Protein AF-0000000075841240 (afdb_homodimer)

Secondary structure (DSSP, 8-state):
------SSPEEEEE---TT-HHHHHHHHHHHHHTPEEEEGGG-SSHHHHHHHHHHTT--EEEEESTTTTHHHHTT-SS-EEEE--SHHHHTGGGSHHHHHHHHHHHHH-SEEEESSHHHHHHHHHH-GGGGGGEEE-PPP---PPPPS-HHHHHHHTT--TT-EEEEEE--BSGGG-TTTTHHHHHHHHHH-TTEEEEEE--BS-HHHHHHHHHHHHTSPSSPSEEE-----HHHHHHHHHH-SEEEE--S--SS-HHHHHHHHTT--EEEE--HHHHTT--BTTTBEEESSHHHHHHHHHHHHH-HHHHHHHHHHHHHHHHHH--HHHHHHHHHHHHHHHHHS---/------SSPEEEEE---TT-HHHHHHHHHHHHHTPEEEEGGG-SSHHHHHHHHHHTT--EEEEESTTTTHHHHTT-SS-EEEE--SHHHHTGGGSHHHHHHHHHHHHH-SEEEESSHHHHHHHHHH-GGGGGGEEE-PPP---PPPPS-HHHHHHHTT--TT-EEEEEE--BSGGG-TTTTHHHHHHHHHH-TTEEEEEE--BS-HHHHHHHHHHHHTSPSSPSEEE-----HHHHHHHHHH-SEEEE--S--SS-HHHHHHHHTT--EEEE--HHHHTT--BTTTBEEESSHHHHHHHHHHHHH-HHHHHHHHHHHHHHHHHH--HHHHHHHHHHHHHHHHHS---

InterPro domains:
  IPR052622 Glycosyltransferase group 1 domain-containing protein [PTHR46660] (11-337)

Organism: Prymnesium parvum (NCBI:txid97485)

Sequence (694 aa):
MAAAVPSGGTVVLSSLTASTGNAVTAQRIAAHLGASTLDLASFPDAAALSRALAARRCALAFGIHAYRAGRLLVGCGVPFVLILGGTDVNEHLSHPAKRAVMAAALAEARAVVAFHPPLRLALEAALPEVGRKVVEIPQAVLAAPPLSRRAELRAALRLEAEEALLLLPAGLRPVKDVLWAAHALEEWHQRDPTVCVRLVGPRLDETYAAAVEDALAAQQRPRAVVYCGPLGQAELHEAMRLARAVLNTSVSEGMCNSILEAFLLETPVVARCNSGNATLINHGVNGFLAGSPEELVELTASLLADGELAARLARSAKEHVDTHHSVAREAEMYAQVAEFALSRPKEMAAAVPSGGTVVLSSLTASTGNAVTAQRIAAHLGASTLDLASFPDAAALSRALAARRCALAFGIHAYRAGRLLVGCGVPFVLILGGTDVNEHLSHPAKRAVMAAALAEARAVVAFHPPLRLALEAALPEVGRKVVEIPQAVLAAPPLSRRAELRAALRLEAEEALLLLPAGLRPVKDVLWAAHALEEWHQRDPTVCVRLVGPRLDETYAAAVEDALAAQQRPRAVVYCGPLGQAELHEAMRLARAVLNTSVSEGMCNSILEAFLLETPVVARCNSGNATLINHGVNGFLAGSPEELVELTASLLADGELAARLARSAKEHVDTHHSVAREAEMYAQVAEFALSRPKE

Nearest PDB structures (foldseek):
  6zj7-assembly1_AAA  TM=8.149E-01  e=2.603E-17  Thermoproteus uzoniensis 768-20
  6zjh-assembly1_AAA  TM=8.059E-01  e=3.504E-17  Thermoproteus uzoniensis 768-20
  6zj4-assembly1_AAA  TM=8.195E-01  e=4.444E-17  Thermoproteus uzoniensis
  6zmz-assembly1_AAA  TM=8.102E-01  e=3.302E-17  Thermoproteus uzoniensis
  3c48-assembly1_B  TM=5.087E-01  e=1.962E-16  Corynebacterium glutamicum

Solvent-accessible surface area (backbone atoms only — not comparable to full-atom values): 35331 Å² total; per-residue (Å²): 128,82,76,79,70,63,94,36,43,39,37,26,34,24,58,57,58,75,65,37,60,56,26,55,51,43,52,52,54,16,60,61,66,74,29,45,77,41,48,48,87,81,38,93,43,32,67,55,42,28,51,53,39,56,74,56,42,40,54,36,36,36,23,44,19,39,45,77,29,18,61,33,48,48,88,40,83,48,51,32,31,33,30,57,54,23,59,40,67,78,49,36,54,78,34,69,73,49,29,53,46,26,51,55,19,54,65,67,29,59,31,33,37,22,53,45,67,68,60,43,39,34,42,25,50,75,39,59,89,47,44,88,40,54,40,78,52,44,66,48,61,80,78,64,70,85,66,86,59,55,67,60,50,34,56,63,59,69,55,58,92,79,45,46,39,31,35,32,74,45,48,30,36,75,57,32,32,78,63,69,39,46,66,48,44,39,56,48,18,74,77,40,73,41,45,34,34,37,34,30,21,33,78,74,28,65,71,51,33,53,52,49,54,51,56,47,65,68,45,65,82,81,59,25,56,42,81,54,42,60,49,54,68,50,55,43,49,40,49,43,66,66,22,69,28,40,42,42,51,33,62,63,44,40,73,58,54,69,58,48,43,29,19,68,62,47,22,27,41,42,28,33,40,14,43,22,49,36,69,76,36,47,47,79,49,33,19,41,44,20,56,42,41,62,48,41,51,23,51,51,47,33,40,72,73,30,60,66,60,31,49,49,21,9,51,44,20,28,52,50,39,67,71,64,18,37,56,68,59,37,36,53,51,52,52,51,50,51,52,51,45,70,68,55,71,86,125,128,83,76,80,69,64,95,35,44,39,36,27,33,24,58,56,57,74,66,36,60,55,27,54,51,42,52,52,52,16,62,61,65,73,29,46,77,41,48,49,87,80,35,94,43,30,66,55,41,28,52,53,38,57,75,57,44,41,55,36,36,36,22,44,19,38,44,78,28,18,61,33,47,50,88,40,85,51,51,32,32,33,30,58,53,24,59,40,66,76,49,38,53,79,35,67,71,51,28,55,46,25,50,56,18,54,66,67,29,59,32,33,37,21,53,44,66,70,59,43,39,35,43,27,50,74,39,59,89,48,44,88,41,56,42,78,53,43,67,48,61,81,79,64,71,84,65,86,58,56,68,61,50,33,56,62,60,69,55,59,92,78,47,45,39,30,35,32,75,47,49,31,35,77,57,33,32,79,63,70,37,45,66,49,46,38,57,46,18,74,79,39,73,40,46,36,35,39,34,30,22,32,77,74,28,66,71,52,32,51,52,50,52,52,56,47,66,68,44,64,81,82,58,25,56,42,81,55,43,60,49,54,68,50,56,44,49,40,49,43,64,66,22,71,27,39,43,42,51,34,62,63,45,39,73,57,55,69,58,48,43,30,20,68,61,48,23,28,40,44,28,33,41,14,42,22,49,36,69,74,36,48,46,81,49,33,19,40,44,19,58,42,45,62,47,40,50,24,51,48,47,32,40,74,75,29,60,65,58,31,49,49,21,8,51,43,20,26,52,48,40,67,71,63,18,37,56,69,59,38,38,52,51,52,52,50,50,52,52,52,44,71,68,54,75,86,127

Foldseek 3Di:
DLPCLPPFAEEEEEACPAQDPGVVQRVLLCVLNVHYYDHLVVAPALVRVLVVCVVRVHQEYEYEDLQSRLRNPQPSPHAYEYEHWWCNLPPQCVPPVSVVSSLRSLVQHQAYEAQDVVSLVSCCVSPVVSNVRYDHFHAAADADDADPPPVVLCVLQVHDDQAAEEEEEDAQDVQQVVCQLQVVLLVVCVVPVRYAYEYEHAHPDPVRVVVVVVVQVPRDPPTRYDYRYYDHRNSLLNSLLRHQEYETEGNIGRADRSLLSSLQSLHEYEYEDDDNVVVLDDDQQQYHYAPGSNRSVVRSVVSVVDVVSSNRNSPRSNVSSVVRRHSVVSSVVSSVSSVSSSPDDRD/DLPCLPPFAEEEEEACPAQDPGVVQRVLLCVLNVHYYDHLVVAPALVRVLVVCVVRVHQEYEYEDLQSRLRNPQPSPHAYEYEHWWCNLPPQCVPPVSVVSSLRSLLQHQAYEAQDVVSLVSCCVSPVVSNVRYDHFHAFADADDADPPVVVLCVLQVHDPQAAEEEEEDAQDVQQVVCQLQVVLLVVCVVPVSYAYEYEHAHPDPVRVVVVVVVQVPRDPPGRYDYRYYDHRNSLLNSLLRHQEYETEGNIGRADRSLLSNLQSLHEYEYEDDDNVVVLDDDQQQYHYAPGSNRSVVRSVVSVVDVVSSNRNSPRSNVSSVPRRHSVVSSVVSSVSSVSSSPDDRD

pLDDT: mean 92.78, std 9.77, range [25.89, 98.88]

Radius of gyration: 27.01 Å; Cα contacts (8 Å, |Δi|>4): 1441; chains: 2; bounding box: 67×87×64 Å

Structure (mmCIF, N/CA/C/O backbone):
data_AF-0000000075841240-model_v1
#
loop_
_entity.id
_entity.type
_entity.pdbx_description
1 polymer 'Glycosyl transferase family 1 domain-containing protein'
#
loop_
_atom_site.group_PDB
_atom_site.id
_atom_site.type_symbol
_atom_site.label_atom_id
_atom_site.label_alt_id
_atom_site.label_comp_id
_atom_site.label_asym_id
_atom_site.label_entity_id
_atom_site.label_seq_id
_atom_site.pdbx_PDB_ins_code
_atom_site.Cartn_x
_atom_site.Cartn_y
_atom_site.Cartn_z
_atom_site.occupancy
_atom_site.B_iso_or_equiv
_atom_site.auth_seq_id
_atom_site.auth_comp_id
_atom_site.auth_asym_id
_atom_site.auth_atom_id
_atom_site.pdbx_PDB_model_num
ATOM 1 N N . MET A 1 1 ? 4.52 19.531 36.75 1 25.89 1 MET A N 1
ATOM 2 C CA . MET A 1 1 ? 4.934 20.922 36.562 1 25.89 1 MET A CA 1
ATOM 3 C C . MET A 1 1 ? 5.031 21.25 35.062 1 25.89 1 MET A C 1
ATOM 5 O O . MET A 1 1 ? 5.816 20.641 34.344 1 25.89 1 MET A O 1
ATOM 9 N N . ALA A 1 2 ? 3.852 21.625 34.5 1 35.25 2 ALA A N 1
ATOM 10 C CA . ALA A 1 2 ? 3.799 22.125 33.125 1 35.25 2 ALA A CA 1
ATOM 11 C C . ALA A 1 2 ? 4.934 23.109 32.844 1 35.25 2 ALA A C 1
ATOM 13 O O . ALA A 1 2 ? 5.152 24.047 33.625 1 35.25 2 ALA A O 1
ATOM 14 N N . ALA A 1 3 ? 6.008 22.672 32.25 1 39.09 3 ALA A N 1
ATOM 15 C CA . ALA A 1 3 ? 7.145 23.547 31.938 1 39.09 3 ALA A CA 1
ATOM 16 C C . ALA A 1 3 ? 6.68 24.938 31.516 1 39.09 3 ALA A C 1
ATOM 18 O O . ALA A 1 3 ? 5.711 25.062 30.766 1 39.09 3 ALA A O 1
ATOM 19 N N . ALA A 1 4 ? 7.039 25.969 32.156 1 39.41 4 ALA A N 1
ATOM 20 C CA . ALA A 1 4 ? 6.77 27.406 32.031 1 39.41 4 ALA A CA 1
ATOM 21 C C . ALA A 1 4 ? 7.156 27.906 30.641 1 39.41 4 ALA A C 1
ATOM 23 O O . ALA A 1 4 ? 8.328 27.875 30.266 1 39.41 4 ALA A O 1
ATOM 24 N N . VAL A 1 5 ? 6.418 27.547 29.516 1 44.38 5 VAL A N 1
ATOM 25 C CA . VAL A 1 5 ? 6.613 28.234 28.25 1 44.38 5 VAL A CA 1
ATOM 26 C C . VAL A 1 5 ? 6.926 29.703 28.484 1 44.38 5 VAL A C 1
ATOM 28 O O . VAL A 1 5 ? 6.289 30.359 29.312 1 44.38 5 VAL A O 1
ATOM 31 N N . PRO A 1 6 ? 8.141 30.156 28.156 1 48.19 6 PRO A N 1
ATOM 32 C CA . PRO A 1 6 ? 8.438 31.562 28.375 1 48.19 6 PRO A CA 1
ATOM 33 C C . PRO A 1 6 ? 7.234 32.469 28.141 1 48.19 6 PRO A C 1
ATOM 35 O O . PRO A 1 6 ? 6.27 32.062 27.484 1 48.19 6 PRO A O 1
ATOM 38 N N . SER A 1 7 ? 7.289 33.719 28.719 1 49.81 7 SER A N 1
ATOM 39 C CA . SER A 1 7 ? 6.305 34.781 28.75 1 49.81 7 SER A CA 1
ATOM 40 C C . SER A 1 7 ? 5.777 35.094 27.344 1 49.81 7 SER A C 1
ATOM 42 O O . SER A 1 7 ? 4.66 35.594 27.203 1 49.81 7 SER A O 1
ATOM 44 N N . GLY A 1 8 ? 6.625 34.844 26.25 1 62.94 8 GLY A N 1
ATOM 45 C CA . GLY A 1 8 ? 6.035 35.125 24.953 1 62.94 8 GLY A CA 1
ATOM 46 C C . GLY A 1 8 ? 5.176 33.969 24.438 1 62.94 8 GLY A C 1
ATOM 47 O O . GLY A 1 8 ? 5.258 32.844 24.938 1 62.94 8 GLY A O 1
ATOM 48 N N . GLY A 1 9 ? 4.074 34.25 23.703 1 88.5 9 GLY A N 1
ATOM 49 C CA . GLY A 1 9 ? 3.053 33.312 23.266 1 88.5 9 GLY A CA 1
ATOM 50 C C . GLY A 1 9 ? 3.539 32.344 22.203 1 88.5 9 GLY A C 1
ATOM 51 O O . GLY A 1 9 ? 4.598 32.562 21.609 1 88.5 9 GLY A O 1
ATOM 52 N N . THR A 1 10 ? 3.275 31.109 22.234 1 95.31 10 THR A N 1
ATOM 53 C CA . THR A 1 10 ? 3.48 30.109 21.188 1 95.31 10 THR A CA 1
ATOM 54 C C . THR A 1 10 ? 2.326 30.109 20.188 1 95.31 10 THR A C 1
ATOM 56 O O . THR A 1 10 ? 1.17 30.312 20.578 1 95.31 10 THR A O 1
ATOM 59 N N . VAL A 1 11 ? 2.732 29.984 18.906 1 97.38 11 VAL A N 1
ATOM 60 C CA . VAL A 1 11 ? 1.682 29.953 17.891 1 97.38 11 VAL A CA 1
ATOM 61 C C . VAL A 1 11 ? 1.86 28.719 17.016 1 97.38 11 VAL A C 1
ATOM 63 O O . VAL A 1 11 ? 2.971 28.188 16.891 1 97.38 11 VAL A O 1
ATOM 66 N N . VAL A 1 12 ? 0.796 28.234 16.531 1 98.12 12 VAL A N 1
ATOM 67 C CA . VAL A 1 12 ? 0.795 27.172 15.531 1 98.12 12 VAL A CA 1
ATOM 68 C C . VAL A 1 12 ? 0.24 27.703 14.211 1 98.12 12 VAL A C 1
ATOM 70 O O . VAL A 1 12 ? -0.93 28.078 14.133 1 98.12 12 VAL A O 1
ATOM 73 N N . LEU A 1 13 ? 1.076 27.734 13.219 1 97.81 13 LEU A N 1
ATOM 74 C CA . LEU A 1 13 ? 0.747 28.234 11.891 1 97.81 13 LEU A CA 1
ATOM 75 C C . LEU A 1 13 ? 0.371 27.094 10.953 1 97.81 13 LEU A C 1
ATOM 77 O O . LEU A 1 13 ? 1.149 26.156 10.773 1 97.81 13 LEU A O 1
ATOM 81 N N . SER A 1 14 ? -0.843 27.125 10.336 1 96.5 14 SER A N 1
ATOM 82 C CA . SER A 1 14 ? -1.324 26.078 9.438 1 96.5 14 SER A CA 1
ATOM 83 C C . SER A 1 14 ? -2.512 26.578 8.609 1 96.5 14 SER A C 1
ATOM 85 O O . SER A 1 14 ? -3.049 27.656 8.867 1 96.5 14 SER A O 1
ATOM 87 N N . SER A 1 15 ? -2.781 25.859 7.52 1 93.19 15 SER A N 1
ATOM 88 C CA . SER A 1 15 ? -4.09 26.062 6.902 1 93.19 15 SER A CA 1
ATOM 89 C C . SER A 1 15 ? -5.215 25.672 7.855 1 93.19 15 SER A C 1
ATOM 91 O O . SER A 1 15 ? -5.281 24.531 8.32 1 93.19 15 SER A O 1
ATOM 93 N N . LEU A 1 16 ? -6.105 26.578 8.133 1 91.19 16 LEU A N 1
ATOM 94 C CA . LEU A 1 16 ? -7.102 26.344 9.18 1 91.19 16 LEU A CA 1
ATOM 95 C C . LEU A 1 16 ? -8.5 26.266 8.586 1 91.19 16 LEU A C 1
ATOM 97 O O . LEU A 1 16 ? -9.492 26.531 9.273 1 91.19 16 LEU A O 1
ATOM 101 N N . THR A 1 17 ? -8.531 25.984 7.273 1 85.88 17 THR A N 1
ATOM 102 C CA . THR A 1 17 ? -9.859 25.75 6.707 1 85.88 17 THR A CA 1
ATOM 103 C C . THR A 1 17 ? -10.625 24.703 7.52 1 85.88 17 THR A C 1
ATOM 105 O O . THR A 1 17 ? -10.094 23.641 7.824 1 85.88 17 THR A O 1
ATOM 108 N N . ALA A 1 18 ? -11.883 24.969 7.773 1 82.12 18 ALA A N 1
ATOM 109 C CA . ALA A 1 18 ? -12.695 24.109 8.641 1 82.12 18 ALA A CA 1
ATOM 110 C C . ALA A 1 18 ? -12.867 22.719 8.031 1 82.12 18 ALA A C 1
ATOM 112 O O . ALA A 1 18 ? -13.047 22.578 6.824 1 82.12 18 ALA A O 1
ATOM 113 N N . SER A 1 19 ? -12.789 21.75 8.906 1 82.81 19 SER A N 1
ATOM 114 C CA . SER A 1 19 ? -13.094 20.359 8.562 1 82.81 19 SER A CA 1
ATOM 115 C C . SER A 1 19 ? -11.992 19.75 7.715 1 82.81 19 SER A C 1
ATOM 117 O O . SER A 1 19 ? -12.258 18.969 6.797 1 82.81 19 SER A O 1
ATOM 119 N N . THR A 1 20 ? -10.734 20.297 7.91 1 85.69 20 THR A N 1
ATOM 120 C CA . THR A 1 20 ? -9.594 19.688 7.242 1 85.69 20 THR A CA 1
ATOM 121 C C . THR A 1 20 ? -8.656 19.047 8.258 1 85.69 20 THR A C 1
ATOM 123 O O . THR A 1 20 ? -8.719 19.344 9.445 1 85.69 20 THR A O 1
ATOM 126 N N . GLY A 1 21 ? -7.863 18.172 7.762 1 90.12 21 GLY A N 1
ATOM 127 C CA . GLY A 1 21 ? -6.906 17.484 8.617 1 90.12 21 GLY A CA 1
ATOM 128 C C . GLY A 1 21 ? -5.898 18.422 9.258 1 90.12 21 GLY A C 1
ATOM 129 O O . GLY A 1 21 ? -5.59 18.281 10.445 1 90.12 21 GLY A O 1
ATOM 130 N N . ASN A 1 22 ? -5.391 19.328 8.508 1 91.94 22 ASN A N 1
ATOM 131 C CA . ASN A 1 22 ? -4.41 20.266 9.031 1 91.94 22 ASN A CA 1
ATOM 132 C C . ASN A 1 22 ? -4.996 21.109 10.164 1 91.94 22 ASN A C 1
ATOM 134 O O . ASN A 1 22 ? -4.312 21.406 11.141 1 91.94 22 ASN A O 1
ATOM 138 N N . ALA A 1 23 ? -6.219 21.531 9.984 1 93.38 23 ALA A N 1
ATOM 139 C CA . ALA A 1 23 ? -6.871 22.328 11.023 1 93.38 23 ALA A CA 1
ATOM 140 C C . ALA A 1 23 ? -7.012 21.516 12.312 1 93.38 23 ALA A C 1
ATOM 142 O O . ALA A 1 23 ? -6.758 22.031 13.406 1 93.38 23 ALA A O 1
ATOM 143 N N . VAL A 1 24 ? -7.406 20.281 12.172 1 93.31 24 VAL A N 1
ATOM 144 C CA . VAL A 1 24 ? -7.574 19.391 13.32 1 93.31 24 VAL A CA 1
ATOM 145 C C . VAL A 1 24 ? -6.234 19.188 14.023 1 93.31 24 VAL A C 1
ATOM 147 O O . VAL A 1 24 ? -6.148 19.297 15.25 1 93.31 24 VAL A O 1
ATOM 150 N N . THR A 1 25 ? -5.211 18.953 13.273 1 96.25 25 THR A N 1
ATOM 151 C CA . THR A 1 25 ? -3.871 18.75 13.805 1 96.25 25 THR A CA 1
ATOM 152 C C . THR A 1 25 ? -3.361 20 14.508 1 96.25 25 THR A C 1
ATOM 154 O O . THR A 1 25 ? -2.848 19.922 15.625 1 96.25 25 THR A O 1
ATOM 157 N N . ALA A 1 26 ? -3.529 21.141 13.844 1 96.94 26 ALA A N 1
ATOM 158 C CA . ALA A 1 26 ? -3.061 22.422 14.391 1 96.94 26 ALA A CA 1
ATOM 159 C C . ALA A 1 26 ? -3.756 22.734 15.711 1 96.94 26 ALA A C 1
ATOM 161 O O . ALA A 1 26 ? -3.111 23.156 16.672 1 96.94 26 ALA A O 1
ATOM 162 N N . GLN A 1 27 ? -5.043 22.531 15.734 1 95.56 27 GLN A N 1
ATOM 163 C CA . GLN A 1 27 ? -5.816 22.812 16.938 1 95.56 27 GLN A CA 1
ATOM 164 C C . GLN A 1 27 ? -5.406 21.906 18.094 1 95.56 27 GLN A C 1
ATOM 166 O O . GLN A 1 27 ? -5.301 22.359 19.234 1 95.56 27 GLN A O 1
ATOM 171 N N . ARG A 1 28 ? -5.199 20.688 17.781 1 96.19 28 ARG A N 1
ATOM 172 C CA . ARG A 1 28 ? -4.793 19.719 18.812 1 96.19 28 ARG A CA 1
ATOM 173 C C . ARG A 1 28 ? -3.43 20.078 19.391 1 96.19 28 ARG A C 1
ATOM 175 O O . ARG A 1 28 ? -3.256 20.109 20.609 1 96.19 28 ARG A O 1
ATOM 182 N N . ILE A 1 29 ? -2.477 20.391 18.562 1 97.38 29 ILE A N 1
ATOM 183 C CA . ILE A 1 29 ? -1.128 20.734 19 1 97.38 29 ILE A CA 1
ATOM 184 C C . ILE A 1 29 ? -1.16 22.047 19.781 1 97.38 29 ILE A C 1
ATOM 186 O O . ILE A 1 29 ? -0.491 22.172 20.812 1 97.38 29 ILE A O 1
ATOM 190 N N . ALA A 1 30 ? -1.948 23 19.297 1 97.19 30 ALA A N 1
ATOM 191 C CA . ALA A 1 30 ? -2.098 24.266 20.016 1 97.19 30 ALA A CA 1
ATOM 192 C C . ALA A 1 30 ? -2.648 24.047 21.422 1 97.19 30 ALA A C 1
ATOM 194 O O . ALA A 1 30 ? -2.197 24.672 22.375 1 97.19 30 ALA A O 1
ATOM 195 N N . ALA A 1 31 ? -3.6 23.156 21.5 1 95.88 31 ALA A N 1
ATOM 196 C CA . ALA A 1 31 ? -4.191 22.844 22.797 1 95.88 31 ALA A CA 1
ATOM 197 C C . ALA A 1 31 ? -3.154 22.234 23.75 1 95.88 31 ALA A C 1
ATOM 199 O O . ALA A 1 31 ? -3.137 22.547 24.938 1 95.88 31 ALA A O 1
ATOM 200 N N . HIS A 1 32 ? -2.316 21.312 23.219 1 95.81 32 HIS A N 1
ATOM 201 C CA . HIS A 1 32 ? -1.253 20.719 24.016 1 95.81 32 HIS A CA 1
ATOM 202 C C . HIS A 1 32 ? -0.341 21.781 24.609 1 95.81 32 HIS A C 1
ATOM 204 O O . HIS A 1 32 ? 0.095 21.672 25.766 1 95.81 32 HIS A O 1
ATOM 210 N N . LEU A 1 33 ? -0.086 22.875 23.844 1 96.25 33 LEU A N 1
ATOM 211 C CA . LEU A 1 33 ? 0.99 23.812 24.156 1 96.25 33 LEU A CA 1
ATOM 212 C C . LEU A 1 33 ? 0.438 25.094 24.766 1 96.25 33 LEU A C 1
ATOM 214 O O . LEU A 1 33 ? 1.199 26 25.109 1 96.25 33 LEU A O 1
ATOM 218 N N . GLY A 1 34 ? -0.883 25.125 24.906 1 95.19 34 GLY A N 1
ATOM 219 C CA . GLY A 1 34 ? -1.476 26.391 25.312 1 95.19 34 GLY A CA 1
ATOM 220 C C . GLY A 1 34 ? -1.212 27.516 24.328 1 95.19 34 GLY A C 1
ATOM 221 O O . GLY A 1 34 ? -0.979 28.656 24.719 1 95.19 34 GLY A O 1
ATOM 222 N N . ALA A 1 35 ? -1.14 27.203 23.062 1 95.81 35 ALA A N 1
ATOM 223 C CA . ALA A 1 35 ? -0.792 28.125 22 1 95.81 35 ALA A CA 1
ATOM 224 C C . ALA A 1 35 ? -2.037 28.609 21.25 1 95.81 35 ALA A C 1
ATOM 226 O O . ALA A 1 35 ? -3.127 28.062 21.453 1 95.81 35 ALA A O 1
ATOM 227 N N . SER A 1 36 ? -1.865 29.656 20.484 1 95.5 36 SER A N 1
ATOM 228 C CA . SER A 1 36 ? -2.898 30.094 19.547 1 95.5 36 SER A CA 1
ATOM 229 C C . SER A 1 36 ? -2.592 29.625 18.141 1 95.5 36 SER A C 1
ATOM 231 O O . SER A 1 36 ? -1.428 29.422 17.781 1 95.5 36 SER A O 1
ATOM 233 N N . THR A 1 37 ? -3.646 29.453 17.391 1 96.31 37 THR A N 1
ATOM 234 C CA . THR A 1 37 ? -3.461 29.078 15.984 1 96.31 37 THR A CA 1
ATOM 235 C C . THR A 1 37 ? -3.512 30.312 15.086 1 96.31 37 THR A C 1
ATOM 237 O O . THR A 1 37 ? -4.227 31.266 15.375 1 96.31 37 THR A O 1
ATOM 240 N N . LEU A 1 38 ? -2.713 30.312 14.047 1 96.62 38 LEU A N 1
ATOM 241 C CA . LEU A 1 38 ? -2.727 31.312 12.992 1 96.62 38 LEU A CA 1
ATOM 242 C C . LEU A 1 38 ? -2.943 30.672 11.633 1 96.62 38 LEU A C 1
ATOM 244 O O . LEU A 1 38 ? -2.338 29.656 11.312 1 96.62 38 LEU A O 1
ATOM 248 N N . ASP A 1 39 ? -3.818 31.266 10.844 1 96.88 39 ASP A N 1
ATOM 249 C CA . ASP A 1 39 ? -4.113 30.75 9.508 1 96.88 39 ASP A CA 1
ATOM 250 C C . ASP A 1 39 ? -3.105 31.266 8.484 1 96.88 39 ASP A C 1
ATOM 252 O O . ASP A 1 39 ? -2.908 32.469 8.352 1 96.88 39 ASP A O 1
ATOM 256 N N . LEU A 1 40 ? -2.549 30.422 7.715 1 95.88 40 LEU A N 1
ATOM 257 C CA . LEU A 1 40 ? -1.607 30.781 6.66 1 95.88 40 LEU A CA 1
ATOM 258 C C . LEU A 1 40 ? -2.217 31.812 5.715 1 95.88 40 LEU A C 1
ATOM 260 O O . LEU A 1 40 ? -1.52 32.719 5.23 1 95.88 40 LEU A O 1
ATOM 264 N N . ALA A 1 41 ? -3.467 31.672 5.469 1 94.06 41 ALA A N 1
ATOM 265 C CA . ALA A 1 41 ? -4.168 32.5 4.492 1 94.06 41 ALA A CA 1
ATOM 266 C C . ALA A 1 41 ? -4.223 33.969 4.941 1 94.06 41 ALA A C 1
ATOM 268 O O . ALA A 1 41 ? -4.477 34.844 4.133 1 94.06 41 ALA A O 1
ATOM 269 N N . SER A 1 42 ? -3.967 34.219 6.207 1 95.19 42 SER A N 1
ATOM 270 C CA . SER A 1 42 ? -4.043 35.562 6.754 1 95.19 42 SER A CA 1
ATOM 271 C C . SER A 1 42 ? -2.768 36.344 6.469 1 95.19 42 SER A C 1
ATOM 273 O O . SER A 1 42 ? -2.711 37.562 6.707 1 95.19 42 SER A O 1
ATOM 275 N N . PHE A 1 43 ? -1.777 35.688 5.879 1 97.06 43 PHE A N 1
ATOM 276 C CA . PHE A 1 43 ? -0.488 36.344 5.668 1 97.06 43 PHE A CA 1
ATOM 277 C C . PHE A 1 43 ? -0.059 36.25 4.211 1 97.06 43 PHE A C 1
ATOM 279 O O . PHE A 1 43 ? 0.294 35.156 3.738 1 97.06 43 PHE A O 1
ATOM 286 N N . PRO A 1 44 ? -0.024 37.344 3.506 1 94.56 44 PRO A N 1
ATOM 287 C CA . PRO A 1 44 ? 0.326 37.344 2.084 1 94.56 44 PRO A CA 1
ATOM 288 C C . PRO A 1 44 ? 1.804 37.031 1.845 1 94.56 44 PRO A C 1
ATOM 290 O O . PRO A 1 44 ? 2.176 36.562 0.764 1 94.56 44 PRO A O 1
ATOM 293 N N . ASP A 1 45 ? 2.596 37.375 2.811 1 95.62 45 ASP A N 1
ATOM 294 C CA . ASP A 1 45 ? 4.023 37.094 2.652 1 95.62 45 ASP A CA 1
ATOM 295 C C . ASP A 1 45 ? 4.707 36.969 4.008 1 95.62 45 ASP A C 1
ATOM 297 O O . ASP A 1 45 ? 4.062 37.062 5.051 1 95.62 45 ASP A O 1
ATOM 301 N N . ALA A 1 46 ? 5.988 36.656 3.967 1 96.88 46 ALA A N 1
ATOM 302 C CA . ALA A 1 46 ? 6.781 36.375 5.164 1 96.88 46 ALA A CA 1
ATOM 303 C C . ALA A 1 46 ? 6.879 37.625 6.051 1 96.88 46 ALA A C 1
ATOM 305 O O . ALA A 1 46 ? 6.895 37.5 7.277 1 96.88 46 ALA A O 1
ATOM 306 N N . ALA A 1 47 ? 6.934 38.812 5.488 1 96.69 47 ALA A N 1
ATOM 307 C CA . ALA A 1 47 ? 7.047 40.062 6.246 1 96.69 47 ALA A CA 1
ATOM 308 C C . ALA A 1 47 ? 5.801 40.281 7.102 1 96.69 47 ALA A C 1
ATOM 310 O O . ALA A 1 47 ? 5.902 40.719 8.25 1 96.69 47 ALA A O 1
ATOM 311 N N . ALA A 1 48 ? 4.707 40.031 6.465 1 97.12 48 ALA A N 1
ATOM 312 C CA . ALA A 1 48 ? 3.449 40.188 7.191 1 97.12 48 ALA A CA 1
ATOM 313 C C . ALA A 1 48 ? 3.393 39.281 8.406 1 97.12 48 ALA A C 1
ATOM 315 O O . ALA A 1 48 ? 2.934 39.656 9.477 1 97.12 48 ALA A O 1
ATOM 316 N N . LEU A 1 49 ? 3.814 38.031 8.25 1 97.69 49 LEU A N 1
ATOM 317 C CA . LEU A 1 49 ? 3.834 37.094 9.367 1 97.69 49 LEU A CA 1
ATOM 318 C C . LEU A 1 49 ? 4.82 37.562 10.438 1 97.69 49 LEU A C 1
ATOM 320 O O . LEU A 1 49 ? 4.512 37.5 11.633 1 97.69 49 LEU A O 1
ATOM 324 N N . SER A 1 50 ? 5.961 38 10.055 1 97 50 SER A N 1
ATOM 325 C CA . SER A 1 50 ? 6.977 38.469 10.992 1 97 50 SER A CA 1
ATOM 326 C C . SER A 1 50 ? 6.445 39.594 11.875 1 97 50 SER A C 1
ATOM 328 O O . SER A 1 50 ? 6.691 39.625 13.078 1 97 50 SER A O 1
ATOM 330 N N . ARG A 1 51 ? 5.773 40.5 11.25 1 96.31 51 ARG A N 1
ATOM 331 C CA . ARG A 1 51 ? 5.184 41.625 12 1 96.31 51 ARG A CA 1
ATOM 332 C C . ARG A 1 51 ? 4.164 41.125 13.016 1 96.31 51 ARG A C 1
ATOM 334 O O . ARG A 1 51 ? 4.117 41.594 14.148 1 96.31 51 ARG A O 1
ATOM 341 N N . ALA A 1 52 ? 3.379 40.188 12.547 1 95.75 52 ALA A N 1
ATOM 342 C CA . ALA A 1 52 ? 2.354 39.625 13.43 1 95.75 52 ALA A CA 1
ATOM 343 C C . ALA A 1 52 ? 2.982 38.906 14.617 1 95.75 52 ALA A C 1
ATOM 345 O O . ALA A 1 52 ? 2.49 39 15.742 1 95.75 52 ALA A O 1
ATOM 346 N N . LEU A 1 53 ? 3.998 38.156 14.367 1 96.62 53 LEU A N 1
ATOM 347 C CA . LEU A 1 53 ? 4.691 37.406 15.43 1 96.62 53 LEU A CA 1
ATOM 348 C C . LEU A 1 53 ? 5.336 38.375 16.422 1 96.62 53 LEU A C 1
ATOM 350 O O . LEU A 1 53 ? 5.281 38.156 17.625 1 96.62 53 LEU A O 1
ATOM 354 N N . ALA A 1 54 ? 5.93 39.438 15.914 1 94.62 54 ALA A N 1
ATOM 355 C CA . ALA A 1 54 ? 6.543 40.469 16.75 1 94.62 54 ALA A CA 1
ATOM 356 C C . ALA A 1 54 ? 5.496 41.156 17.625 1 94.62 54 ALA A C 1
ATOM 358 O O . ALA A 1 54 ? 5.723 41.375 18.828 1 94.62 54 ALA A O 1
ATOM 359 N N . ALA A 1 55 ? 4.445 41.5 16.969 1 93.62 55 ALA A N 1
ATOM 360 C CA . ALA A 1 55 ? 3.369 42.188 17.688 1 93.62 55 ALA A CA 1
ATOM 361 C C . ALA A 1 55 ? 2.85 41.312 18.844 1 93.62 55 ALA A C 1
ATOM 363 O O . ALA A 1 55 ? 2.443 41.844 19.875 1 93.62 55 ALA A O 1
ATOM 364 N N . ARG A 1 56 ? 2.887 40.031 18.688 1 92.38 56 ARG A N 1
ATOM 365 C CA . ARG A 1 56 ? 2.391 39.094 19.688 1 92.38 56 ARG A CA 1
ATOM 366 C C . ARG A 1 56 ? 3.488 38.75 20.688 1 92.38 56 ARG A C 1
ATOM 368 O O . ARG A 1 56 ? 3.242 38 21.656 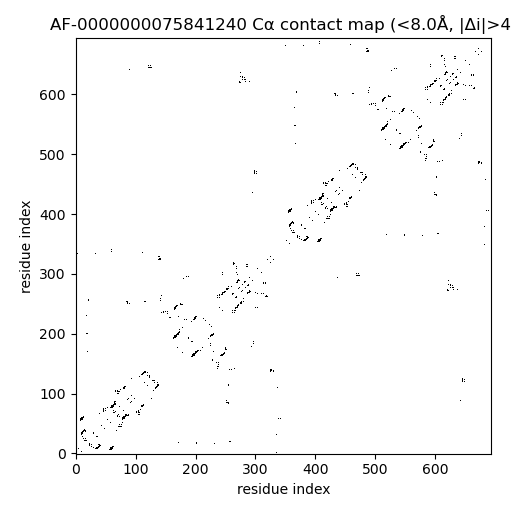1 92.38 56 ARG A O 1
ATOM 375 N N . ARG A 1 57 ? 4.699 39.25 20.422 1 93.94 57 ARG A N 1
ATOM 376 C CA . ARG A 1 57 ? 5.859 38.875 21.219 1 93.94 57 ARG A CA 1
ATOM 377 C C . ARG A 1 57 ? 5.996 37.344 21.266 1 93.94 57 ARG A C 1
ATOM 379 O O . ARG A 1 57 ? 6.172 36.781 22.344 1 93.94 57 ARG A O 1
ATOM 386 N N . CYS A 1 58 ? 5.75 36.719 20.125 1 95.44 58 CYS A N 1
ATOM 387 C CA . CYS A 1 58 ? 5.805 35.281 20.016 1 95.44 58 CYS A CA 1
ATOM 388 C C . CYS A 1 58 ? 7.215 34.75 20.297 1 95.44 58 CYS A C 1
ATOM 390 O O . CYS A 1 58 ? 8.188 35.281 19.734 1 95.44 58 CYS A O 1
ATOM 392 N N . ALA A 1 59 ? 7.266 33.781 21.109 1 95.19 59 ALA A N 1
ATOM 393 C CA . ALA A 1 59 ? 8.562 33.219 21.484 1 95.19 59 ALA A CA 1
ATOM 394 C C . ALA A 1 59 ? 8.891 32 20.625 1 95.19 59 ALA A C 1
ATOM 396 O O . ALA A 1 59 ? 10.062 31.656 20.438 1 95.19 59 ALA A O 1
ATOM 397 N N . LEU A 1 60 ? 7.863 31.312 20.172 1 97 60 LEU A N 1
ATOM 398 C CA . LEU A 1 60 ? 8.039 30.078 19.422 1 97 60 LEU A CA 1
ATOM 399 C C . LEU A 1 60 ? 6.883 29.859 18.453 1 97 60 LEU A C 1
ATOM 401 O O . LEU A 1 60 ? 5.723 30.078 18.812 1 97 60 LEU A O 1
ATOM 405 N N . ALA A 1 61 ? 7.238 29.422 17.281 1 98.12 61 ALA A N 1
ATOM 406 C CA . ALA A 1 61 ? 6.207 29.109 16.297 1 98.12 61 ALA A CA 1
ATOM 407 C C . ALA A 1 61 ? 6.324 27.672 15.82 1 98.12 61 ALA A C 1
ATOM 409 O O . ALA A 1 61 ? 7.434 27.156 15.641 1 98.12 61 ALA A O 1
ATOM 410 N N . PHE A 1 62 ? 5.234 27.016 15.711 1 98.5 62 PHE A N 1
ATOM 411 C CA . PHE A 1 62 ? 5.117 25.75 15 1 98.5 62 PHE A CA 1
ATOM 412 C C . PHE A 1 62 ? 4.434 25.953 13.648 1 98.5 62 PHE A C 1
ATOM 414 O O . PHE A 1 62 ? 3.408 26.625 13.562 1 98.5 62 PHE A O 1
ATOM 421 N N . GLY A 1 63 ? 5.008 25.438 12.625 1 98.44 63 GLY A N 1
ATOM 422 C CA . GLY A 1 63 ? 4.414 25.516 11.297 1 98.44 63 GLY A CA 1
ATOM 423 C C . GLY A 1 63 ? 4.16 24.141 10.68 1 98.44 63 GLY A C 1
ATOM 424 O O . GLY A 1 63 ? 5.051 23.297 10.648 1 98.44 63 GLY A O 1
ATOM 425 N N . ILE A 1 64 ? 2.949 23.922 10.18 1 97.81 64 ILE A N 1
ATOM 426 C CA . ILE A 1 64 ? 2.604 22.672 9.516 1 97.81 64 ILE A CA 1
ATOM 427 C C . ILE A 1 64 ? 2.82 22.812 8.016 1 97.81 64 ILE A C 1
ATOM 429 O O . ILE A 1 64 ? 2.268 23.719 7.379 1 97.81 64 ILE A O 1
ATOM 433 N N . HIS A 1 65 ? 3.588 21.781 7.477 1 96.62 65 HIS A N 1
ATOM 434 C CA . HIS A 1 65 ? 3.932 21.703 6.062 1 96.62 65 HIS A CA 1
ATOM 435 C C . HIS A 1 65 ? 5.18 22.516 5.754 1 96.62 65 HIS A C 1
ATOM 437 O O . HIS A 1 65 ? 5.152 23.75 5.812 1 96.62 65 HIS A O 1
ATOM 443 N N . ALA A 1 66 ? 6.172 21.938 5.336 1 96.94 66 ALA A N 1
ATOM 444 C CA . ALA A 1 66 ? 7.504 22.531 5.215 1 96.94 66 ALA A CA 1
ATOM 445 C C . ALA A 1 66 ? 7.535 23.594 4.137 1 96.94 66 ALA A C 1
ATOM 447 O O . ALA A 1 66 ? 8.328 24.531 4.207 1 96.94 66 ALA A O 1
ATOM 448 N N . TYR A 1 67 ? 6.695 23.469 3.152 1 96.88 67 TYR A N 1
ATOM 449 C CA . TYR A 1 67 ? 6.652 24.484 2.117 1 96.88 67 TYR A CA 1
ATOM 450 C C . TYR A 1 67 ? 5.676 25.594 2.488 1 96.88 67 TYR A C 1
ATOM 452 O O . TYR A 1 67 ? 6.039 26.781 2.508 1 96.88 67 TYR A O 1
ATOM 460 N N . ARG A 1 68 ? 4.418 25.266 2.791 1 95.69 68 ARG A N 1
ATOM 461 C CA . ARG A 1 68 ? 3.371 26.25 2.998 1 95.69 68 ARG A CA 1
ATOM 462 C C . ARG A 1 68 ? 3.668 27.109 4.219 1 95.69 68 ARG A C 1
ATOM 464 O O . ARG A 1 68 ? 3.625 28.344 4.145 1 95.69 68 ARG A O 1
ATOM 471 N N . ALA A 1 69 ? 3.977 26.516 5.324 1 97.75 69 ALA A N 1
ATOM 472 C CA . ALA A 1 69 ? 4.344 27.297 6.508 1 97.75 69 ALA A CA 1
ATOM 473 C C . ALA A 1 69 ? 5.785 27.781 6.422 1 97.75 69 ALA A C 1
ATOM 475 O O . ALA A 1 69 ? 6.098 28.906 6.836 1 97.75 69 ALA A O 1
ATOM 476 N N . GLY A 1 70 ? 6.629 26.938 5.824 1 97.75 70 GLY A N 1
ATOM 477 C CA . GLY A 1 70 ? 8.047 27.234 5.754 1 97.75 70 GLY A CA 1
ATOM 478 C C . GLY A 1 70 ? 8.344 28.516 4.988 1 97.75 70 GLY A C 1
ATOM 479 O O . GLY A 1 70 ? 9.203 29.297 5.395 1 97.75 70 GLY A O 1
ATOM 480 N N . ARG A 1 71 ? 7.641 28.688 3.893 1 97.25 71 ARG A N 1
ATOM 481 C CA . ARG A 1 71 ? 7.91 29.844 3.051 1 97.25 71 ARG A CA 1
ATOM 482 C C . ARG A 1 71 ? 7.602 31.141 3.789 1 97.25 71 ARG A C 1
ATOM 484 O O . ARG A 1 71 ? 8.125 32.219 3.439 1 97.25 71 ARG A O 1
ATOM 491 N N . LEU A 1 72 ? 6.785 31.094 4.812 1 97.88 72 LEU A N 1
ATOM 492 C CA . LEU A 1 72 ? 6.426 32.281 5.582 1 97.88 72 LEU A CA 1
ATOM 493 C C . LEU A 1 72 ? 7.309 32.406 6.816 1 97.88 72 LEU A C 1
ATOM 495 O O . LEU A 1 72 ? 7.547 33.531 7.297 1 97.88 72 LEU A O 1
ATOM 499 N N . LEU A 1 73 ? 7.824 31.297 7.301 1 98.06 73 LEU A N 1
ATOM 500 C CA . LEU A 1 73 ? 8.531 31.297 8.578 1 98.06 73 LEU A CA 1
ATOM 501 C C . LEU A 1 73 ? 10.016 31.562 8.375 1 98.06 73 LEU A C 1
ATOM 503 O O . LEU A 1 73 ? 10.703 32.031 9.289 1 98.06 73 LEU A O 1
ATOM 507 N N . VAL A 1 74 ? 10.508 31.203 7.238 1 96.88 74 VAL A N 1
ATOM 508 C CA . VAL A 1 74 ? 11.93 31.375 6.977 1 96.88 74 VAL A CA 1
ATOM 509 C C . VAL A 1 74 ? 12.305 32.844 7.137 1 96.88 74 VAL A C 1
ATOM 511 O O . VAL A 1 74 ? 11.672 33.719 6.551 1 96.88 74 VAL A O 1
ATOM 514 N N . GLY A 1 75 ? 13.289 33.188 7.996 1 95.69 75 GLY A N 1
ATOM 515 C CA . GLY A 1 75 ? 13.773 34.531 8.219 1 95.69 75 GLY A CA 1
ATOM 516 C C . GLY A 1 75 ? 12.875 35.344 9.125 1 95.69 75 GLY A C 1
ATOM 517 O O . GLY A 1 75 ? 13.023 36.562 9.227 1 95.69 75 GLY A O 1
ATOM 518 N N . CYS A 1 76 ? 11.961 34.75 9.82 1 95.5 76 CYS A N 1
ATOM 519 C CA . CYS A 1 76 ? 10.969 35.5 10.594 1 95.5 76 CYS A CA 1
ATOM 520 C C . CYS A 1 76 ? 11.562 36.031 11.891 1 95.5 76 CYS A C 1
ATOM 522 O O . CYS A 1 76 ? 10.961 36.875 12.562 1 95.5 76 CYS A O 1
ATOM 524 N N . GLY A 1 77 ? 12.695 35.531 12.297 1 93.06 77 GLY A N 1
ATOM 525 C CA . GLY A 1 77 ? 13.375 36.031 13.477 1 93.06 77 GLY A CA 1
ATOM 526 C C . GLY A 1 77 ? 12.938 35.344 14.758 1 93.06 77 GLY A C 1
ATOM 527 O O . GLY A 1 77 ? 13.516 35.562 15.82 1 93.06 77 GLY A O 1
ATOM 528 N N . VAL A 1 78 ? 11.922 34.562 14.688 1 95.31 78 VAL A N 1
ATOM 529 C CA . VAL A 1 78 ? 11.422 33.781 15.812 1 95.31 78 VAL A CA 1
ATOM 530 C C . VAL A 1 78 ? 11.82 32.312 15.641 1 95.31 78 VAL A C 1
ATOM 532 O O . VAL A 1 78 ? 11.75 31.766 14.531 1 95.31 78 VAL A O 1
ATOM 535 N N . PRO A 1 79 ? 12.359 31.688 16.719 1 96.62 79 PRO A N 1
ATOM 536 C CA . PRO A 1 79 ? 12.586 30.25 16.609 1 96.62 79 PRO A CA 1
ATOM 537 C C . PRO A 1 79 ? 11.32 29.484 16.203 1 96.62 79 PRO A C 1
ATOM 539 O O . PRO A 1 79 ? 10.227 29.828 16.672 1 96.62 79 PRO A O 1
ATOM 542 N N . PHE A 1 80 ? 11.492 28.453 15.32 1 97.88 80 PHE A N 1
ATOM 543 C CA . PHE A 1 80 ? 10.297 27.734 14.914 1 97.88 80 PHE A CA 1
ATOM 544 C C . PHE A 1 80 ? 10.602 26.266 14.656 1 97.88 80 PHE A C 1
ATOM 546 O O . PHE A 1 80 ? 11.766 25.891 14.508 1 97.88 80 PHE A O 1
ATOM 553 N N . VAL A 1 81 ? 9.555 25.5 14.75 1 98.25 81 VAL A N 1
ATOM 554 C CA . VAL A 1 81 ? 9.539 24.062 14.453 1 98.25 81 VAL A CA 1
ATOM 555 C C . VAL A 1 81 ? 8.641 23.797 13.25 1 98.25 81 VAL A C 1
ATOM 557 O O . VAL A 1 81 ? 7.57 24.391 13.125 1 98.25 81 VAL A O 1
ATOM 560 N N . LEU A 1 82 ? 9.055 22.953 12.352 1 98.31 82 LEU A N 1
ATOM 561 C CA . LEU A 1 82 ? 8.234 22.578 11.203 1 98.31 82 LEU A CA 1
ATOM 562 C C . LEU A 1 82 ? 7.703 21.156 11.344 1 98.31 82 LEU A C 1
ATOM 564 O O . LEU A 1 82 ? 8.445 20.25 11.75 1 98.31 82 LEU A O 1
ATOM 568 N N . ILE A 1 83 ? 6.465 21.031 11.094 1 98.06 83 ILE A N 1
ATOM 569 C CA . ILE A 1 83 ? 5.797 19.734 11.102 1 98.06 83 ILE A CA 1
ATOM 570 C C . ILE A 1 83 ? 5.484 19.312 9.664 1 98.06 83 ILE A C 1
ATOM 572 O O . ILE A 1 83 ? 4.781 20.031 8.945 1 98.06 83 ILE A O 1
ATOM 576 N N . LEU A 1 84 ? 5.926 18.125 9.328 1 95.69 84 LEU A N 1
ATOM 577 C CA . LEU A 1 84 ? 5.727 17.656 7.969 1 95.69 84 LEU A CA 1
ATOM 578 C C . LEU A 1 84 ? 4.285 17.203 7.754 1 95.69 84 LEU A C 1
ATOM 580 O O . LEU A 1 84 ? 3.707 16.531 8.609 1 95.69 84 LEU A O 1
ATOM 584 N N . GLY A 1 85 ? 3.65 17.547 6.641 1 86.44 85 GLY A N 1
ATOM 585 C CA . GLY A 1 85 ? 2.254 17.25 6.359 1 86.44 85 GLY A CA 1
ATOM 586 C C . GLY A 1 85 ? 2.07 16.047 5.453 1 86.44 85 GLY A C 1
ATOM 587 O O . GLY A 1 85 ? 0.962 15.523 5.324 1 86.44 85 GLY A O 1
ATOM 588 N N . GLY A 1 86 ? 3.01 15.68 4.672 1 87.75 86 GLY A N 1
ATOM 589 C CA . GLY A 1 86 ? 2.932 14.594 3.709 1 87.75 86 GLY A CA 1
ATOM 590 C C . GLY A 1 86 ? 3.275 15.023 2.295 1 87.75 86 GLY A C 1
ATOM 591 O O . GLY A 1 86 ? 4.363 14.727 1.796 1 87.75 86 GLY A O 1
ATOM 592 N N . THR A 1 87 ? 2.426 15.93 1.745 1 86.62 87 THR A N 1
ATOM 593 C CA . THR A 1 87 ? 2.615 16.359 0.363 1 86.62 87 THR A CA 1
ATOM 594 C C . THR A 1 87 ? 3.92 17.125 0.21 1 86.62 87 THR A C 1
ATOM 596 O O . THR A 1 87 ? 4.492 17.188 -0.881 1 86.62 87 THR A O 1
ATOM 599 N N . ASP A 1 88 ? 4.359 17.781 1.306 1 91.88 88 ASP A N 1
ATOM 600 C CA . ASP A 1 88 ? 5.637 18.5 1.262 1 91.88 88 ASP A CA 1
ATOM 601 C C . ASP A 1 88 ? 6.781 17.547 0.923 1 91.88 88 ASP A C 1
ATOM 603 O O . ASP A 1 88 ? 7.566 17.797 0.01 1 91.88 88 ASP A O 1
ATOM 607 N N . VAL A 1 89 ? 6.793 16.406 1.504 1 89.25 89 VAL A N 1
ATOM 608 C CA . VAL A 1 89 ? 7.883 15.453 1.305 1 89.25 89 VAL A CA 1
ATOM 609 C C . VAL A 1 89 ? 7.57 14.547 0.116 1 89.25 89 VAL A C 1
ATOM 611 O O . VAL A 1 89 ? 8.414 14.336 -0.753 1 89.25 89 VAL A O 1
ATOM 614 N N . ASN A 1 90 ? 6.34 14.148 -0.024 1 85.88 90 ASN A N 1
ATOM 615 C CA . ASN A 1 90 ? 5.969 13.133 -1.011 1 85.88 90 ASN A CA 1
ATOM 616 C C . ASN A 1 90 ? 5.879 13.734 -2.414 1 85.88 90 ASN A C 1
ATOM 618 O O . ASN A 1 90 ? 5.957 13.008 -3.406 1 85.88 90 ASN A O 1
ATOM 622 N N . GLU A 1 91 ? 5.652 15.023 -2.473 1 83.69 91 GLU A N 1
ATOM 623 C CA . GLU A 1 91 ? 5.402 15.641 -3.771 1 83.69 91 GLU A CA 1
ATOM 624 C C . GLU A 1 91 ? 6.309 16.844 -3.994 1 83.69 91 GLU A C 1
ATOM 626 O O . GLU A 1 91 ? 7.051 16.906 -4.977 1 83.69 91 GLU A O 1
ATOM 631 N N . HIS A 1 92 ? 6.387 17.719 -3.047 1 87.94 92 HIS A N 1
ATOM 632 C CA . HIS A 1 92 ? 6.98 19.031 -3.275 1 87.94 92 HIS A CA 1
ATOM 633 C C . HIS A 1 92 ? 8.5 18.938 -3.34 1 87.94 92 HIS A C 1
ATOM 635 O O . HIS A 1 92 ? 9.148 19.781 -3.963 1 87.94 92 HIS A O 1
ATOM 641 N N . LEU A 1 93 ? 9.086 17.969 -2.779 1 87.56 93 LEU A N 1
ATOM 642 C CA . LEU A 1 93 ? 10.539 17.812 -2.807 1 87.56 93 LEU A CA 1
ATOM 643 C C . LEU A 1 93 ? 11.023 17.547 -4.227 1 87.56 93 LEU A C 1
ATOM 645 O O . LEU A 1 93 ? 12.203 17.766 -4.535 1 87.56 93 LEU A O 1
ATOM 649 N N . SER A 1 94 ? 10.133 17.078 -5.023 1 82.62 94 SER A N 1
ATOM 650 C CA . SER A 1 94 ? 10.523 16.75 -6.395 1 82.62 94 SER A CA 1
ATOM 651 C C . SER A 1 94 ? 10.492 18 -7.277 1 82.62 94 SER A C 1
ATOM 653 O O . SER A 1 94 ? 10.953 17.953 -8.422 1 82.62 94 SER A O 1
ATOM 655 N N . HIS A 1 95 ? 9.953 19.078 -6.762 1 89.06 95 HIS A N 1
ATOM 656 C CA . HIS A 1 95 ? 9.93 20.359 -7.465 1 89.06 95 HIS A CA 1
ATOM 657 C C . HIS A 1 95 ? 11.094 21.25 -7.039 1 89.06 95 HIS A C 1
ATOM 659 O O . HIS A 1 95 ? 11.133 21.719 -5.902 1 89.06 95 HIS A O 1
ATOM 665 N N . PRO A 1 96 ? 11.953 21.594 -7.945 1 89.81 96 PRO A N 1
ATOM 666 C CA . PRO A 1 96 ? 13.195 22.266 -7.574 1 89.81 96 PRO A CA 1
ATOM 667 C C . PRO A 1 96 ? 12.945 23.594 -6.855 1 89.81 96 PRO A C 1
ATOM 669 O O . PRO A 1 96 ? 13.609 23.891 -5.859 1 89.81 96 PRO A O 1
ATOM 672 N N . ALA A 1 97 ? 12.023 24.359 -7.344 1 93.75 97 ALA A N 1
ATOM 673 C CA . ALA A 1 97 ? 11.75 25.656 -6.734 1 93.75 97 ALA A CA 1
ATOM 674 C C . ALA A 1 97 ? 11.211 25.5 -5.312 1 93.75 97 ALA A C 1
ATOM 676 O O . ALA A 1 97 ? 11.633 26.203 -4.398 1 93.75 97 ALA A O 1
ATOM 677 N N . LYS A 1 98 ? 10.32 24.562 -5.129 1 94.75 98 LYS A N 1
ATOM 678 C CA . LYS A 1 98 ? 9.758 24.328 -3.805 1 94.75 98 LYS A CA 1
ATOM 679 C C . LYS A 1 98 ? 10.789 23.688 -2.875 1 94.75 98 LYS A C 1
ATOM 681 O O . LYS A 1 98 ? 10.836 24 -1.684 1 94.75 98 LYS A O 1
ATOM 686 N N . ARG A 1 99 ? 11.555 22.875 -3.475 1 93.62 99 ARG A N 1
ATOM 687 C CA . ARG A 1 99 ? 12.609 22.203 -2.715 1 93.62 99 ARG A CA 1
ATOM 688 C C . ARG A 1 99 ? 13.57 23.219 -2.111 1 93.62 99 ARG A C 1
ATOM 690 O O . ARG A 1 99 ? 13.992 23.078 -0.96 1 93.62 99 ARG A O 1
ATOM 697 N N . ALA A 1 100 ? 13.938 24.219 -2.879 1 95.31 100 ALA A N 1
ATOM 698 C CA . ALA A 1 100 ? 14.875 25.234 -2.404 1 95.31 100 ALA A CA 1
ATOM 699 C C . ALA A 1 100 ? 14.297 26 -1.216 1 95.31 100 ALA A C 1
ATOM 701 O O . ALA A 1 100 ? 15 26.266 -0.237 1 95.31 100 ALA A O 1
ATOM 702 N N . VAL A 1 101 ? 13.031 26.312 -1.355 1 95.81 101 VAL A N 1
ATOM 703 C CA . VAL A 1 101 ? 12.344 27.031 -0.281 1 95.81 101 VAL A CA 1
ATOM 704 C C . VAL A 1 101 ? 12.281 26.141 0.964 1 95.81 101 VAL A C 1
ATOM 706 O O . VAL A 1 101 ? 12.57 26.594 2.072 1 95.81 101 VAL A O 1
ATOM 709 N N . MET A 1 102 ? 11.961 24.938 0.771 1 96.5 102 MET A N 1
ATOM 710 C CA . MET A 1 102 ? 11.852 23.984 1.88 1 96.5 102 MET A CA 1
ATOM 711 C C . MET A 1 102 ? 13.211 23.766 2.533 1 96.5 102 MET A C 1
ATOM 713 O O . MET A 1 102 ? 13.312 23.719 3.76 1 96.5 102 MET A O 1
ATOM 717 N N . ALA A 1 103 ? 14.219 23.672 1.73 1 96.19 103 ALA A N 1
ATOM 718 C CA . ALA A 1 103 ? 15.57 23.469 2.252 1 96.19 103 ALA A CA 1
ATOM 719 C C . ALA A 1 103 ? 15.992 24.609 3.166 1 96.19 103 ALA A C 1
ATOM 721 O O . ALA A 1 103 ? 16.547 24.391 4.242 1 96.19 103 ALA A O 1
ATOM 722 N N . ALA A 1 104 ? 15.742 25.812 2.758 1 96.75 104 ALA A N 1
ATOM 723 C CA . ALA A 1 104 ? 16.094 27 3.553 1 96.75 104 ALA A CA 1
ATOM 724 C C . ALA A 1 104 ? 15.312 27.016 4.863 1 96.75 104 ALA A C 1
ATOM 726 O O . ALA A 1 104 ? 15.875 27.281 5.93 1 96.75 104 ALA A O 1
ATOM 727 N N . ALA A 1 105 ? 14.008 26.75 4.762 1 97.56 105 ALA A N 1
ATOM 728 C CA . ALA A 1 105 ? 13.156 26.75 5.945 1 97.56 105 ALA A CA 1
ATOM 729 C C . ALA A 1 105 ? 13.555 25.656 6.926 1 97.56 105 ALA A C 1
ATOM 731 O O . ALA A 1 105 ? 13.633 25.891 8.133 1 97.56 105 ALA A O 1
ATOM 732 N N . LEU A 1 106 ? 13.82 24.5 6.414 1 97.44 106 LEU A N 1
ATOM 733 C CA . LEU A 1 106 ? 14.18 23.344 7.242 1 97.44 106 LEU A CA 1
ATOM 734 C C . LEU A 1 106 ? 15.547 23.547 7.883 1 97.44 106 LEU A C 1
ATOM 736 O O . LEU A 1 106 ? 15.773 23.109 9.016 1 97.44 106 LEU A O 1
ATOM 740 N N . ALA A 1 107 ? 16.438 24.188 7.18 1 95.81 107 ALA A N 1
ATOM 741 C CA . ALA A 1 107 ? 17.75 24.484 7.73 1 95.81 107 ALA A CA 1
ATOM 742 C C . ALA A 1 107 ? 17.641 25.438 8.922 1 95.81 107 ALA A C 1
ATOM 744 O O . ALA A 1 107 ? 18.391 25.297 9.898 1 95.81 107 ALA A O 1
ATOM 745 N N . GLU A 1 108 ? 16.812 26.328 8.82 1 96.25 108 GLU A N 1
ATOM 746 C CA . GLU A 1 108 ? 16.656 27.344 9.867 1 96.25 108 GLU A CA 1
ATOM 747 C C . GLU A 1 108 ? 15.836 26.812 11.039 1 96.25 108 GLU A C 1
ATOM 749 O O . GLU A 1 108 ? 16.016 27.25 12.172 1 96.25 108 GLU A O 1
ATOM 754 N N . ALA A 1 109 ? 14.883 25.891 10.789 1 97.5 109 ALA A N 1
ATOM 755 C CA . ALA A 1 109 ? 14.023 25.344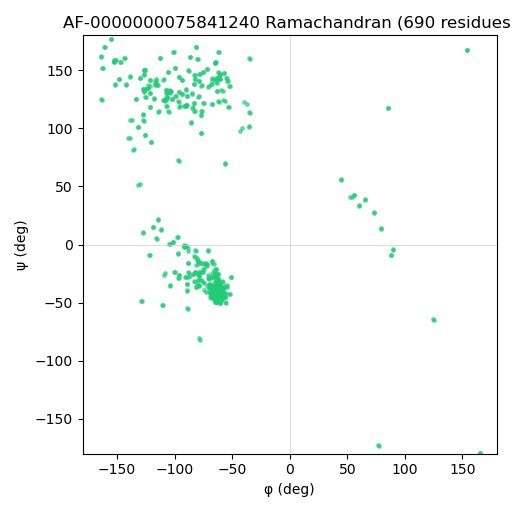 11.836 1 97.5 109 ALA A CA 1
ATOM 756 C C . ALA A 1 109 ? 14.852 24.75 12.969 1 97.5 109 ALA A C 1
ATOM 758 O O . ALA A 1 109 ? 15.883 24.125 12.727 1 97.5 109 ALA A O 1
ATOM 759 N N . ARG A 1 110 ? 14.398 24.891 14.156 1 96.69 110 ARG A N 1
ATOM 760 C CA . ARG A 1 110 ? 15.086 24.344 15.32 1 96.69 110 ARG A CA 1
ATOM 761 C C . ARG A 1 110 ? 14.867 22.844 15.438 1 96.69 110 ARG A C 1
ATOM 763 O O . ARG A 1 110 ? 15.719 22.125 15.977 1 96.69 110 ARG A O 1
ATOM 770 N N . ALA A 1 111 ? 13.758 22.422 14.992 1 97.25 111 ALA A N 1
ATOM 771 C CA . ALA A 1 111 ? 13.406 21.016 14.93 1 97.25 111 ALA A CA 1
ATOM 772 C C . ALA A 1 111 ? 12.398 20.75 13.805 1 97.25 111 ALA A C 1
ATOM 774 O O . ALA A 1 111 ? 11.75 21.672 13.32 1 97.25 111 ALA A O 1
ATOM 775 N N . VAL A 1 112 ? 12.367 19.531 13.367 1 98.06 112 VAL A N 1
ATOM 776 C CA . VAL A 1 112 ? 11.43 19.062 12.352 1 98.06 112 VAL A CA 1
ATOM 777 C C . VAL A 1 112 ? 10.68 17.844 12.867 1 98.06 112 VAL A C 1
ATOM 779 O O . VAL A 1 112 ? 11.281 16.906 13.406 1 98.06 112 VAL A O 1
ATOM 782 N N . VAL A 1 113 ? 9.367 17.844 12.719 1 98.19 113 VAL A N 1
ATOM 783 C CA . VAL A 1 113 ? 8.562 16.734 13.211 1 98.19 113 VAL A CA 1
ATOM 784 C C . VAL A 1 113 ? 8.039 15.914 12.031 1 98.19 113 VAL A C 1
ATOM 786 O O . VAL A 1 113 ? 7.449 16.453 11.094 1 98.19 113 VAL A O 1
ATOM 789 N N . ALA A 1 114 ? 8.297 14.656 12.023 1 96.94 114 ALA A N 1
ATOM 790 C CA . ALA A 1 114 ? 7.707 13.688 11.109 1 96.94 114 ALA A CA 1
ATOM 791 C C . ALA A 1 114 ? 6.738 12.766 11.844 1 96.94 114 ALA A C 1
ATOM 793 O O . ALA A 1 114 ? 7.023 12.312 12.953 1 96.94 114 ALA A O 1
ATOM 794 N N . PHE A 1 115 ? 5.645 12.414 11.211 1 96.25 115 PHE A N 1
ATOM 795 C CA . PHE A 1 115 ? 4.621 11.617 11.867 1 96.25 115 PHE A CA 1
ATOM 796 C C . PHE A 1 115 ? 5.02 10.148 11.906 1 96.25 115 PHE A C 1
ATOM 798 O O . PHE A 1 115 ? 4.516 9.383 12.734 1 96.25 115 PHE A O 1
ATOM 805 N N . HIS A 1 116 ? 5.82 9.711 10.977 1 93.12 116 HIS A N 1
ATOM 806 C CA . HIS A 1 116 ? 6.227 8.312 10.883 1 93.12 116 HIS A CA 1
ATOM 807 C C . HIS A 1 116 ? 7.59 8.172 10.219 1 93.12 116 HIS A C 1
ATOM 809 O O . HIS A 1 116 ? 8.031 9.078 9.508 1 93.12 116 HIS A O 1
ATOM 815 N N . PRO A 1 117 ? 8.289 7.086 10.438 1 89.5 117 PRO A N 1
ATOM 816 C CA . PRO A 1 117 ? 9.672 6.898 9.984 1 89.5 117 PRO A CA 1
ATOM 817 C C . PRO A 1 117 ? 9.82 7.043 8.477 1 89.5 117 PRO A C 1
ATOM 819 O O . PRO A 1 117 ? 10.742 7.723 8.008 1 89.5 117 PRO A O 1
ATOM 822 N N . PRO A 1 118 ? 8.922 6.5 7.707 1 85.94 118 PRO A N 1
ATOM 823 C CA . PRO A 1 118 ? 9.102 6.648 6.262 1 85.94 118 PRO A CA 1
ATOM 824 C C . PRO A 1 118 ? 9.156 8.109 5.82 1 85.94 118 PRO A C 1
ATOM 826 O O . PRO A 1 118 ? 9.898 8.453 4.898 1 85.94 118 PRO A O 1
ATOM 829 N N . LEU A 1 119 ? 8.367 8.891 6.422 1 90 119 LEU A N 1
ATOM 830 C CA . LEU A 1 119 ? 8.398 10.312 6.113 1 90 119 LEU A CA 1
ATOM 831 C C . LEU A 1 119 ? 9.742 10.922 6.492 1 90 119 LEU A C 1
ATOM 833 O O . LEU A 1 119 ? 10.297 11.719 5.734 1 90 119 LEU A O 1
ATOM 837 N N . ARG A 1 120 ? 10.25 10.602 7.629 1 93.06 120 ARG A N 1
ATOM 838 C CA . ARG A 1 120 ? 11.57 11.055 8.07 1 93.06 120 ARG A CA 1
ATOM 839 C C . ARG A 1 120 ? 12.656 10.578 7.113 1 93.06 120 ARG A C 1
ATOM 841 O O . ARG A 1 120 ? 13.5 11.375 6.684 1 93.06 120 ARG A O 1
ATOM 848 N N . LEU A 1 121 ? 12.617 9.336 6.77 1 89.88 121 LEU A N 1
ATOM 849 C CA . LEU A 1 121 ? 13.641 8.734 5.934 1 89.88 121 LEU A CA 1
ATOM 850 C C . LEU A 1 121 ? 13.648 9.367 4.543 1 89.88 121 LEU A C 1
ATOM 852 O O . LEU A 1 121 ? 14.719 9.617 3.979 1 89.88 121 LEU A O 1
ATOM 856 N N . ALA A 1 122 ? 12.461 9.625 4.055 1 87.69 122 ALA A N 1
ATOM 857 C CA . ALA A 1 122 ? 12.367 10.273 2.752 1 87.69 122 ALA A CA 1
ATOM 858 C C . ALA A 1 122 ? 12.984 11.672 2.793 1 87.69 122 ALA A C 1
ATOM 860 O O . ALA A 1 122 ? 13.703 12.07 1.873 1 87.69 122 ALA A O 1
ATOM 861 N N . LEU A 1 123 ? 12.703 12.359 3.842 1 91.62 123 LEU A N 1
ATOM 862 C CA . LEU A 1 123 ? 13.266 13.695 3.988 1 91.62 123 LEU A CA 1
ATOM 863 C C . LEU A 1 123 ? 14.789 13.633 4.105 1 91.62 123 LEU A C 1
ATOM 865 O O . LEU A 1 123 ? 15.5 14.398 3.441 1 91.62 123 LEU A O 1
ATOM 869 N N . GLU A 1 124 ? 15.273 12.773 4.883 1 91.38 124 GLU A N 1
ATOM 870 C CA . GLU A 1 124 ? 16.703 12.633 5.125 1 91.38 124 GLU A CA 1
ATOM 871 C C . GLU A 1 124 ? 17.453 12.25 3.848 1 91.38 124 GLU A C 1
ATOM 873 O O . GLU A 1 124 ? 18.578 12.695 3.625 1 91.38 124 GLU A O 1
ATOM 878 N N . ALA A 1 125 ? 16.812 11.492 3.117 1 86.31 125 ALA A N 1
ATOM 879 C CA . ALA A 1 125 ? 17.422 11.094 1.849 1 86.31 125 ALA A CA 1
ATOM 880 C C . ALA A 1 125 ? 17.531 12.273 0.893 1 86.31 125 ALA A C 1
ATOM 882 O O . ALA A 1 125 ? 18.516 12.398 0.159 1 86.31 125 ALA A O 1
ATOM 883 N N . ALA A 1 126 ? 16.547 13.086 0.933 1 86.88 126 ALA A N 1
ATOM 884 C CA . ALA A 1 126 ? 16.516 14.234 0.028 1 86.88 126 ALA A CA 1
ATOM 885 C C . ALA A 1 126 ? 17.375 15.375 0.559 1 86.88 126 ALA A C 1
ATOM 887 O O . ALA A 1 126 ? 18 16.109 -0.216 1 86.88 126 ALA A O 1
ATOM 888 N N . LEU A 1 127 ? 17.359 15.523 1.848 1 90.94 127 LEU A N 1
ATOM 889 C CA . LEU A 1 127 ? 18.078 16.594 2.533 1 90.94 127 LEU A CA 1
ATOM 890 C C . LEU A 1 127 ? 18.812 16.047 3.756 1 90.94 127 LEU A C 1
ATOM 892 O O . LEU A 1 127 ? 18.391 16.281 4.891 1 90.94 127 LEU A O 1
ATOM 896 N N . PRO A 1 128 ? 19.953 15.5 3.516 1 88 128 PRO A N 1
ATOM 897 C CA . PRO A 1 128 ? 20.688 14.828 4.598 1 88 128 PRO A CA 1
ATOM 898 C C . PRO A 1 128 ? 21.078 15.789 5.723 1 88 128 PRO A C 1
ATOM 900 O O . PRO A 1 128 ? 21.172 15.375 6.879 1 88 128 PRO A O 1
ATOM 903 N N . GLU A 1 129 ? 21.203 17.031 5.414 1 89.12 129 GLU A N 1
ATOM 904 C CA . GLU A 1 129 ? 21.688 18.016 6.383 1 89.12 129 GLU A CA 1
ATOM 905 C C . GLU A 1 129 ? 20.625 18.297 7.445 1 89.12 129 GLU A C 1
ATOM 907 O O . GLU A 1 129 ? 20.922 18.844 8.508 1 89.12 129 GLU A O 1
ATOM 912 N N . VAL A 1 130 ? 19.406 17.906 7.164 1 90.5 130 VAL A N 1
ATOM 913 C CA . VAL A 1 130 ? 18.297 18.219 8.07 1 90.5 130 VAL A CA 1
ATOM 914 C C . VAL A 1 130 ? 18.031 17.016 8.984 1 90.5 130 VAL A C 1
ATOM 916 O O . VAL A 1 130 ? 17.297 17.141 9.961 1 90.5 130 VAL A O 1
ATOM 919 N N . GLY A 1 131 ? 18.656 15.914 8.742 1 84.94 131 GLY A N 1
ATOM 920 C CA . GLY A 1 131 ? 18.344 14.641 9.367 1 84.94 131 GLY A CA 1
ATOM 921 C C . GLY A 1 131 ? 18.5 14.664 10.875 1 84.94 131 GLY A C 1
ATOM 922 O O . GLY A 1 131 ? 17.688 14.094 11.602 1 84.94 131 GLY A O 1
ATOM 923 N N . ARG A 1 132 ? 19.438 15.422 11.445 1 86.44 132 ARG A N 1
ATOM 924 C CA . ARG A 1 132 ? 19.75 15.414 12.867 1 86.44 132 ARG A CA 1
ATOM 925 C C . ARG A 1 132 ? 18.672 16.141 13.672 1 86.44 132 ARG A C 1
ATOM 927 O O . ARG A 1 132 ? 18.562 15.961 14.883 1 86.44 132 ARG A O 1
ATOM 934 N N . LYS A 1 133 ? 17.844 16.922 12.984 1 93.19 133 LYS A N 1
ATOM 935 C CA . LYS A 1 133 ? 16.859 17.734 13.695 1 93.19 133 LYS A CA 1
ATOM 936 C C . LYS A 1 133 ? 15.469 17.094 13.625 1 93.19 133 LYS A C 1
ATOM 938 O O . LYS A 1 133 ? 14.5 17.625 14.18 1 93.19 133 LYS A O 1
ATOM 943 N N . VAL A 1 134 ? 15.344 15.93 13.016 1 95.62 134 VAL A N 1
ATOM 944 C CA . VAL A 1 134 ? 14.023 15.359 12.797 1 95.62 134 VAL A CA 1
ATOM 945 C C . VAL A 1 134 ? 13.625 14.5 13.992 1 95.62 134 VAL A C 1
ATOM 947 O O . VAL A 1 134 ? 14.398 13.656 14.445 1 95.62 134 VAL A O 1
ATOM 950 N N . VAL A 1 135 ? 12.484 14.773 14.5 1 96.44 135 VAL A N 1
ATOM 951 C CA . VAL A 1 135 ? 11.891 14 15.578 1 96.44 135 VAL A CA 1
ATOM 952 C C . VAL A 1 135 ? 10.586 13.359 15.102 1 96.44 135 VAL A C 1
ATOM 954 O O . VAL A 1 135 ? 9.805 13.992 14.391 1 96.44 135 VAL A O 1
ATOM 957 N N . GLU A 1 136 ? 10.406 12.102 15.492 1 96.25 136 GLU A N 1
ATOM 958 C CA . GLU A 1 136 ? 9.18 11.398 15.125 1 96.25 136 GLU A CA 1
ATOM 959 C C . GLU A 1 136 ? 8.109 11.555 16.203 1 96.25 136 GLU A C 1
ATOM 961 O O . GLU A 1 136 ? 8.312 11.141 17.344 1 96.25 136 GLU A O 1
ATOM 966 N N . ILE A 1 137 ? 6.98 12.141 15.875 1 97.94 137 ILE A N 1
ATOM 967 C CA . ILE A 1 137 ? 5.824 12.25 16.75 1 97.94 137 ILE A CA 1
ATOM 968 C C . ILE A 1 137 ? 4.562 11.82 16 1 97.94 137 ILE A C 1
ATOM 970 O O . ILE A 1 137 ? 4.016 12.586 15.211 1 97.94 137 ILE A O 1
ATOM 974 N N . PRO A 1 138 ? 4.113 10.617 16.234 1 97.44 138 PRO A N 1
ATOM 975 C CA . PRO A 1 138 ? 2.857 10.219 15.602 1 97.44 138 PRO A CA 1
ATOM 976 C C . PRO A 1 138 ? 1.683 11.102 16.016 1 97.44 138 PRO A C 1
ATOM 978 O O . PRO A 1 138 ? 1.617 11.547 17.156 1 97.44 138 PRO A O 1
ATOM 981 N N . GLN A 1 139 ? 0.775 11.297 15.062 1 97.75 139 GLN A N 1
ATOM 982 C CA . GLN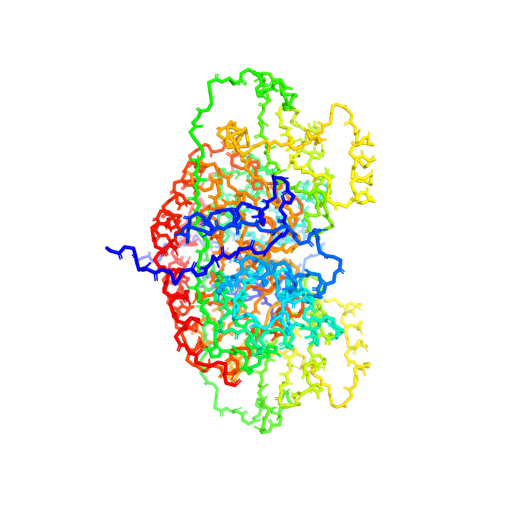 A 1 139 ? -0.402 12.086 15.406 1 97.75 139 GLN A CA 1
ATOM 983 C C . GLN A 1 139 ? -1.285 11.352 16.406 1 97.75 139 GLN A C 1
ATOM 985 O O . GLN A 1 139 ? -1.456 10.133 16.312 1 97.75 139 GLN A O 1
ATOM 990 N N . ALA A 1 140 ? -1.764 12.086 17.359 1 97.94 140 ALA A N 1
ATOM 991 C CA . ALA A 1 140 ? -2.811 11.578 18.25 1 97.94 140 ALA A CA 1
ATOM 992 C C . ALA A 1 140 ? -4.184 11.703 17.594 1 97.94 140 ALA A C 1
ATOM 994 O O . ALA A 1 140 ? -4.324 12.312 16.531 1 97.94 140 ALA A O 1
ATOM 995 N N . VAL A 1 141 ? -5.152 11.094 18.219 1 97.38 141 VAL A N 1
ATOM 996 C CA . VAL A 1 141 ? -6.52 11.18 17.719 1 97.38 141 VAL A CA 1
ATOM 997 C C . VAL A 1 141 ? -7.5 11.273 18.875 1 97.38 141 VAL A C 1
ATOM 999 O O . VAL A 1 141 ? -7.309 10.625 19.922 1 97.38 141 VAL A O 1
ATOM 1002 N N . LEU A 1 142 ? -8.461 12.172 18.656 1 94.44 142 LEU A N 1
ATOM 1003 C CA . LEU A 1 142 ? -9.555 12.352 19.609 1 94.44 142 LEU A CA 1
ATOM 1004 C C . LEU A 1 142 ? -10.906 12.227 18.906 1 94.44 142 LEU A C 1
ATOM 1006 O O . LEU A 1 142 ? -11.055 12.625 17.75 1 94.44 142 LEU A O 1
ATOM 1010 N N . ALA A 1 143 ? -11.82 11.688 19.672 1 93.5 143 ALA A N 1
ATOM 1011 C CA . ALA A 1 143 ? -13.172 11.57 19.141 1 93.5 143 ALA A CA 1
ATOM 1012 C C . ALA A 1 143 ? -14.156 12.406 19.953 1 93.5 143 ALA A C 1
ATOM 1014 O O . ALA A 1 143 ? -14.047 12.484 21.188 1 93.5 143 ALA A O 1
ATOM 1015 N N . ALA A 1 144 ? -15.023 13.023 19.203 1 91.94 144 ALA A N 1
ATOM 1016 C CA . ALA A 1 144 ? -16.141 13.711 19.859 1 91.94 144 ALA A CA 1
ATOM 1017 C C . ALA A 1 144 ? -17.141 12.711 20.422 1 91.94 144 ALA A C 1
ATOM 1019 O O . ALA A 1 144 ? -17.281 11.602 19.906 1 91.94 144 ALA A O 1
ATOM 1020 N N . PRO A 1 145 ? -17.828 13.047 21.469 1 89.25 145 PRO A N 1
ATOM 1021 C CA . PRO A 1 145 ? -18.891 12.172 21.984 1 89.25 145 PRO A CA 1
ATOM 1022 C C . PRO A 1 145 ? -20.047 11.992 21.016 1 89.25 145 PRO A C 1
ATOM 1024 O O . PRO A 1 145 ? -20.234 12.828 20.125 1 89.25 145 PRO A O 1
ATOM 1027 N N . PRO A 1 146 ? -20.766 10.875 21.203 1 88.75 146 PRO A N 1
ATOM 1028 C CA . PRO A 1 146 ? -21.891 10.617 20.297 1 88.75 146 PRO A CA 1
ATOM 1029 C C . PRO A 1 146 ? -22.953 11.711 20.359 1 88.75 146 PRO A C 1
ATOM 1031 O O . PRO A 1 146 ? -23.203 12.273 21.422 1 88.75 146 PRO A O 1
ATOM 1034 N N . LEU A 1 147 ? -23.438 11.938 19.188 1 84.56 147 LEU A N 1
ATOM 1035 C CA . LEU A 1 147 ? -24.531 12.906 19.078 1 84.56 147 LEU A CA 1
ATOM 1036 C C . LEU A 1 147 ? -25.891 12.219 19.141 1 84.56 147 LEU A C 1
ATOM 1038 O O . LEU A 1 147 ? -26.031 11.094 18.656 1 84.56 147 LEU A O 1
ATOM 1042 N N . SER A 1 148 ? -26.859 12.773 19.766 1 78.5 148 SER A N 1
ATOM 1043 C CA . SER A 1 148 ? -28.203 12.219 19.906 1 78.5 148 SER A CA 1
ATOM 1044 C C . SER A 1 148 ? -29.031 12.438 18.656 1 78.5 148 SER A C 1
ATOM 1046 O O . SER A 1 148 ? -30 11.719 18.406 1 78.5 148 SER A O 1
ATOM 1048 N N . ARG A 1 149 ? -28.641 13.219 17.844 1 79 149 ARG A N 1
ATOM 1049 C CA . ARG A 1 149 ? -29.516 13.586 16.734 1 79 149 ARG A CA 1
ATOM 1050 C C . ARG A 1 149 ? -29.172 12.766 15.492 1 79 149 ARG A C 1
ATOM 1052 O O . ARG A 1 149 ? -28.875 13.328 14.438 1 79 149 ARG A O 1
ATOM 1059 N N . ARG A 1 150 ? -29.516 11.531 15.531 1 81.12 150 ARG A N 1
ATOM 1060 C CA . ARG A 1 150 ? -29.203 10.617 14.445 1 81.12 150 ARG A CA 1
ATOM 1061 C C . ARG A 1 150 ? -30.094 10.867 13.234 1 81.12 150 ARG A C 1
ATOM 1063 O O . ARG A 1 150 ? -29.625 10.789 12.094 1 81.12 150 ARG A O 1
ATOM 1070 N N . ALA A 1 151 ? -31.234 11.242 13.547 1 83.12 151 ALA A N 1
ATOM 1071 C CA . ALA A 1 151 ? -32.188 11.492 12.461 1 83.12 151 ALA A CA 1
ATOM 1072 C C . ALA A 1 151 ? -31.75 12.688 11.617 1 83.12 151 ALA A C 1
ATOM 1074 O O . ALA A 1 151 ? -31.812 12.648 10.391 1 83.12 151 ALA A O 1
ATOM 1075 N N . GLU A 1 152 ? -31.328 13.711 12.25 1 86.88 152 GLU A N 1
ATOM 1076 C CA . GLU A 1 152 ? -30.859 14.906 11.555 1 86.88 152 GLU A CA 1
ATOM 1077 C C . GLU A 1 152 ? -29.625 14.609 10.719 1 86.88 152 GLU A C 1
ATOM 1079 O O . GLU A 1 152 ? -29.484 15.117 9.609 1 86.88 152 GLU A O 1
ATOM 1084 N N . LEU A 1 153 ? -28.797 13.82 11.273 1 90.25 153 LEU A N 1
ATOM 1085 C CA . LEU A 1 153 ? -27.578 13.453 10.555 1 90.25 153 LEU A CA 1
ATOM 1086 C C . LEU A 1 153 ? -27.906 12.617 9.32 1 90.25 153 LEU A C 1
ATOM 1088 O O . LEU A 1 153 ? -27.312 12.812 8.258 1 90.25 153 LEU A O 1
ATOM 1092 N N . ARG A 1 154 ? -28.797 11.727 9.422 1 89.56 154 ARG A N 1
ATOM 1093 C CA . ARG A 1 154 ? -29.203 10.914 8.273 1 89.56 154 ARG A CA 1
ATOM 1094 C C . ARG A 1 154 ? -29.781 11.789 7.164 1 89.56 154 ARG A C 1
ATOM 1096 O O . ARG A 1 154 ? -29.516 11.547 5.984 1 89.56 154 ARG A O 1
ATOM 1103 N N . ALA A 1 155 ? -30.516 12.75 7.617 1 88.12 155 ALA A N 1
ATOM 1104 C CA . ALA A 1 155 ? -31.078 13.688 6.645 1 88.12 155 ALA A CA 1
ATOM 1105 C C . ALA A 1 155 ? -29.969 14.492 5.961 1 88.12 155 ALA A C 1
ATOM 1107 O O . ALA A 1 155 ? -30 14.68 4.742 1 88.12 155 ALA A O 1
ATOM 1108 N N . ALA A 1 156 ? -29.031 14.914 6.75 1 89.31 156 ALA A N 1
ATOM 1109 C CA . ALA A 1 156 ? -27.906 15.68 6.211 1 89.31 156 ALA A CA 1
ATOM 1110 C C . ALA A 1 156 ? -27.109 14.844 5.219 1 89.31 156 ALA A C 1
ATOM 1112 O O . ALA A 1 156 ? -26.578 15.375 4.238 1 89.31 156 ALA A O 1
ATOM 1113 N N . LEU A 1 157 ? -27.094 13.586 5.453 1 93.44 157 LEU A N 1
ATOM 1114 C CA . LEU A 1 157 ? -26.359 12.672 4.59 1 93.44 157 LEU A CA 1
ATOM 1115 C C . LEU A 1 157 ? -27.266 12.133 3.479 1 93.44 157 LEU A C 1
ATOM 1117 O O . LEU A 1 157 ? -26.812 11.328 2.652 1 93.44 157 LEU A O 1
ATOM 1121 N N . ARG A 1 158 ? -28.531 12.562 3.494 1 89.88 158 ARG A N 1
ATOM 1122 C CA . ARG A 1 158 ? -29.5 12.133 2.492 1 89.88 158 ARG A CA 1
ATOM 1123 C C . ARG A 1 158 ? -29.594 10.609 2.441 1 89.88 158 ARG A C 1
ATOM 1125 O O . ARG A 1 158 ? -29.594 10.023 1.359 1 89.88 158 ARG A O 1
ATOM 1132 N N . LEU A 1 159 ? -29.609 10.008 3.562 1 89.81 159 LEU A N 1
ATOM 1133 C CA . LEU A 1 159 ? -29.641 8.555 3.676 1 89.81 159 LEU A CA 1
ATOM 1134 C C . LEU A 1 159 ? -31.062 8.047 3.877 1 89.81 159 LEU A C 1
ATOM 1136 O O . LEU A 1 159 ? -31.781 8.547 4.738 1 89.81 159 LEU A O 1
ATOM 1140 N N . GLU A 1 160 ? -31.391 7.109 3.121 1 84.69 160 GLU A N 1
ATOM 1141 C CA . GLU A 1 160 ? -32.656 6.414 3.342 1 84.69 160 GLU A CA 1
ATOM 1142 C C . GLU A 1 160 ? -32.5 5.27 4.34 1 84.69 160 GLU A C 1
ATOM 1144 O O . GLU A 1 160 ? -31.375 4.812 4.586 1 84.69 160 GLU A O 1
ATOM 1149 N N . ALA A 1 161 ? -33.562 4.766 4.941 1 77.94 161 ALA A N 1
ATOM 1150 C CA . ALA A 1 161 ? -33.562 3.848 6.078 1 77.94 161 ALA A CA 1
ATOM 1151 C C . ALA A 1 161 ? -32.844 2.543 5.73 1 77.94 161 ALA A C 1
ATOM 1153 O O . ALA A 1 161 ? -32.094 1.995 6.551 1 77.94 161 ALA A O 1
ATOM 1154 N N . GLU A 1 162 ? -32.906 2.074 4.602 1 81.81 162 GLU A N 1
ATOM 1155 C CA . GLU A 1 162 ? -32.406 0.742 4.301 1 81.81 162 GLU A CA 1
ATOM 1156 C C . GLU A 1 162 ? -30.984 0.812 3.715 1 81.81 162 GLU A C 1
ATOM 1158 O O . GLU A 1 162 ? -30.375 -0.219 3.438 1 81.81 162 GLU A O 1
ATOM 1163 N N . GLU A 1 163 ? -30.438 1.975 3.707 1 88 163 GLU A N 1
ATOM 1164 C CA . GLU A 1 163 ? -29.172 2.127 2.992 1 88 163 GLU A CA 1
ATOM 1165 C C . GLU A 1 163 ? -27.984 1.855 3.91 1 88 163 GLU A C 1
ATOM 1167 O O . GLU A 1 163 ? -28 2.242 5.082 1 88 163 GLU A O 1
ATOM 1172 N N . ALA A 1 164 ? -27.078 1.082 3.428 1 91.5 164 ALA A N 1
ATOM 1173 C CA . ALA A 1 164 ? -25.766 0.897 4.07 1 91.5 164 ALA A CA 1
ATOM 1174 C C . ALA A 1 164 ? -24.812 2.02 3.695 1 91.5 164 ALA A C 1
ATOM 1176 O O . ALA A 1 164 ? -24.391 2.131 2.537 1 91.5 164 ALA A O 1
ATOM 1177 N N . LEU A 1 165 ? -24.438 2.789 4.68 1 95.69 165 LEU A N 1
ATOM 1178 C CA . LEU A 1 165 ? -23.625 3.977 4.441 1 95.69 165 LEU A CA 1
ATOM 1179 C C . LEU A 1 165 ? -22.156 3.611 4.34 1 95.69 165 LEU A C 1
ATOM 1181 O O . LEU A 1 165 ? -21.609 2.98 5.246 1 95.69 165 LEU A O 1
ATOM 1185 N N . LEU A 1 166 ? -21.562 3.93 3.248 1 98.31 166 LEU A N 1
ATOM 1186 C CA . LEU A 1 166 ? -20.125 4.062 3.107 1 98.31 166 LEU A CA 1
ATOM 1187 C C . LEU A 1 166 ? -19.703 5.531 3.115 1 98.31 166 LEU A C 1
ATOM 1189 O O . LEU A 1 166 ? -20.25 6.336 2.352 1 98.31 166 LEU A O 1
ATOM 1193 N N . LEU A 1 167 ? -18.797 5.848 4.012 1 98.62 167 LEU A N 1
ATOM 1194 C CA . LEU A 1 167 ? -18.422 7.242 4.188 1 98.62 167 LEU A CA 1
ATOM 1195 C C . LEU A 1 167 ? -17.047 7.508 3.574 1 98.62 167 LEU A C 1
ATOM 1197 O O . LEU A 1 167 ? -16.109 6.734 3.777 1 98.62 167 LEU A O 1
ATOM 1201 N N . LEU A 1 168 ? -16.922 8.586 2.771 1 98.69 168 LEU A N 1
ATOM 1202 C CA . LEU A 1 168 ? -15.664 9.055 2.193 1 98.69 168 LEU A CA 1
ATOM 1203 C C . LEU A 1 168 ? -15.359 10.477 2.643 1 98.69 168 LEU A C 1
ATOM 1205 O O . LEU A 1 168 ? -15.727 11.438 1.961 1 98.69 168 LEU A O 1
ATOM 1209 N N . PRO A 1 169 ? -14.688 10.586 3.775 1 98.44 169 PRO A N 1
ATOM 1210 C CA . PRO A 1 169 ? -14.289 11.922 4.223 1 98.44 169 PRO A CA 1
ATOM 1211 C C . PRO A 1 169 ? -13.094 12.469 3.443 1 98.44 169 PRO A C 1
ATOM 1213 O O . PRO A 1 169 ? -11.992 11.922 3.523 1 98.44 169 PRO A O 1
ATOM 1216 N N . ALA A 1 170 ? -13.305 13.531 2.695 1 97.75 170 ALA A N 1
ATOM 1217 C CA . ALA A 1 170 ? -12.227 14.125 1.907 1 97.75 170 ALA A CA 1
ATOM 1218 C C . ALA A 1 170 ? -12.578 15.539 1.462 1 97.75 170 ALA A C 1
ATOM 1220 O O . ALA A 1 170 ? -13.664 15.773 0.915 1 97.75 170 ALA A O 1
ATOM 1221 N N . GLY A 1 171 ? -11.695 16.469 1.812 1 96.75 171 GLY A N 1
ATOM 1222 C CA . GLY A 1 171 ? -11.828 17.734 1.116 1 96.75 171 GLY A CA 1
ATOM 1223 C C . GLY A 1 171 ? -11.617 17.625 -0.382 1 96.75 171 GLY A C 1
ATOM 1224 O O . GLY A 1 171 ? -10.758 16.859 -0.837 1 96.75 171 GLY A O 1
ATOM 1225 N N . LEU A 1 172 ? -12.375 18.375 -1.166 1 97.19 172 LEU A N 1
ATOM 1226 C CA . LEU A 1 172 ? -12.297 18.281 -2.619 1 97.19 172 LEU A CA 1
ATOM 1227 C C . LEU A 1 172 ? -11.062 19 -3.146 1 97.19 172 LEU A C 1
ATOM 1229 O O . LEU A 1 172 ? -11.102 20.203 -3.41 1 97.19 172 LEU A O 1
ATOM 1233 N N . ARG A 1 173 ? -10.023 18.219 -3.361 1 95.56 173 ARG A N 1
ATOM 1234 C CA . ARG A 1 173 ? -8.766 18.641 -3.977 1 95.56 173 ARG A CA 1
ATOM 1235 C C . ARG A 1 173 ? -8.086 17.469 -4.688 1 95.56 173 ARG A C 1
ATOM 1237 O O . ARG A 1 173 ? -8.359 16.312 -4.379 1 95.56 173 ARG A O 1
ATOM 1244 N N . PRO A 1 174 ? -7.227 17.703 -5.605 1 95.5 174 PRO A N 1
ATOM 1245 C CA . PRO A 1 174 ? -6.719 16.672 -6.516 1 95.5 174 PRO A CA 1
ATOM 1246 C C . PRO A 1 174 ? -6.059 15.508 -5.777 1 95.5 174 PRO A C 1
ATOM 1248 O O . PRO A 1 174 ? -6.262 14.352 -6.145 1 95.5 174 PRO A O 1
ATOM 1251 N N . VAL A 1 175 ? -5.324 15.766 -4.699 1 94.69 175 VAL A N 1
ATOM 1252 C CA . VAL A 1 175 ? -4.559 14.727 -4.016 1 94.69 175 VAL A CA 1
ATOM 1253 C C . VAL A 1 175 ? -5.508 13.688 -3.424 1 94.69 175 VAL A C 1
ATOM 1255 O O . VAL A 1 175 ? -5.137 12.523 -3.254 1 94.69 175 VAL A O 1
ATOM 1258 N N . LYS A 1 176 ? -6.75 14.016 -3.121 1 97.25 176 LYS A N 1
ATOM 1259 C CA . LYS A 1 176 ? -7.723 13.102 -2.52 1 97.25 176 LYS A CA 1
ATOM 1260 C C . LYS A 1 176 ? -8.375 12.219 -3.576 1 97.25 176 LYS A C 1
ATOM 1262 O O . LYS A 1 176 ? -8.938 11.172 -3.254 1 97.25 176 LYS A O 1
ATOM 1267 N N . ASP A 1 177 ? -8.383 12.656 -4.785 1 97.88 177 ASP A N 1
ATOM 1268 C CA . ASP A 1 177 ? -8.805 11.898 -5.961 1 97.88 177 ASP A CA 1
ATOM 1269 C C . ASP A 1 177 ? -10.109 11.141 -5.688 1 97.88 177 ASP A C 1
ATOM 1271 O O . ASP A 1 177 ? -10.188 9.93 -5.902 1 97.88 177 ASP A O 1
ATOM 1275 N N . VAL A 1 178 ? -11.125 11.859 -5.289 1 98.31 178 VAL A N 1
ATOM 1276 C CA . VAL A 1 178 ? -12.359 11.273 -4.781 1 98.31 178 VAL A CA 1
ATOM 1277 C C . VAL A 1 178 ? -13.094 10.547 -5.906 1 98.31 178 VAL A C 1
ATOM 1279 O O . VAL A 1 178 ? -13.992 9.75 -5.652 1 98.31 178 VAL A O 1
ATOM 1282 N N . LEU A 1 179 ? -12.734 10.766 -7.199 1 97.56 179 LEU A N 1
ATOM 1283 C CA . LEU A 1 179 ? -13.398 10.117 -8.328 1 97.56 179 LEU A CA 1
ATOM 1284 C C . LEU A 1 179 ? -12.703 8.805 -8.688 1 97.56 179 LEU A C 1
ATOM 1286 O O . LEU A 1 179 ? -13.188 8.062 -9.539 1 97.56 179 LEU A O 1
ATOM 1290 N N . TRP A 1 180 ? -11.633 8.492 -7.992 1 97.5 180 TRP A N 1
ATOM 1291 C CA . TRP A 1 180 ? -10.812 7.336 -8.328 1 97.5 180 TRP A CA 1
ATOM 1292 C C . TRP A 1 180 ? -11.656 6.07 -8.438 1 97.5 180 TRP A C 1
ATOM 1294 O O . TRP A 1 180 ? -11.547 5.32 -9.406 1 97.5 180 TRP A O 1
ATOM 1304 N N . ALA A 1 181 ? -12.609 5.848 -7.527 1 96.88 181 ALA A N 1
ATOM 1305 C CA . ALA A 1 181 ? -13.375 4.605 -7.512 1 96.88 181 ALA A CA 1
ATOM 1306 C C . ALA A 1 181 ? -14.836 4.855 -7.891 1 96.88 181 ALA A C 1
ATOM 1308 O O . ALA A 1 181 ? -15.695 4.004 -7.66 1 96.88 181 ALA A O 1
ATOM 1309 N N . ALA A 1 182 ? -15.133 6.02 -8.422 1 96.69 182 ALA A N 1
ATOM 1310 C CA . ALA A 1 182 ? -16.516 6.422 -8.656 1 96.69 182 ALA A CA 1
ATOM 1311 C C . ALA A 1 182 ? -17.219 5.461 -9.617 1 96.69 182 ALA A C 1
ATOM 1313 O O . ALA A 1 182 ? -18.344 5.031 -9.359 1 96.69 182 ALA A O 1
ATOM 1314 N N . HIS A 1 183 ? -16.547 5.109 -10.672 1 94.75 183 HIS A N 1
ATOM 1315 C CA . HIS A 1 183 ? -17.141 4.227 -11.664 1 94.75 183 HIS A CA 1
ATOM 1316 C C . HIS A 1 183 ? -17.391 2.838 -11.086 1 94.75 183 HIS A C 1
ATOM 1318 O O . HIS A 1 183 ? -18.469 2.262 -11.289 1 94.75 183 HIS A O 1
ATOM 1324 N N . ALA A 1 184 ? -16.422 2.252 -10.422 1 94.44 184 ALA A N 1
ATOM 1325 C CA . ALA A 1 184 ? -16.562 0.935 -9.805 1 94.44 184 ALA A CA 1
ATOM 1326 C C . ALA A 1 184 ? -17.688 0.938 -8.773 1 94.44 184 ALA A C 1
ATOM 1328 O O . ALA A 1 184 ? -18.438 -0.029 -8.664 1 94.44 184 ALA A O 1
ATOM 1329 N N . LEU A 1 185 ? -17.797 1.97 -8.023 1 96.38 185 LEU A N 1
ATOM 1330 C CA . LEU A 1 185 ? -18.844 2.113 -7.02 1 96.38 185 LEU A CA 1
ATOM 1331 C C . LEU A 1 185 ? -20.203 2.213 -7.672 1 96.38 185 LEU A C 1
ATOM 1333 O O . LEU A 1 185 ? -21.188 1.673 -7.152 1 96.38 185 LEU A O 1
ATOM 1337 N N . GLU A 1 186 ? -20.25 2.92 -8.75 1 95.31 186 GLU A N 1
ATOM 1338 C CA . GLU A 1 186 ? -21.484 3.016 -9.508 1 95.31 186 GLU A CA 1
ATOM 1339 C C . GLU A 1 186 ? -21.953 1.642 -9.992 1 95.31 186 GLU A C 1
ATOM 1341 O O . GLU A 1 186 ? -23.125 1.304 -9.883 1 95.31 186 GLU A O 1
ATOM 1346 N N . GLU A 1 187 ? -21.062 0.885 -10.516 1 92.25 187 GLU A N 1
ATOM 1347 C CA . GLU A 1 187 ? -21.391 -0.464 -10.969 1 92.25 187 GLU A CA 1
ATOM 1348 C C . GLU A 1 187 ? -21.875 -1.335 -9.82 1 92.25 187 GLU A C 1
ATOM 1350 O O . GLU A 1 187 ? -22.828 -2.104 -9.977 1 92.25 187 GLU A O 1
ATOM 1355 N N . TRP A 1 188 ? -21.234 -1.202 -8.742 1 93.31 188 TRP A N 1
ATOM 1356 C CA . TRP A 1 188 ? -21.656 -1.941 -7.555 1 93.31 188 TRP A CA 1
ATOM 1357 C C . TRP A 1 188 ? -23.078 -1.545 -7.137 1 93.31 188 TRP A C 1
ATOM 1359 O O . TRP A 1 188 ? -23.906 -2.406 -6.84 1 93.31 188 TRP A O 1
ATOM 1369 N N . HIS A 1 189 ? -23.328 -0.268 -7.109 1 93.75 189 HIS A N 1
ATOM 1370 C CA . HIS A 1 189 ? -24.625 0.265 -6.715 1 93.75 189 HIS A CA 1
ATOM 1371 C C . HIS A 1 189 ? -25.734 -0.248 -7.629 1 93.75 189 HIS A C 1
ATOM 1373 O O . HIS A 1 189 ? -26.859 -0.464 -7.184 1 93.75 189 HIS A O 1
ATOM 1379 N N . GLN A 1 190 ? -25.438 -0.402 -8.852 1 91.75 190 GLN A N 1
ATOM 1380 C CA . GLN A 1 190 ? -26.422 -0.934 -9.797 1 91.75 190 GLN A CA 1
ATOM 1381 C C . GLN A 1 190 ? -26.812 -2.365 -9.438 1 91.75 190 GLN A C 1
ATOM 1383 O O . GLN A 1 190 ? -27.969 -2.762 -9.609 1 91.75 190 GLN A O 1
ATOM 1388 N N . ARG A 1 191 ? -25.859 -3.107 -8.906 1 88.69 191 ARG A N 1
ATOM 1389 C CA . ARG A 1 191 ? -26.125 -4.488 -8.5 1 88.69 191 ARG A CA 1
ATOM 1390 C C . ARG A 1 191 ? -26.75 -4.547 -7.117 1 88.69 191 ARG A C 1
ATOM 1392 O O . ARG A 1 191 ? -27.547 -5.445 -6.828 1 88.69 191 ARG A O 1
ATOM 1399 N N . ASP A 1 192 ? -26.406 -3.598 -6.266 1 91.56 192 ASP A N 1
ATOM 1400 C CA . ASP A 1 192 ? -26.922 -3.502 -4.902 1 91.56 192 ASP A CA 1
ATOM 1401 C C . ASP A 1 192 ? -27.203 -2.051 -4.527 1 91.56 192 ASP A C 1
ATOM 1403 O O . ASP A 1 192 ? -26.375 -1.387 -3.904 1 91.56 192 ASP A O 1
ATOM 1407 N N . PRO A 1 193 ? -28.375 -1.59 -4.734 1 91.44 193 PRO A N 1
ATOM 1408 C CA . PRO A 1 193 ? -28.734 -0.183 -4.543 1 91.44 193 PRO A CA 1
ATOM 1409 C C . PRO A 1 193 ? -28.781 0.22 -3.07 1 91.44 193 PRO A C 1
ATOM 1411 O O . PRO A 1 193 ? -28.938 1.401 -2.754 1 91.44 193 PRO A O 1
ATOM 1414 N N . THR A 1 194 ? -28.594 -0.72 -2.211 1 92 194 THR A N 1
ATOM 1415 C CA . THR A 1 194 ? -28.625 -0.391 -0.79 1 92 194 THR A CA 1
ATOM 1416 C C . THR A 1 194 ? -27.281 0.193 -0.347 1 92 194 THR A C 1
ATOM 1418 O O . THR A 1 194 ? -27.188 0.787 0.729 1 92 194 THR A O 1
ATOM 1421 N N . VAL A 1 195 ? -26.297 -0.016 -1.132 1 93.56 195 VAL A N 1
ATOM 1422 C CA . VAL A 1 195 ? -24.969 0.481 -0.786 1 93.56 195 VAL A CA 1
ATOM 1423 C C . VAL A 1 195 ? -24.797 1.895 -1.335 1 93.56 195 VAL A C 1
ATOM 1425 O O . VAL A 1 195 ? -24.859 2.107 -2.549 1 93.56 195 VAL A O 1
ATOM 1428 N N . CYS A 1 196 ? -24.547 2.844 -0.464 1 94.38 196 CYS A N 1
ATOM 1429 C CA . CYS A 1 196 ? -24.406 4.238 -0.875 1 94.38 196 CYS A CA 1
ATOM 1430 C C . CYS A 1 196 ? -23.141 4.852 -0.299 1 94.38 196 CYS A C 1
ATOM 1432 O O . CYS A 1 196 ? -22.781 4.57 0.843 1 94.38 196 CYS A O 1
ATOM 1434 N N . VAL A 1 197 ? -22.516 5.695 -1.098 1 97.69 197 VAL A N 1
ATOM 1435 C CA . VAL A 1 197 ? -21.328 6.414 -0.663 1 97.69 197 VAL A CA 1
ATOM 1436 C C . VAL A 1 197 ? -21.656 7.895 -0.471 1 97.69 197 VAL A C 1
ATOM 1438 O O . VAL A 1 197 ? -22.203 8.531 -1.366 1 97.69 197 VAL A O 1
ATOM 1441 N N . ARG A 1 198 ? -21.391 8.383 0.683 1 98 198 ARG A N 1
ATOM 1442 C CA . ARG A 1 198 ? -21.5 9.812 0.935 1 98 198 ARG A CA 1
ATOM 1443 C C . ARG A 1 198 ? -20.109 10.453 1.056 1 98 198 ARG A C 1
ATOM 1445 O O . ARG A 1 198 ? -19.297 10.047 1.891 1 98 198 ARG A O 1
ATOM 1452 N N . LEU A 1 199 ? -19.875 11.367 0.178 1 98.12 199 LEU A N 1
ATOM 1453 C CA . LEU A 1 199 ? -18.656 12.164 0.148 1 98.12 199 LEU A CA 1
ATOM 1454 C C . LEU A 1 199 ? -18.812 13.438 0.978 1 98.12 199 LEU A C 1
ATOM 1456 O O . LEU A 1 199 ? -19.688 14.258 0.702 1 98.12 199 LEU A O 1
ATOM 1460 N N . VAL A 1 200 ? -17.938 13.578 2.023 1 97.56 200 VAL A N 1
ATOM 1461 C CA . VAL A 1 200 ? -18.094 14.703 2.936 1 97.56 200 VAL A CA 1
ATOM 1462 C C . VAL A 1 200 ? -16.766 15.453 3.068 1 97.56 200 VAL A C 1
ATOM 1464 O O . VAL A 1 200 ? -15.711 14.836 3.254 1 97.56 200 VAL A O 1
ATOM 1467 N N . GLY A 1 201 ? -16.781 16.766 2.986 1 96.75 201 GLY A N 1
ATOM 1468 C CA . GLY A 1 201 ? -15.625 17.625 3.133 1 96.75 201 GLY A CA 1
ATOM 1469 C C . GLY A 1 201 ? -15.766 18.953 2.408 1 96.75 201 GLY A C 1
ATOM 1470 O O . GLY A 1 201 ? -16.688 19.141 1.607 1 96.75 201 GLY A O 1
ATOM 1471 N N . PRO A 1 202 ? -14.922 19.828 2.697 1 96.06 202 PRO A N 1
ATOM 1472 C CA . PRO A 1 202 ? -15.023 21.156 2.068 1 96.06 202 PRO A CA 1
ATOM 1473 C C . PRO A 1 202 ? -14.461 21.172 0.65 1 96.06 202 PRO A C 1
ATOM 1475 O O . PRO A 1 202 ? -13.711 20.266 0.263 1 96.06 202 PRO A O 1
ATOM 1478 N N . ARG A 1 203 ? -14.938 22.219 -0.085 1 95.88 203 ARG A N 1
ATOM 1479 C CA . ARG A 1 203 ? -14.336 22.531 -1.376 1 95.88 203 ARG A CA 1
ATOM 1480 C C . ARG A 1 203 ? -13.008 23.266 -1.195 1 95.88 203 ARG A C 1
ATOM 1482 O O . ARG A 1 203 ? -12.977 24.422 -0.787 1 95.88 203 ARG A O 1
ATOM 1489 N N . LEU A 1 204 ? -11.922 22.641 -1.521 1 94.62 204 LEU A N 1
ATOM 1490 C CA . LEU A 1 204 ? -10.617 23.234 -1.267 1 94.62 204 LEU A CA 1
ATOM 1491 C C . LEU A 1 204 ? -9.961 23.672 -2.568 1 94.62 204 LEU A C 1
ATOM 1493 O O . LEU A 1 204 ? -9.023 24.484 -2.555 1 94.62 204 LEU A O 1
ATOM 1497 N N . ASP A 1 205 ? -10.32 23.078 -3.674 1 95.56 205 ASP A N 1
ATOM 1498 C CA . ASP A 1 205 ? -9.984 23.469 -5.039 1 95.56 205 ASP A CA 1
ATOM 1499 C C . ASP A 1 205 ? -11.242 23.594 -5.898 1 95.56 205 ASP A C 1
ATOM 1501 O O . ASP A 1 205 ? -11.82 22.578 -6.309 1 95.56 205 ASP A O 1
ATOM 1505 N N . GLU A 1 206 ? -11.562 24.797 -6.168 1 95.62 206 GLU A N 1
ATOM 1506 C CA . GLU A 1 206 ? -12.852 25.078 -6.789 1 95.62 206 GLU A CA 1
ATOM 1507 C C . GLU A 1 206 ? -12.969 24.406 -8.156 1 95.62 206 GLU A C 1
ATOM 1509 O O . GLU A 1 206 ? -14.023 23.875 -8.508 1 95.62 206 GLU A O 1
ATOM 1514 N N . THR A 1 207 ? -11.906 24.469 -8.945 1 97.12 207 THR A N 1
ATOM 1515 C CA . THR A 1 207 ? -11.914 23.828 -10.258 1 97.12 207 THR A CA 1
ATOM 1516 C C . THR A 1 207 ? -12.109 22.312 -10.133 1 97.12 207 THR A C 1
ATOM 1518 O O . THR A 1 207 ? -12.93 21.734 -10.836 1 97.12 207 THR A O 1
ATOM 1521 N N . TYR A 1 208 ? -11.406 21.781 -9.242 1 97.12 208 TYR A N 1
ATOM 1522 C CA . TYR A 1 208 ? -11.523 20.344 -9.008 1 97.12 208 TYR A CA 1
ATOM 1523 C C . TYR A 1 208 ? -12.906 20 -8.469 1 97.12 208 TYR A C 1
ATOM 1525 O O . TYR A 1 208 ? -13.516 19.016 -8.898 1 97.12 208 TYR A O 1
ATOM 1533 N N . ALA A 1 209 ? -13.406 20.75 -7.547 1 97.5 209 ALA A N 1
ATOM 1534 C CA . ALA A 1 209 ? -14.711 20.5 -6.934 1 97.5 209 ALA A CA 1
ATOM 1535 C C . ALA A 1 209 ? -15.82 20.531 -7.977 1 97.5 209 ALA A C 1
ATOM 1537 O O . ALA A 1 209 ? -16.703 19.672 -7.965 1 97.5 209 ALA A O 1
ATOM 1538 N N . ALA A 1 210 ? -15.734 21.516 -8.844 1 97.38 210 ALA A N 1
ATOM 1539 C CA . ALA A 1 210 ? -16.734 21.609 -9.906 1 97.38 210 ALA A CA 1
ATOM 1540 C C . ALA A 1 210 ? -16.703 20.375 -10.805 1 97.38 210 ALA A C 1
ATOM 1542 O O . ALA A 1 210 ? -17.75 19.844 -11.172 1 97.38 210 ALA A O 1
ATOM 1543 N N . ALA A 1 211 ? -15.516 19.969 -11.125 1 97.19 211 ALA A N 1
ATOM 1544 C CA . ALA A 1 211 ? -15.352 18.797 -11.961 1 97.19 211 ALA A CA 1
ATOM 1545 C C . ALA A 1 211 ? -15.922 17.547 -11.281 1 97.19 211 ALA A C 1
ATOM 1547 O O . ALA A 1 211 ? -16.531 16.703 -11.93 1 97.19 211 ALA A O 1
ATOM 1548 N N . VAL A 1 212 ? -15.656 17.422 -10.023 1 97.75 212 VAL A N 1
ATOM 1549 C CA . VAL A 1 212 ? -16.156 16.297 -9.242 1 97.75 212 VAL A CA 1
ATOM 1550 C C . VAL A 1 212 ? -17.688 16.297 -9.25 1 97.75 212 VAL A C 1
ATOM 1552 O O . VAL A 1 212 ? -18.312 15.273 -9.516 1 97.75 212 VAL A O 1
ATOM 1555 N N . GLU A 1 213 ? -18.281 17.406 -8.953 1 96.56 213 GLU A N 1
ATOM 1556 C CA . GLU A 1 213 ? -19.734 17.5 -8.898 1 96.56 213 GLU A CA 1
ATOM 1557 C C . GLU A 1 213 ? -20.359 17.203 -10.266 1 96.56 213 GLU A C 1
ATOM 1559 O O . GLU A 1 213 ? -21.391 16.531 -10.344 1 96.56 213 GLU A O 1
ATOM 1564 N N . ASP A 1 214 ? -19.703 17.641 -11.344 1 96.44 214 ASP A N 1
ATOM 1565 C CA . ASP A 1 214 ? -20.156 17.328 -12.695 1 96.44 214 ASP A CA 1
ATOM 1566 C C . ASP A 1 214 ? -20.109 15.836 -12.969 1 96.44 214 ASP A C 1
ATOM 1568 O O . ASP A 1 214 ? -21.047 15.266 -13.523 1 96.44 214 ASP A O 1
ATOM 1572 N N . ALA A 1 215 ? -19.031 15.266 -12.594 1 96.25 215 ALA A N 1
ATOM 1573 C CA . ALA A 1 215 ? -18.859 13.828 -12.812 1 96.25 215 ALA A CA 1
ATOM 1574 C C . ALA A 1 215 ? -19.875 13.023 -12.031 1 96.25 215 ALA A C 1
ATOM 1576 O O . ALA A 1 215 ? -20.422 12.039 -12.539 1 96.25 215 ALA A O 1
ATOM 1577 N N . LEU A 1 216 ? -20.141 13.391 -10.812 1 95.25 216 LEU A N 1
ATOM 1578 C CA . LEU A 1 216 ? -21.094 12.68 -9.977 1 95.25 216 LEU A CA 1
ATOM 1579 C C . LEU A 1 216 ? -22.516 12.867 -10.5 1 95.25 216 LEU A C 1
ATOM 1581 O O . LEU A 1 216 ? -23.328 11.938 -10.445 1 95.25 216 LEU A O 1
ATOM 1585 N N . ALA A 1 217 ? -22.797 14.039 -11.008 1 92.88 217 ALA A N 1
ATOM 1586 C CA . ALA A 1 217 ? -24.109 14.336 -11.562 1 92.88 217 ALA A CA 1
ATOM 1587 C C . ALA A 1 217 ? -24.391 13.5 -12.812 1 92.88 217 ALA A C 1
ATOM 1589 O O . ALA A 1 217 ? -25.547 13.227 -13.141 1 92.88 217 ALA A O 1
ATOM 1590 N N . ALA A 1 218 ? -23.359 13.102 -13.492 1 91.94 218 ALA A N 1
ATOM 1591 C CA . ALA A 1 218 ? -23.484 12.352 -14.734 1 91.94 218 ALA A CA 1
ATOM 1592 C C . ALA A 1 218 ? -23.75 10.875 -14.461 1 91.94 218 ALA A C 1
ATOM 1594 O O . ALA A 1 218 ? -24.109 10.117 -15.375 1 91.94 218 ALA A O 1
ATOM 1595 N N . GLN A 1 219 ? -23.594 10.492 -13.266 1 88.38 219 GLN A N 1
ATOM 1596 C CA . GLN A 1 219 ? -23.875 9.102 -12.914 1 88.38 219 GLN A CA 1
ATOM 1597 C C . GLN A 1 219 ? -25.359 8.781 -13.102 1 88.38 219 GLN A C 1
ATOM 1599 O O . GLN A 1 219 ? -26.203 9.68 -13.016 1 88.38 219 GLN A O 1
ATOM 1604 N N . GLN A 1 220 ? -25.562 7.473 -13.297 1 84.62 220 GLN A N 1
ATOM 1605 C CA . GLN A 1 220 ? -26.953 7.02 -13.375 1 84.62 220 GLN A CA 1
ATOM 1606 C C . GLN A 1 220 ? -27.656 7.164 -12.031 1 84.62 220 GLN A C 1
ATOM 1608 O O . GLN A 1 220 ? -27.062 6.93 -10.977 1 84.62 220 GLN A O 1
ATOM 1613 N N . ARG A 1 221 ? -28.906 7.527 -12.094 1 78.88 221 ARG A N 1
ATOM 1614 C CA . ARG A 1 221 ? -29.703 7.641 -10.875 1 78.88 221 ARG A CA 1
ATOM 1615 C C . ARG A 1 221 ? -30.359 6.309 -10.523 1 78.88 221 ARG A C 1
ATOM 1617 O O . ARG A 1 221 ? -30.781 5.562 -11.406 1 78.88 221 ARG A O 1
ATOM 1624 N N . PRO A 1 222 ? -30.562 6.105 -9.211 1 79.06 222 PRO A N 1
ATOM 1625 C CA . PRO A 1 222 ? -30 6.844 -8.07 1 79.06 222 PRO A CA 1
ATOM 1626 C C . PRO A 1 222 ? -28.484 6.77 -8 1 79.06 222 PRO A C 1
ATOM 1628 O O . PRO A 1 222 ? -27.891 5.746 -8.352 1 79.06 222 PRO A O 1
ATOM 1631 N N . ARG A 1 223 ? -27.953 7.762 -7.543 1 87.62 223 ARG A N 1
ATOM 1632 C CA . ARG A 1 223 ? -26.5 7.898 -7.59 1 87.62 223 ARG A CA 1
ATOM 1633 C C . ARG A 1 223 ? -25.844 7.078 -6.492 1 87.62 223 ARG A C 1
ATOM 1635 O O . ARG A 1 223 ? -26.328 7.023 -5.363 1 87.62 223 ARG A O 1
ATOM 1642 N N . ALA A 1 224 ? -24.766 6.48 -6.805 1 89.88 224 ALA A N 1
ATOM 1643 C CA . ALA A 1 224 ? -23.969 5.695 -5.859 1 89.88 224 ALA A CA 1
ATOM 1644 C C . ALA A 1 224 ? -23.234 6.598 -4.883 1 89.88 224 ALA A C 1
ATOM 1646 O O . ALA A 1 224 ? -23.141 6.297 -3.691 1 89.88 224 ALA A O 1
ATOM 1647 N N . VAL A 1 225 ? -22.703 7.695 -5.434 1 95.94 225 VAL A N 1
ATOM 1648 C CA . VAL A 1 225 ? -21.891 8.633 -4.664 1 95.94 225 VAL A CA 1
ATOM 1649 C C . VAL A 1 225 ? -22.578 10 -4.637 1 95.94 225 VAL A C 1
ATOM 1651 O O . VAL A 1 225 ? -22.891 10.57 -5.684 1 95.94 225 VAL A O 1
ATOM 1654 N N . VAL A 1 226 ? -22.766 10.5 -3.463 1 96.12 226 VAL A N 1
ATOM 1655 C CA . VAL A 1 226 ? -23.391 11.812 -3.301 1 96.12 226 VAL A CA 1
ATOM 1656 C C . VAL A 1 226 ? -22.5 12.711 -2.463 1 96.12 226 VAL A C 1
ATOM 1658 O O . VAL A 1 226 ? -22.047 12.32 -1.385 1 96.12 226 VAL A O 1
ATOM 1661 N N . TYR A 1 227 ? -22.219 13.867 -3.02 1 97.12 227 TYR A N 1
ATOM 1662 C CA . TYR A 1 227 ? -21.484 14.875 -2.262 1 97.12 227 TYR A CA 1
ATOM 1663 C C . TYR A 1 227 ? -22.406 15.602 -1.292 1 97.12 227 TYR A C 1
ATOM 1665 O O . TYR A 1 227 ? -23.422 16.172 -1.699 1 97.12 227 TYR A O 1
ATOM 1673 N N . CYS A 1 228 ? -22.016 15.664 0.023 1 96.38 228 CYS A N 1
ATOM 1674 C CA . CYS A 1 228 ? -22.906 16.188 1.053 1 96.38 228 CYS A CA 1
ATOM 1675 C C . CYS A 1 228 ? -22.344 17.453 1.676 1 96.38 228 CYS A C 1
ATOM 1677 O O . CYS A 1 228 ? -22.922 17.984 2.625 1 96.38 228 CYS A O 1
ATOM 1679 N N . GLY A 1 229 ? -21.203 17.984 1.146 1 95.12 229 GLY A N 1
ATOM 1680 C CA . GLY A 1 229 ? -20.594 19.156 1.74 1 95.12 229 GLY A CA 1
ATOM 1681 C C . GLY A 1 229 ? -19.828 18.859 3.016 1 95.12 229 GLY A C 1
ATOM 1682 O O . GLY A 1 229 ? -19.625 17.703 3.363 1 95.12 229 GLY A O 1
ATOM 1683 N N . PRO A 1 230 ? -19.375 19.875 3.682 1 94.94 230 PRO A N 1
ATOM 1684 C CA . PRO A 1 230 ? -18.578 19.688 4.898 1 94.94 230 PRO A CA 1
ATOM 1685 C C . PRO A 1 230 ? -19.438 19.359 6.117 1 94.94 230 PRO A C 1
ATOM 1687 O O . PRO A 1 230 ? -20.578 19.828 6.207 1 94.94 230 PRO A O 1
ATOM 1690 N N . LEU A 1 231 ? -18.953 18.578 7.027 1 93.06 231 LEU A N 1
ATOM 1691 C CA . LEU A 1 231 ? -19.516 18.312 8.352 1 93.06 231 LEU A CA 1
ATOM 1692 C C . LEU A 1 231 ? -18.578 18.797 9.445 1 93.06 231 LEU A C 1
ATOM 1694 O O . LEU A 1 231 ? -17.344 18.703 9.297 1 93.06 231 LEU A O 1
ATOM 1698 N N . GLY A 1 232 ? -19.156 19.312 10.461 1 91.25 232 GLY A N 1
ATOM 1699 C CA . GLY A 1 232 ? -18.312 19.531 11.633 1 91.25 232 GLY A CA 1
ATOM 1700 C C . GLY A 1 232 ? -17.734 18.266 12.203 1 91.25 232 GLY A C 1
ATOM 1701 O O . GLY A 1 232 ? -18.156 17.156 11.836 1 91.25 232 GLY A O 1
ATOM 1702 N N . GLN A 1 233 ? -16.797 18.438 13.008 1 92.38 233 GLN A N 1
ATOM 1703 C CA . GLN A 1 233 ? -16.062 17.281 13.508 1 92.38 233 GLN A CA 1
ATOM 1704 C C . GLN A 1 233 ? -16.984 16.312 14.242 1 92.38 233 GLN A C 1
ATOM 1706 O O . GLN A 1 233 ? -16.906 15.102 14.047 1 92.38 233 GLN A O 1
ATOM 1711 N N . ALA A 1 234 ? -17.844 16.844 15.102 1 92.75 234 ALA A N 1
ATOM 1712 C CA . ALA A 1 234 ? -18.781 16 15.852 1 92.75 234 ALA A CA 1
ATOM 1713 C C . ALA A 1 234 ? -19.719 15.258 14.914 1 92.75 234 ALA A C 1
ATOM 1715 O O . ALA A 1 234 ? -20.016 14.07 15.117 1 92.75 234 ALA A O 1
ATOM 1716 N N . GLU A 1 235 ? -20.203 15.953 13.93 1 94.06 235 GLU A N 1
ATOM 1717 C CA . GLU A 1 235 ? -21.094 15.328 12.945 1 94.06 235 GLU A CA 1
ATOM 1718 C C . GLU A 1 235 ? -20.359 14.273 12.133 1 94.06 235 GLU A C 1
ATOM 1720 O O . GLU A 1 235 ? -20.922 13.219 11.812 1 94.06 235 GLU A O 1
ATOM 1725 N N . LEU A 1 236 ? -19.156 14.562 11.789 1 95.69 236 LEU A N 1
ATOM 1726 C CA . LEU A 1 236 ? -18.344 13.594 11.047 1 95.69 236 LEU A CA 1
ATOM 1727 C C . LEU A 1 236 ? -18.156 12.312 11.852 1 95.69 236 LEU A C 1
ATOM 1729 O O . LEU A 1 236 ? -18.297 11.211 11.32 1 95.69 236 LEU A O 1
ATOM 1733 N N . HIS A 1 237 ? -17.859 12.469 13.117 1 96.88 237 HIS A N 1
ATOM 1734 C CA . HIS A 1 237 ? -17.641 11.305 13.977 1 96.88 237 HIS A CA 1
ATOM 1735 C C . HIS A 1 237 ? -18.922 10.492 14.125 1 96.88 237 HIS A C 1
ATOM 1737 O O . HIS A 1 237 ? -18.891 9.258 14.133 1 96.88 237 HIS A O 1
ATOM 1743 N N . GLU A 1 238 ? -20.016 11.172 14.227 1 95.69 238 GLU A N 1
ATOM 1744 C CA . GLU A 1 238 ? -21.281 10.453 14.289 1 95.69 238 GLU A CA 1
ATOM 1745 C C . GLU A 1 238 ? -21.562 9.719 12.984 1 95.69 238 GLU A C 1
ATOM 1747 O O . GLU A 1 238 ? -22.094 8.602 12.992 1 95.69 238 GLU A O 1
ATOM 1752 N N . ALA A 1 239 ? -21.281 10.383 11.891 1 96.38 239 ALA A N 1
ATOM 1753 C CA . ALA A 1 239 ? -21.422 9.734 10.594 1 96.38 239 ALA A CA 1
ATOM 1754 C C . ALA A 1 239 ? -20.547 8.484 10.5 1 96.38 239 ALA A C 1
ATOM 1756 O O . ALA A 1 239 ? -20.969 7.469 9.938 1 96.38 239 ALA A O 1
ATOM 1757 N N . MET A 1 240 ? -19.391 8.562 11.039 1 97.31 240 MET A N 1
ATOM 1758 C CA . MET A 1 240 ? -18.5 7.398 11.062 1 97.31 240 MET A CA 1
ATOM 1759 C C . MET A 1 240 ? -19.109 6.27 11.891 1 97.31 240 MET A C 1
ATOM 1761 O O . MET A 1 240 ? -19.031 5.102 11.508 1 97.31 240 MET A O 1
ATOM 1765 N N . ARG A 1 241 ? -19.703 6.609 13.023 1 95.31 241 ARG A N 1
ATOM 1766 C CA . ARG A 1 241 ? -20.344 5.605 13.867 1 95.31 241 ARG A CA 1
ATOM 1767 C C . ARG A 1 241 ? -21.5 4.918 13.125 1 95.31 241 ARG A C 1
ATOM 1769 O O . ARG A 1 241 ? -21.766 3.738 13.359 1 95.31 241 ARG A O 1
ATOM 1776 N N . LEU A 1 242 ? -22.109 5.664 12.219 1 93.56 242 LEU A N 1
ATOM 1777 C CA . LEU A 1 242 ? -23.234 5.145 11.461 1 93.56 242 LEU A CA 1
ATOM 1778 C C . LEU A 1 242 ? -22.766 4.328 10.266 1 93.56 242 LEU A C 1
ATOM 1780 O O . LEU A 1 242 ? -23.5 3.457 9.773 1 93.56 242 LEU A O 1
ATOM 1784 N N . ALA A 1 243 ? -21.625 4.566 9.766 1 96.75 243 ALA A N 1
ATOM 1785 C CA . ALA A 1 243 ? -21.141 3.988 8.516 1 96.75 243 ALA A CA 1
ATOM 1786 C C . ALA A 1 243 ? -20.75 2.527 8.703 1 96.75 243 ALA A C 1
ATOM 1788 O O . ALA A 1 243 ? -20.281 2.137 9.773 1 96.75 243 ALA A O 1
ATOM 1789 N N . ARG A 1 244 ? -20.922 1.779 7.66 1 97.25 244 ARG A N 1
ATOM 1790 C CA . ARG A 1 244 ? -20.453 0.397 7.633 1 97.25 244 ARG A CA 1
ATOM 1791 C C . ARG A 1 244 ? -18.953 0.332 7.367 1 97.25 244 ARG A C 1
ATOM 1793 O O . ARG A 1 244 ? -18.281 -0.625 7.77 1 97.25 244 ARG A O 1
ATOM 1800 N N . ALA A 1 245 ? -18.469 1.356 6.707 1 98.5 245 ALA A N 1
ATOM 1801 C CA . ALA A 1 245 ? -17.031 1.479 6.449 1 98.5 245 ALA A CA 1
ATOM 1802 C C . ALA A 1 245 ? -16.672 2.912 6.066 1 98.5 245 ALA A C 1
ATOM 1804 O O . ALA A 1 245 ? -17.5 3.66 5.562 1 98.5 245 ALA A O 1
ATOM 1805 N N . VAL A 1 246 ? -15.477 3.252 6.367 1 98.88 246 VAL A N 1
ATOM 1806 C CA . VAL A 1 246 ? -14.883 4.5 5.898 1 98.88 246 VAL A CA 1
ATOM 1807 C C . VAL A 1 246 ? -13.914 4.211 4.758 1 98.88 246 VAL A C 1
ATOM 1809 O O . VAL A 1 246 ? -13.078 3.305 4.852 1 98.88 246 VAL A O 1
ATOM 1812 N N . LEU A 1 247 ? -14.039 4.984 3.686 1 98.88 247 LEU A N 1
ATOM 1813 C CA . LEU A 1 247 ? -13.188 4.832 2.512 1 98.88 247 LEU A CA 1
ATOM 1814 C C . LEU A 1 247 ? -12.164 5.953 2.434 1 98.88 247 LEU A C 1
ATOM 1816 O O . LEU A 1 247 ? -12.414 7.062 2.91 1 98.88 247 LEU A O 1
ATOM 1820 N N . ASN A 1 248 ? -11.023 5.656 1.893 1 98.81 248 ASN A N 1
ATOM 1821 C CA . ASN A 1 248 ? -9.977 6.613 1.551 1 98.81 248 ASN A CA 1
ATOM 1822 C C . ASN A 1 248 ? -9.438 6.375 0.144 1 98.81 248 ASN A C 1
ATOM 1824 O O . ASN A 1 248 ? -9.008 5.27 -0.18 1 98.81 248 ASN A O 1
ATOM 1828 N N . THR A 1 249 ? -9.469 7.441 -0.714 1 98.5 249 THR A N 1
ATOM 1829 C CA . THR A 1 249 ? -9.094 7.273 -2.113 1 98.5 249 THR A CA 1
ATOM 1830 C C . THR A 1 249 ? -7.895 8.148 -2.463 1 98.5 249 THR A C 1
ATOM 1832 O O . THR A 1 249 ? -7.57 8.328 -3.639 1 98.5 249 THR A O 1
ATOM 1835 N N . SER A 1 250 ? -7.207 8.648 -1.469 1 97.38 250 SER A N 1
ATOM 1836 C CA . SER A 1 250 ? -6.137 9.617 -1.671 1 97.38 250 SER A CA 1
ATOM 1837 C C . SER A 1 250 ? -4.973 9.008 -2.447 1 97.38 250 SER A C 1
ATOM 1839 O O . SER A 1 250 ? -4.609 7.852 -2.223 1 97.38 250 SER A O 1
ATOM 1841 N N . VAL A 1 251 ? -4.41 9.875 -3.32 1 94.38 251 VAL A N 1
ATOM 1842 C CA . VAL A 1 251 ? -3.191 9.5 -4.027 1 94.38 251 VAL A CA 1
ATOM 1843 C C . VAL A 1 251 ? -2.029 9.414 -3.041 1 94.38 251 VAL A C 1
ATOM 1845 O O . VAL A 1 251 ? -1.2 8.5 -3.125 1 94.38 251 VAL A O 1
ATOM 1848 N N . SER A 1 252 ? -2.045 10.312 -2.119 1 92.38 252 SER A N 1
ATOM 1849 C CA . SER A 1 252 ? -0.951 10.453 -1.163 1 92.38 252 SER A CA 1
ATOM 1850 C C . SER A 1 252 ? -1.459 10.953 0.186 1 92.38 252 SER A C 1
ATOM 1852 O O . SER A 1 252 ? -2.338 11.812 0.245 1 92.38 252 SER A O 1
ATOM 1854 N N . GLU A 1 253 ? -0.795 10.359 1.227 1 93.94 253 GLU A N 1
ATOM 1855 C CA . GLU A 1 253 ? -1.114 10.758 2.592 1 93.94 253 GLU A CA 1
ATOM 1856 C C . GLU A 1 253 ? 0.149 10.891 3.439 1 93.94 253 GLU A C 1
ATOM 1858 O O . GLU A 1 253 ? 1.141 10.203 3.193 1 93.94 253 GLU A O 1
ATOM 1863 N N . GLY A 1 254 ? 0.167 11.875 4.363 1 93.75 254 GLY A N 1
ATOM 1864 C CA . GLY A 1 254 ? 1.116 11.82 5.461 1 93.75 254 GLY A CA 1
ATOM 1865 C C . GLY A 1 254 ? 0.696 10.875 6.566 1 93.75 254 GLY A C 1
ATOM 1866 O O . GLY A 1 254 ? 1.107 9.711 6.586 1 93.75 254 GLY A O 1
ATOM 1867 N N . MET A 1 255 ? -0.113 11.273 7.355 1 95.81 255 MET A N 1
ATOM 1868 C CA . MET A 1 255 ? -0.864 10.469 8.312 1 95.81 255 MET A CA 1
ATOM 1869 C C . MET A 1 255 ? -2.316 10.93 8.391 1 95.81 255 MET A C 1
ATOM 1871 O O . MET A 1 255 ? -2.609 11.969 8.977 1 95.81 255 MET A O 1
ATOM 1875 N N . CYS A 1 256 ? -3.152 10.156 7.859 1 96.69 256 CYS A N 1
ATOM 1876 C CA . CYS A 1 256 ? -4.523 10.586 7.594 1 96.69 256 CYS A CA 1
ATOM 1877 C C . CYS A 1 256 ? -5.34 10.617 8.883 1 96.69 256 CYS A C 1
ATOM 1879 O O . CYS A 1 256 ? -5.562 9.586 9.508 1 96.69 256 CYS A O 1
ATOM 1881 N N . ASN A 1 257 ? -5.879 11.812 9.188 1 96.88 257 ASN A N 1
ATOM 1882 C CA . ASN A 1 257 ? -6.688 12 10.391 1 96.88 257 ASN A CA 1
ATOM 1883 C C . ASN A 1 257 ? -7.973 11.18 10.328 1 96.88 257 ASN A C 1
ATOM 1885 O O . ASN A 1 257 ? -8.375 10.57 11.328 1 96.88 257 ASN A O 1
ATOM 1889 N N . SER A 1 258 ? -8.633 11.164 9.195 1 97.69 258 SER A N 1
ATOM 1890 C CA . SER A 1 258 ? -9.922 10.484 9.102 1 97.69 258 SER A CA 1
ATOM 1891 C C . SER A 1 258 ? -9.766 8.984 9.312 1 97.69 258 SER A C 1
ATOM 1893 O O . SER A 1 258 ? -10.664 8.336 9.859 1 97.69 258 SER A O 1
ATOM 1895 N N . ILE A 1 259 ? -8.648 8.43 8.906 1 98.56 259 ILE A N 1
ATOM 1896 C CA . ILE A 1 259 ? -8.398 7.02 9.156 1 98.56 259 ILE A CA 1
ATOM 1897 C C . ILE A 1 259 ? -8.203 6.789 10.656 1 98.56 259 ILE A C 1
ATOM 1899 O O . ILE A 1 259 ? -8.773 5.863 11.227 1 98.56 259 ILE A O 1
ATOM 1903 N N . LEU A 1 260 ? -7.41 7.625 11.281 1 98.5 260 LEU A N 1
ATOM 1904 C CA . LEU A 1 260 ? -7.199 7.523 12.719 1 98.5 260 LEU A CA 1
ATOM 1905 C C . LEU A 1 260 ? -8.516 7.641 13.477 1 98.5 260 LEU A C 1
ATOM 1907 O O . LEU A 1 260 ? -8.766 6.898 14.422 1 98.5 260 LEU A O 1
ATOM 1911 N N . GLU A 1 261 ? -9.312 8.586 13.047 1 98.38 261 GLU A N 1
ATOM 1912 C CA . GLU A 1 261 ? -10.617 8.789 13.672 1 98.38 261 GLU A CA 1
ATOM 1913 C C . GLU A 1 261 ? -11.508 7.566 13.5 1 98.38 261 GLU A C 1
ATOM 1915 O O . GLU A 1 261 ? -12.148 7.117 14.453 1 98.38 261 GLU A O 1
ATOM 1920 N N . ALA A 1 262 ? -11.555 6.996 12.352 1 98.69 262 ALA A N 1
ATOM 1921 C CA . ALA A 1 262 ? -12.328 5.785 12.102 1 98.69 262 ALA A CA 1
ATOM 1922 C C . ALA A 1 262 ? -11.844 4.633 12.984 1 98.69 262 ALA A C 1
ATOM 1924 O O . ALA A 1 262 ? -12.648 3.879 13.531 1 98.69 262 ALA A O 1
ATOM 1925 N N . PHE A 1 263 ? -10.508 4.496 13.078 1 98.69 263 PHE A N 1
ATOM 1926 C CA . PHE A 1 263 ? -9.93 3.482 13.945 1 98.69 263 PHE A CA 1
ATOM 1927 C C . PHE A 1 263 ? -10.43 3.643 15.375 1 98.69 263 PHE A C 1
ATOM 1929 O O . PHE A 1 263 ? -10.883 2.676 15.992 1 98.69 263 PHE A O 1
ATOM 1936 N N . LEU A 1 264 ? -10.336 4.871 15.867 1 98.25 264 LEU A N 1
ATOM 1937 C CA . LEU A 1 264 ? -10.734 5.164 17.25 1 98.25 264 LEU A CA 1
ATOM 1938 C C . LEU A 1 264 ? -12.211 4.859 17.453 1 98.25 264 LEU A C 1
ATOM 1940 O O . LEU A 1 264 ? -12.602 4.387 18.531 1 98.25 264 LEU A O 1
ATOM 1944 N N . LEU A 1 265 ? -13.016 5.086 16.484 1 98.06 265 LEU A N 1
ATOM 1945 C CA . LEU A 1 265 ? -14.461 4.934 16.578 1 98.06 265 LEU A CA 1
ATOM 1946 C C . LEU A 1 265 ? -14.891 3.52 16.203 1 98.06 265 LEU A C 1
ATOM 1948 O O . LEU A 1 265 ? -16.078 3.219 16.156 1 98.06 265 LEU A O 1
ATOM 1952 N N . GLU A 1 266 ? -13.953 2.674 15.836 1 98.06 266 GLU A N 1
ATOM 1953 C CA . GLU A 1 266 ? -14.141 1.261 15.523 1 98.06 266 GLU A CA 1
ATOM 1954 C C . GLU A 1 266 ? -15.008 1.083 14.281 1 98.06 266 GLU A C 1
ATOM 1956 O O . GLU A 1 266 ? -15.922 0.257 14.273 1 98.06 266 GLU A O 1
ATOM 1961 N N . THR A 1 267 ? -14.82 1.9 13.344 1 98.44 267 THR A N 1
ATOM 1962 C CA . THR A 1 267 ? -15.406 1.749 12.016 1 98.44 267 THR A CA 1
ATOM 1963 C C . THR A 1 267 ? -14.398 1.153 11.039 1 98.44 267 THR A C 1
ATOM 1965 O O . THR A 1 267 ? -13.297 1.68 10.883 1 98.44 267 THR A O 1
ATOM 1968 N N . PRO A 1 268 ? -14.742 0.068 10.32 1 98.62 268 PRO A N 1
ATOM 1969 C CA . PRO A 1 268 ? -13.812 -0.542 9.367 1 98.62 268 PRO A CA 1
ATOM 1970 C C . PRO A 1 268 ? -13.336 0.439 8.297 1 98.62 268 PRO A C 1
ATOM 1972 O O . PRO A 1 268 ? -14.094 1.312 7.867 1 98.62 268 PRO A O 1
ATOM 1975 N N . VAL A 1 269 ? -12.07 0.225 7.859 1 98.81 269 VAL A N 1
ATOM 1976 C CA . VAL A 1 269 ? -11.484 1.149 6.895 1 98.81 269 VAL A CA 1
ATOM 1977 C C . VAL A 1 269 ? -10.992 0.376 5.672 1 98.81 269 VAL A C 1
ATOM 1979 O O . VAL A 1 269 ? -10.367 -0.681 5.809 1 98.81 269 VAL A O 1
ATOM 1982 N N . VAL A 1 270 ? -11.297 0.851 4.484 1 98.69 270 VAL A N 1
ATOM 1983 C CA . VAL A 1 270 ? -10.695 0.44 3.217 1 98.69 270 VAL A CA 1
ATOM 1984 C C . VAL A 1 270 ? -10.062 1.647 2.529 1 98.69 270 VAL A C 1
ATOM 1986 O O . VAL A 1 270 ? -10.758 2.604 2.178 1 98.69 270 VAL A O 1
ATOM 1989 N N . ALA A 1 271 ? -8.773 1.568 2.344 1 98.69 271 ALA A N 1
ATOM 1990 C CA . ALA A 1 271 ? -8.062 2.73 1.826 1 98.69 271 ALA A CA 1
ATOM 1991 C C . ALA A 1 271 ? -7.258 2.369 0.58 1 98.69 271 ALA A C 1
ATOM 1993 O O . ALA A 1 271 ? -6.844 1.219 0.411 1 98.69 271 ALA A O 1
ATOM 1994 N N . ARG A 1 272 ? -7.086 3.357 -0.296 1 97.25 272 ARG A N 1
ATOM 1995 C CA . ARG A 1 272 ? -6.203 3.205 -1.447 1 97.25 272 ARG A CA 1
ATOM 1996 C C . ARG A 1 272 ? -4.766 2.961 -1.004 1 97.25 272 ARG A C 1
ATOM 1998 O O . ARG A 1 272 ? -4.281 3.607 -0.072 1 97.25 272 ARG A O 1
ATOM 2005 N N . CYS A 1 273 ? -4.094 2.15 -1.746 1 94.69 273 CYS A N 1
ATOM 2006 C CA . CYS A 1 273 ? -2.693 1.856 -1.47 1 94.69 273 CYS A CA 1
ATOM 2007 C C . CYS A 1 273 ? -1.821 3.082 -1.715 1 94.69 273 CYS A C 1
ATOM 2009 O O . CYS A 1 273 ? -1.767 3.598 -2.834 1 94.69 273 CYS A O 1
ATOM 2011 N N . ASN A 1 274 ? -1.153 3.484 -0.706 1 93.56 274 ASN A N 1
ATOM 2012 C CA . ASN A 1 274 ? -0.069 4.461 -0.746 1 93.56 274 ASN A CA 1
ATOM 2013 C C . ASN A 1 274 ? 0.797 4.387 0.508 1 93.56 274 ASN A C 1
ATOM 2015 O O . ASN A 1 274 ? 0.46 3.682 1.461 1 93.56 274 ASN A O 1
ATOM 2019 N N . SER A 1 275 ? 1.871 5.043 0.515 1 90.69 275 SER A N 1
ATOM 2020 C CA . SER A 1 275 ? 2.842 4.855 1.589 1 90.69 275 SER A CA 1
ATOM 2021 C C . SER A 1 275 ? 2.318 5.414 2.908 1 90.69 275 SER A C 1
ATOM 2023 O O . SER A 1 275 ? 2.586 4.855 3.975 1 90.69 275 SER A O 1
ATOM 2025 N N . GLY A 1 276 ? 1.621 6.512 2.861 1 94.19 276 GLY A N 1
ATOM 2026 C CA . GLY A 1 276 ? 1.05 7.078 4.07 1 94.19 276 GLY A CA 1
ATOM 2027 C C . GLY A 1 276 ? 0.009 6.188 4.719 1 94.19 276 GLY A C 1
ATOM 2028 O O . GLY A 1 276 ? 0.091 5.891 5.914 1 94.19 276 GLY A O 1
ATOM 2029 N N . ASN A 1 277 ? -0.938 5.715 3.908 1 97.12 277 ASN A N 1
ATOM 2030 C CA . ASN A 1 277 ? -1.969 4.82 4.422 1 97.12 277 ASN A CA 1
ATOM 2031 C C . ASN A 1 277 ? -1.37 3.512 4.934 1 97.12 277 ASN A C 1
ATOM 2033 O O . ASN A 1 277 ? -1.873 2.928 5.895 1 97.12 277 ASN A O 1
ATOM 2037 N N . ALA A 1 278 ? -0.283 3.125 4.332 1 95.44 278 ALA A N 1
ATOM 2038 C CA . ALA A 1 278 ? 0.36 1.865 4.699 1 95.44 278 ALA A CA 1
ATOM 2039 C C . ALA A 1 278 ? 1.037 1.969 6.062 1 95.44 278 ALA A C 1
ATOM 2041 O O . ALA A 1 278 ? 1.365 0.952 6.676 1 95.44 278 ALA A O 1
ATOM 2042 N N . THR A 1 279 ? 1.292 3.127 6.543 1 94.88 279 THR A N 1
ATOM 2043 C CA . THR A 1 279 ? 1.871 3.281 7.875 1 94.88 279 THR A CA 1
ATOM 2044 C C . THR A 1 279 ? 0.825 3.021 8.953 1 94.88 279 THR A C 1
ATOM 2046 O O . THR A 1 279 ? 1.168 2.74 10.102 1 94.88 279 THR A O 1
ATOM 2049 N N . LEU A 1 280 ? -0.434 3.133 8.578 1 97.31 280 LEU A N 1
ATOM 2050 C CA . LEU A 1 280 ? -1.514 2.971 9.539 1 97.31 280 LEU A CA 1
ATOM 2051 C C . LEU A 1 280 ? -2.186 1.611 9.383 1 97.31 280 LEU A C 1
ATOM 2053 O O . LEU A 1 280 ? -2.635 1.018 10.367 1 97.31 280 LEU A O 1
ATOM 2057 N N . ILE A 1 281 ? -2.25 1.217 8.156 1 97.62 281 ILE A N 1
ATOM 2058 C CA . ILE A 1 281 ? -3.066 0.044 7.859 1 97.62 281 ILE A CA 1
ATOM 2059 C C . ILE A 1 281 ? -2.166 -1.16 7.594 1 97.62 281 ILE A C 1
ATOM 2061 O O . ILE A 1 281 ? -1.368 -1.15 6.656 1 97.62 281 ILE A O 1
ATOM 2065 N N . ASN A 1 282 ? -2.256 -2.113 8.461 1 95.25 282 ASN A N 1
ATOM 2066 C CA . ASN A 1 282 ? -1.758 -3.455 8.18 1 95.25 282 ASN A CA 1
ATOM 2067 C C . ASN A 1 282 ? -2.803 -4.301 7.457 1 95.25 282 ASN A C 1
ATOM 2069 O O . ASN A 1 282 ? -3.752 -4.785 8.078 1 95.25 282 ASN A O 1
ATOM 2073 N N . HIS A 1 283 ? -2.549 -4.461 6.191 1 94.62 283 HIS A N 1
ATOM 2074 C CA . HIS A 1 283 ? -3.541 -5.016 5.277 1 94.62 283 HIS A CA 1
ATOM 2075 C C . HIS A 1 283 ? -4.074 -6.352 5.781 1 94.62 283 HIS A C 1
ATOM 2077 O O . HIS A 1 283 ? -3.297 -7.281 6.023 1 94.62 283 HIS A O 1
ATOM 2083 N N . GLY A 1 284 ? -5.406 -6.402 6.055 1 92.88 284 GLY A N 1
ATOM 2084 C CA . GLY A 1 284 ? -6.062 -7.629 6.484 1 92.88 284 GLY A CA 1
ATOM 2085 C C . GLY A 1 284 ? -6.066 -7.805 7.992 1 92.88 284 GLY A C 1
ATOM 2086 O O . GLY A 1 284 ? -6.672 -8.742 8.508 1 92.88 284 GLY A O 1
ATOM 2087 N N . VAL A 1 285 ? -5.434 -6.906 8.641 1 94.44 285 VAL A N 1
ATOM 2088 C CA . VAL A 1 285 ? -5.32 -7.031 10.094 1 94.44 285 VAL A CA 1
ATOM 2089 C C . VAL A 1 285 ? -6.148 -5.945 10.766 1 94.44 285 VAL A C 1
ATOM 2091 O O . VAL A 1 285 ? -7.008 -6.238 11.602 1 94.44 285 VAL A O 1
ATOM 2094 N N . ASN A 1 286 ? -5.949 -4.684 10.391 1 97.81 286 ASN A N 1
ATOM 2095 C CA . ASN A 1 286 ? -6.688 -3.598 11.031 1 97.81 286 ASN A CA 1
ATOM 2096 C C . ASN A 1 286 ? -7.383 -2.711 10 1 97.81 286 ASN A C 1
ATOM 2098 O O . ASN A 1 286 ? -7.863 -1.626 10.336 1 97.81 286 ASN A O 1
ATOM 2102 N N . GLY A 1 287 ? -7.383 -3.186 8.789 1 98 287 GLY A N 1
ATOM 2103 C CA . GLY A 1 287 ? -7.988 -2.527 7.645 1 98 287 GLY A CA 1
ATOM 2104 C C . GLY A 1 287 ? -7.539 -3.115 6.316 1 98 287 GLY A C 1
ATOM 2105 O O . GLY A 1 287 ? -6.789 -4.09 6.289 1 98 287 GLY A O 1
ATOM 2106 N N . PHE A 1 288 ? -8.07 -2.521 5.238 1 97.81 288 PHE A N 1
ATOM 2107 C CA . PHE A 1 288 ? -7.691 -3.02 3.922 1 97.81 288 PHE A CA 1
ATOM 2108 C C . PHE A 1 288 ? -7.055 -1.915 3.086 1 97.81 288 PHE A C 1
ATOM 2110 O O . PHE A 1 288 ? -7.48 -0.759 3.152 1 97.81 288 PHE A O 1
ATOM 2117 N N . LEU A 1 289 ? -6.059 -2.301 2.34 1 97.31 289 LEU A N 1
ATOM 2118 C CA . LEU A 1 289 ? -5.449 -1.478 1.302 1 97.31 289 LEU A CA 1
ATOM 2119 C C . LEU A 1 289 ? -5.809 -1.998 -0.086 1 97.31 289 LEU A C 1
ATOM 2121 O O . LEU A 1 289 ? -5.566 -3.166 -0.398 1 97.31 289 LEU A O 1
ATOM 2125 N N . ALA A 1 290 ? -6.395 -1.127 -0.906 1 96.12 290 ALA A N 1
ATOM 2126 C CA . ALA A 1 290 ? -6.824 -1.511 -2.248 1 96.12 290 ALA A CA 1
ATOM 2127 C C . ALA A 1 290 ? -5.902 -0.92 -3.311 1 96.12 290 ALA A C 1
ATOM 2129 O O . ALA A 1 290 ? -5.648 0.287 -3.318 1 96.12 290 ALA A O 1
ATOM 2130 N N . GLY A 1 291 ? -5.449 -1.691 -4.203 1 92.31 291 GLY A N 1
ATOM 2131 C CA . GLY A 1 291 ? -4.566 -1.24 -5.27 1 92.31 291 GLY A CA 1
ATOM 2132 C C . GLY A 1 291 ? -5.312 -0.749 -6.496 1 92.31 291 GLY A C 1
ATOM 2133 O O . GLY A 1 291 ? -4.734 -0.093 -7.359 1 92.31 291 GLY A O 1
ATOM 2134 N N . SER A 1 292 ? -6.594 -1.096 -6.555 1 91.56 292 SER A N 1
ATOM 2135 C CA . SER A 1 292 ? -7.43 -0.67 -7.676 1 91.56 292 SER A CA 1
ATOM 2136 C C . SER A 1 292 ? -8.852 -0.354 -7.215 1 91.56 292 SER A C 1
ATOM 2138 O O . SER A 1 292 ? -9.258 -0.756 -6.125 1 91.56 292 SER A O 1
ATOM 2140 N N . PRO A 1 293 ? -9.555 0.417 -8.07 1 95.19 293 PRO A N 1
ATOM 2141 C CA . PRO A 1 293 ? -10.953 0.704 -7.75 1 95.19 293 PRO A CA 1
ATOM 2142 C C . PRO A 1 293 ? -11.789 -0.562 -7.551 1 95.19 293 PRO A C 1
ATOM 2144 O O . PRO A 1 293 ? -12.602 -0.632 -6.625 1 95.19 293 PRO A O 1
ATOM 2147 N N . GLU A 1 294 ? -11.609 -1.585 -8.383 1 91.62 294 GLU A N 1
ATOM 2148 C CA . GLU A 1 294 ? -12.344 -2.84 -8.297 1 91.62 294 GLU A CA 1
ATOM 2149 C C . GLU A 1 294 ? -12.047 -3.566 -6.988 1 91.62 294 GLU A C 1
ATOM 2151 O O . GLU A 1 294 ? -12.961 -4.082 -6.34 1 91.62 294 GLU A O 1
ATOM 2156 N N . GLU A 1 295 ? -10.773 -3.516 -6.656 1 91.94 295 GLU A N 1
ATOM 2157 C CA . GLU A 1 295 ? -10.383 -4.133 -5.391 1 91.94 295 GLU A CA 1
ATOM 2158 C C . GLU A 1 295 ? -11.023 -3.42 -4.207 1 91.94 295 GLU A C 1
ATOM 2160 O O . GLU A 1 295 ? -11.406 -4.059 -3.225 1 91.94 295 GLU A O 1
ATOM 2165 N N . LEU A 1 296 ? -11.062 -2.121 -4.289 1 96.5 296 LEU A N 1
ATOM 2166 C CA . LEU A 1 296 ? -11.703 -1.355 -3.227 1 96.5 296 LEU A CA 1
ATOM 2167 C C . LEU A 1 296 ? -13.141 -1.813 -3.018 1 96.5 2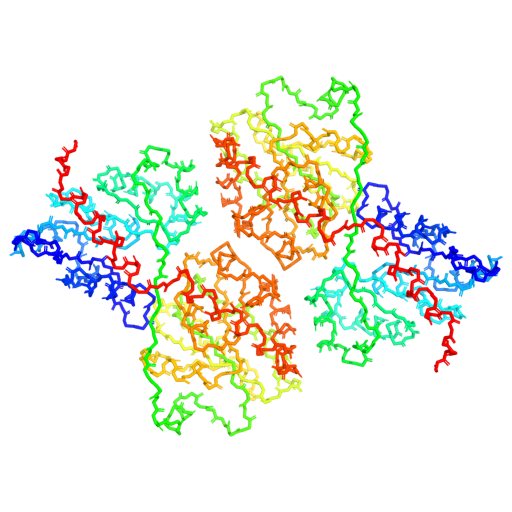96 LEU A C 1
ATOM 2169 O O . LEU A 1 296 ? -13.57 -2.027 -1.882 1 96.5 296 LEU A O 1
ATOM 2173 N N . VAL A 1 297 ? -13.844 -1.989 -4.113 1 95.38 297 VAL A N 1
ATOM 2174 C CA . VAL A 1 297 ? -15.242 -2.404 -4.062 1 95.38 297 VAL A CA 1
ATOM 2175 C C . VAL A 1 297 ? -15.344 -3.818 -3.496 1 95.38 297 VAL A C 1
ATOM 2177 O O . VAL A 1 297 ? -16.156 -4.082 -2.604 1 95.38 297 VAL A O 1
ATOM 2180 N N . GLU A 1 298 ? -14.531 -4.711 -3.932 1 92.31 298 GLU A N 1
ATOM 2181 C CA . GLU A 1 298 ? -14.586 -6.109 -3.516 1 92.31 298 GLU A CA 1
ATOM 2182 C C . GLU A 1 298 ? -14.273 -6.254 -2.027 1 92.31 298 GLU A C 1
ATOM 2184 O O . GLU A 1 298 ? -14.969 -6.984 -1.314 1 92.31 298 GLU A O 1
ATOM 2189 N N . LEU A 1 299 ? -13.266 -5.543 -1.592 1 94.88 299 LEU A N 1
ATOM 2190 C CA . LEU A 1 299 ? -12.883 -5.602 -0.185 1 94.88 299 LEU A CA 1
ATOM 2191 C C . LEU A 1 299 ? -13.961 -4.98 0.695 1 94.88 299 LEU A C 1
ATOM 2193 O O . LEU A 1 299 ? -14.273 -5.5 1.768 1 94.88 299 LEU A O 1
ATOM 2197 N N . THR A 1 300 ? -14.492 -3.896 0.209 1 97.31 300 THR A N 1
ATOM 2198 C CA . THR A 1 300 ? -15.57 -3.268 0.962 1 97.31 300 THR A CA 1
ATOM 2199 C C . THR A 1 300 ? -16.797 -4.184 1.028 1 97.31 300 THR A C 1
ATOM 2201 O O . THR A 1 300 ? -17.406 -4.324 2.084 1 97.31 300 THR A O 1
ATOM 2204 N N . ALA A 1 301 ? -17.125 -4.816 -0.076 1 95.31 301 ALA A N 1
ATOM 2205 C CA . ALA A 1 301 ? -18.25 -5.742 -0.124 1 95.31 301 ALA A CA 1
ATOM 2206 C C . ALA A 1 301 ? -18.062 -6.891 0.863 1 95.31 301 ALA A C 1
ATOM 2208 O O . ALA A 1 301 ? -19.016 -7.332 1.505 1 95.31 301 ALA A O 1
ATOM 2209 N N . SER A 1 302 ? -16.891 -7.324 0.988 1 93.38 302 SER A N 1
ATOM 2210 C CA . SER A 1 302 ? -16.609 -8.406 1.928 1 93.38 302 SER A CA 1
ATOM 2211 C C . SER A 1 302 ? -16.891 -7.98 3.363 1 93.38 302 SER A C 1
ATOM 2213 O O . SER A 1 302 ? -17.375 -8.781 4.172 1 93.38 302 SER A O 1
ATOM 2215 N N . LEU A 1 303 ? -16.562 -6.762 3.67 1 95.69 303 LEU A N 1
ATOM 2216 C CA . LEU A 1 303 ? -16.828 -6.238 5.004 1 95.69 303 LEU A CA 1
ATOM 2217 C C . LEU A 1 303 ? -18.328 -6.16 5.266 1 95.69 303 LEU A C 1
ATOM 2219 O O . LEU A 1 303 ? -18.781 -6.387 6.391 1 95.69 303 LEU A O 1
ATOM 2223 N N . LEU A 1 304 ? -19.078 -5.828 4.258 1 95.06 304 LEU A N 1
ATOM 2224 C CA . LEU A 1 304 ? -20.531 -5.738 4.395 1 95.06 304 LEU A CA 1
ATOM 2225 C C . LEU A 1 304 ? -21.141 -7.121 4.566 1 95.06 304 LEU A C 1
ATOM 2227 O O . LEU A 1 304 ? -22.156 -7.273 5.266 1 95.06 304 LEU A O 1
ATOM 2231 N N . ALA A 1 305 ? -20.531 -8.109 4.02 1 92.25 305 ALA A N 1
ATOM 2232 C CA . ALA A 1 305 ? -21.078 -9.461 4 1 92.25 305 ALA A CA 1
ATOM 2233 C C . ALA A 1 305 ? -20.688 -10.234 5.258 1 92.25 305 ALA A C 1
ATOM 2235 O O . ALA A 1 305 ? -21.391 -11.164 5.664 1 92.25 305 ALA A O 1
ATOM 2236 N N . ASP A 1 306 ? -19.641 -9.844 5.84 1 93.5 306 ASP A N 1
ATOM 2237 C CA . ASP A 1 306 ? -19.109 -10.57 6.984 1 93.5 306 ASP A CA 1
ATOM 2238 C C . ASP A 1 306 ? -18.922 -9.648 8.188 1 93.5 306 ASP A C 1
ATOM 2240 O O . ASP A 1 306 ? -17.844 -9.086 8.391 1 93.5 306 ASP A O 1
ATOM 2244 N N . GLY A 1 307 ? -19.891 -9.625 9.008 1 95.31 307 GLY A N 1
ATOM 2245 C CA . GLY A 1 307 ? -19.875 -8.766 10.18 1 95.31 307 GLY A CA 1
ATOM 2246 C C . GLY A 1 307 ? -18.766 -9.109 11.148 1 95.31 307 GLY A C 1
ATOM 2247 O O . GLY A 1 307 ? -18.219 -8.227 11.812 1 95.31 307 GLY A O 1
ATOM 2248 N N . GLU A 1 308 ? -18.422 -10.336 11.25 1 96 308 GLU A N 1
ATOM 2249 C CA . GLU A 1 308 ? -17.344 -10.758 12.141 1 96 308 GLU A CA 1
ATOM 2250 C C . GLU A 1 308 ? -16 -10.242 11.648 1 96 308 GLU A C 1
ATOM 2252 O O . GLU A 1 308 ? -15.172 -9.781 12.445 1 96 308 GLU A O 1
ATOM 2257 N N . LEU A 1 309 ? -15.812 -10.359 10.344 1 95.25 309 LEU A N 1
ATOM 2258 C CA . LEU A 1 309 ? -14.602 -9.812 9.758 1 95.25 309 LEU A CA 1
ATOM 2259 C C . LEU A 1 309 ? -14.492 -8.312 10.031 1 95.25 309 LEU A C 1
ATOM 2261 O O . LEU A 1 309 ? -13.438 -7.828 10.445 1 95.25 309 LEU 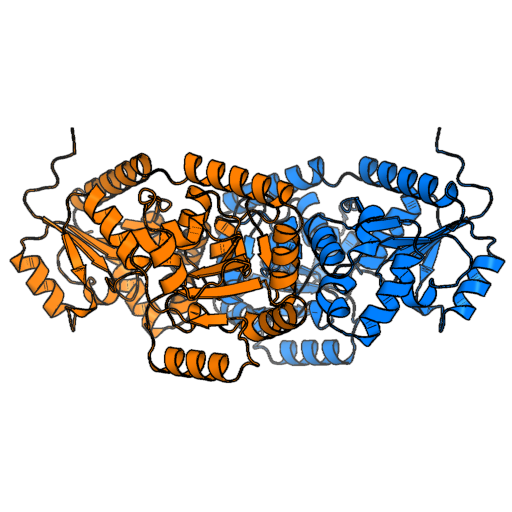A O 1
ATOM 2265 N N . ALA A 1 310 ? -15.547 -7.633 9.828 1 97.56 310 ALA A N 1
ATOM 2266 C CA . ALA A 1 310 ? -15.586 -6.191 10.047 1 97.56 310 ALA A CA 1
ATOM 2267 C C . ALA A 1 310 ? -15.242 -5.844 11.492 1 97.56 310 ALA A C 1
ATOM 2269 O O . ALA A 1 310 ? -14.43 -4.957 11.75 1 97.56 310 ALA A O 1
ATOM 2270 N N . ALA A 1 311 ? -15.812 -6.594 12.406 1 97.88 311 ALA A N 1
ATOM 2271 C CA . ALA A 1 311 ? -15.602 -6.348 13.828 1 97.88 311 ALA A CA 1
ATOM 2272 C C . ALA A 1 311 ? -14.156 -6.633 14.227 1 97.88 311 ALA A C 1
ATOM 2274 O O . ALA A 1 311 ? -13.57 -5.895 15.023 1 97.88 311 ALA A O 1
ATOM 2275 N N . ARG A 1 312 ? -13.625 -7.637 13.719 1 97.38 312 ARG A N 1
ATOM 2276 C CA . ARG A 1 312 ? -12.25 -8.016 14.023 1 97.38 312 ARG A CA 1
ATOM 2277 C C . ARG A 1 312 ? -11.273 -6.945 13.555 1 97.38 312 ARG A C 1
ATOM 2279 O O . ARG A 1 312 ? -10.367 -6.559 14.297 1 97.38 312 ARG A O 1
ATOM 2286 N N . LEU A 1 313 ? -11.461 -6.516 12.312 1 97.56 313 LEU A N 1
ATOM 2287 C CA . LEU A 1 313 ? -10.594 -5.469 11.781 1 97.56 313 LEU A CA 1
ATOM 2288 C C . LEU A 1 313 ? -10.727 -4.188 12.594 1 97.56 313 LEU A C 1
ATOM 2290 O O . LEU A 1 313 ? -9.727 -3.547 12.922 1 97.56 313 LEU A O 1
ATOM 2294 N N . ALA A 1 314 ? -11.953 -3.842 12.945 1 98.31 314 ALA A N 1
ATOM 2295 C CA . ALA A 1 314 ? -12.211 -2.621 13.703 1 98.31 314 ALA A CA 1
ATOM 2296 C C . ALA A 1 314 ? -11.562 -2.688 15.086 1 98.31 314 ALA A C 1
ATOM 2298 O O . ALA A 1 314 ? -10.977 -1.709 15.547 1 98.31 314 ALA A O 1
ATOM 2299 N N . ARG A 1 315 ? -11.641 -3.805 15.742 1 98.19 315 ARG A N 1
ATOM 2300 C CA . ARG A 1 315 ? -11.047 -3.98 17.062 1 98.19 315 ARG A CA 1
ATOM 2301 C C . ARG A 1 315 ? -9.523 -3.869 17 1 98.19 315 ARG A C 1
ATOM 2303 O O . ARG A 1 315 ? -8.906 -3.24 17.859 1 98.19 315 ARG A O 1
ATOM 2310 N N . SER A 1 316 ? -8.969 -4.496 16.016 1 98.12 316 SER A N 1
ATOM 2311 C CA . SER A 1 316 ? -7.527 -4.418 15.828 1 98.12 316 SER A CA 1
ATOM 2312 C C . SER A 1 316 ? -7.082 -2.982 15.57 1 98.12 316 SER A C 1
ATOM 2314 O O . SER A 1 316 ? -6.035 -2.553 16.062 1 98.12 316 SER A O 1
ATOM 2316 N N . ALA A 1 317 ? -7.84 -2.307 14.781 1 98.44 317 ALA A N 1
ATOM 2317 C CA . ALA A 1 317 ? -7.543 -0.909 14.477 1 98.44 317 ALA A CA 1
ATOM 2318 C C . ALA A 1 317 ? -7.605 -0.051 15.734 1 98.44 317 ALA A C 1
ATOM 2320 O O . ALA A 1 317 ? -6.738 0.796 15.961 1 98.44 317 ALA A O 1
ATOM 2321 N N . LYS A 1 318 ? -8.617 -0.284 16.531 1 98.19 318 LYS A N 1
ATOM 2322 C CA . LYS A 1 318 ? -8.773 0.43 17.797 1 98.19 318 LYS A CA 1
ATOM 2323 C C . LYS A 1 318 ? -7.586 0.17 18.719 1 98.19 318 LYS A C 1
ATOM 2325 O O . LYS A 1 318 ? -7.062 1.098 19.344 1 98.19 318 LYS A O 1
ATOM 2330 N N . GLU A 1 319 ? -7.152 -1.033 18.812 1 97.88 319 GLU A N 1
ATOM 2331 C CA . GLU A 1 319 ? -5.992 -1.384 19.625 1 97.88 319 GLU A CA 1
ATOM 2332 C C . GLU A 1 319 ? -4.742 -0.643 19.156 1 97.88 319 GLU A C 1
ATOM 2334 O O . GLU A 1 319 ? -3.943 -0.188 19.984 1 97.88 319 GLU A O 1
ATOM 2339 N N . HIS A 1 320 ? -4.625 -0.53 17.906 1 97.38 320 HIS A N 1
ATOM 2340 C CA . HIS A 1 320 ? -3.484 0.172 17.328 1 97.38 320 HIS A CA 1
ATOM 2341 C C . HIS A 1 320 ? -3.461 1.634 17.766 1 97.38 320 HIS A C 1
ATOM 2343 O O . HIS A 1 320 ? -2.422 2.143 18.188 1 97.38 320 HIS A O 1
ATOM 2349 N N . VAL A 1 321 ? -4.555 2.33 17.656 1 97.5 321 VAL A N 1
ATOM 2350 C CA . VAL A 1 321 ? -4.586 3.752 17.969 1 97.5 321 VAL A CA 1
ATOM 2351 C C . VAL A 1 321 ? -4.441 3.947 19.484 1 97.5 321 VAL A C 1
ATOM 2353 O O . VAL A 1 321 ? -3.818 4.91 19.922 1 97.5 321 VAL A O 1
ATOM 2356 N N . ASP A 1 322 ? -4.988 3.037 20.266 1 97.06 322 ASP A N 1
ATOM 2357 C CA . ASP A 1 322 ? -4.852 3.123 21.719 1 97.06 322 ASP A CA 1
ATOM 2358 C C . ASP A 1 322 ? -3.391 2.992 22.141 1 97.06 322 ASP A C 1
ATOM 2360 O O . ASP A 1 322 ? -2.961 3.623 23.109 1 97.06 322 ASP A O 1
ATOM 2364 N N . THR A 1 323 ? -2.688 2.283 21.406 1 96.69 323 THR A N 1
ATOM 2365 C CA . THR A 1 323 ? -1.307 1.981 21.766 1 96.69 323 THR A CA 1
ATOM 2366 C C . THR A 1 323 ? -0.36 3.047 21.219 1 96.69 323 THR A C 1
ATOM 2368 O O . THR A 1 323 ? 0.613 3.418 21.875 1 96.69 323 THR A O 1
ATOM 2371 N N . HIS A 1 324 ? -0.657 3.6 20.078 1 96.81 324 HIS A N 1
ATOM 2372 C CA . HIS A 1 324 ? 0.405 4.32 19.375 1 96.81 324 HIS A CA 1
ATOM 2373 C C . HIS A 1 324 ? 0.017 5.777 19.141 1 96.81 324 HIS A C 1
ATOM 2375 O O . HIS A 1 324 ? 0.854 6.59 18.75 1 96.81 324 HIS A O 1
ATOM 2381 N N . HIS A 1 325 ? -1.177 6.137 19.391 1 97.94 325 HIS A N 1
ATOM 2382 C CA . HIS A 1 325 ? -1.646 7.461 19 1 97.94 325 HIS A CA 1
ATOM 2383 C C . HIS A 1 325 ? -2.365 8.148 20.156 1 97.94 325 HIS A C 1
ATOM 2385 O O . HIS A 1 325 ? -3.447 8.711 19.984 1 97.94 325 HIS A O 1
ATOM 2391 N N . SER A 1 326 ? -1.709 8.164 21.266 1 95.88 326 SER A N 1
ATOM 2392 C CA . SER A 1 326 ? -2.258 8.719 22.5 1 95.88 326 SER A CA 1
ATOM 2393 C C . SER A 1 326 ? -2.1 10.234 22.531 1 95.88 326 SER A C 1
ATOM 2395 O O . SER A 1 326 ? -1.057 10.766 22.141 1 95.88 326 SER A O 1
ATOM 2397 N N . VAL A 1 327 ? -3.111 10.859 23.062 1 96.75 327 VAL A N 1
ATOM 2398 C CA . VAL A 1 327 ? -3.107 12.312 23.234 1 96.75 327 VAL A CA 1
ATOM 2399 C C . VAL A 1 327 ? -2.059 12.711 24.266 1 96.75 327 VAL A C 1
ATOM 2401 O O . VAL A 1 327 ? -1.298 13.664 24.047 1 96.75 327 VAL A O 1
ATOM 2404 N N . ALA A 1 328 ? -1.974 12.016 25.344 1 97 328 ALA A N 1
ATOM 2405 C CA . ALA A 1 328 ? -1.039 12.32 26.422 1 97 328 ALA A CA 1
ATOM 2406 C C . ALA A 1 328 ? 0.406 12.219 25.938 1 97 328 ALA A C 1
ATOM 2408 O O . ALA A 1 328 ? 1.227 13.094 26.234 1 97 328 ALA A O 1
ATOM 2409 N N . ARG A 1 329 ? 0.686 11.227 25.219 1 97 329 ARG A N 1
ATOM 2410 C CA . ARG A 1 329 ? 2.045 11.023 24.719 1 97 329 ARG A CA 1
ATOM 2411 C C . ARG A 1 329 ? 2.42 12.094 23.703 1 97 329 ARG A C 1
ATOM 2413 O O . ARG A 1 329 ? 3.539 12.609 23.719 1 97 329 ARG A O 1
ATOM 2420 N N . GLU A 1 330 ? 1.516 12.367 22.828 1 97.94 330 GLU A N 1
ATOM 2421 C CA . GLU A 1 330 ? 1.78 13.43 21.859 1 97.94 330 GLU A CA 1
ATOM 2422 C C . GLU A 1 330 ? 2.062 14.75 22.562 1 97.94 330 GLU A C 1
ATOM 2424 O O . GLU A 1 330 ? 3.002 15.461 22.203 1 97.94 330 GLU A O 1
ATOM 2429 N N . ALA A 1 331 ? 1.251 15.055 23.547 1 97.88 331 ALA A N 1
ATOM 2430 C CA . ALA A 1 331 ? 1.415 16.297 24.312 1 97.88 331 ALA A CA 1
ATOM 2431 C C . ALA A 1 331 ? 2.793 16.359 24.953 1 97.88 331 ALA A C 1
ATOM 2433 O O . ALA A 1 331 ? 3.469 17.391 24.891 1 97.88 331 ALA A O 1
ATOM 2434 N N . GLU A 1 332 ? 3.172 15.289 25.531 1 98.06 332 GLU A N 1
ATOM 2435 C CA . GLU A 1 332 ? 4.48 15.219 26.172 1 98.06 332 GLU A CA 1
ATOM 2436 C C . GLU A 1 332 ? 5.605 15.438 25.172 1 98.06 332 GLU A C 1
ATOM 2438 O O . GLU A 1 332 ? 6.559 16.172 25.453 1 98.06 332 GLU A O 1
ATOM 2443 N N . MET A 1 333 ? 5.461 14.867 24.062 1 98 333 MET A N 1
ATOM 2444 C CA . MET A 1 333 ? 6.512 14.953 23.047 1 98 333 MET A CA 1
ATOM 2445 C C . MET A 1 333 ? 6.609 16.359 22.484 1 98 333 MET A C 1
ATOM 2447 O O . MET A 1 333 ? 7.711 16.875 22.281 1 98 333 MET A O 1
ATOM 2451 N N . TYR A 1 334 ? 5.496 16.984 22.234 1 98.12 334 TYR A N 1
ATOM 2452 C CA . TYR A 1 334 ? 5.531 18.344 21.719 1 98.12 334 TYR A CA 1
ATOM 2453 C C . TYR A 1 334 ? 6.062 19.312 22.766 1 98.12 334 TYR A C 1
ATOM 2455 O O . TYR A 1 334 ? 6.73 20.297 22.422 1 98.12 334 TYR A O 1
ATOM 2463 N N . ALA A 1 335 ? 5.742 19.078 24.031 1 97.44 335 ALA A N 1
ATOM 2464 C CA . ALA A 1 335 ? 6.305 19.906 25.094 1 97.44 335 ALA A CA 1
ATOM 2465 C C . ALA A 1 335 ? 7.828 19.812 25.109 1 97.44 335 ALA A C 1
ATOM 2467 O O . ALA A 1 335 ? 8.516 20.828 25.281 1 97.44 335 ALA A O 1
ATOM 2468 N N . GLN A 1 336 ? 8.305 18.641 24.891 1 97.25 336 GLN A N 1
ATOM 2469 C CA . GLN A 1 336 ? 9.75 18.422 24.859 1 97.25 336 GLN A CA 1
ATOM 2470 C C . GLN A 1 336 ? 10.391 19.141 23.656 1 97.25 336 GLN A C 1
ATOM 2472 O O . GLN A 1 336 ? 11.453 19.75 23.797 1 97.25 336 GLN A O 1
ATOM 2477 N N . VAL A 1 337 ? 9.75 19.062 22.578 1 97.38 337 VAL A N 1
ATOM 2478 C CA . VAL A 1 337 ? 10.258 19.719 21.375 1 97.38 337 VAL A CA 1
ATOM 2479 C C . VAL A 1 337 ? 10.266 21.234 21.578 1 97.38 337 VAL A C 1
ATOM 2481 O O . VAL A 1 337 ? 11.211 21.906 21.172 1 97.38 337 VAL A O 1
ATOM 2484 N N . ALA A 1 338 ? 9.227 21.75 22.188 1 96.44 338 ALA A N 1
ATOM 2485 C CA . ALA A 1 338 ? 9.141 23.188 22.469 1 96.44 338 ALA A CA 1
ATOM 2486 C C . ALA A 1 338 ? 10.266 23.625 23.391 1 96.44 338 ALA A C 1
ATOM 2488 O O . ALA A 1 338 ? 10.914 24.656 23.141 1 96.44 338 ALA A O 1
ATOM 2489 N N . GLU A 1 339 ? 10.523 22.859 24.406 1 95.12 339 GLU A N 1
ATOM 2490 C CA . GLU A 1 339 ? 11.594 23.172 25.344 1 95.12 339 GLU A CA 1
ATOM 2491 C C . GLU A 1 339 ? 12.953 23.172 24.641 1 95.12 339 GLU A C 1
ATOM 2493 O O . GLU A 1 339 ? 13.766 24.078 24.859 1 95.12 339 GLU A O 1
ATOM 2498 N N . PHE A 1 340 ? 13.109 22.25 23.828 1 94.31 340 PHE A N 1
ATOM 2499 C CA . PHE A 1 340 ? 14.352 22.141 23.078 1 94.31 340 PHE A CA 1
ATOM 2500 C C . PHE A 1 340 ? 14.523 23.344 22.141 1 94.31 340 PHE A C 1
ATOM 2502 O O . PHE A 1 340 ? 15.609 23.922 22.062 1 94.31 340 PHE A O 1
ATOM 2509 N N . ALA A 1 341 ? 13.516 23.656 21.453 1 95 341 ALA A N 1
ATOM 2510 C CA . ALA A 1 341 ? 13.562 24.719 20.453 1 95 341 ALA A CA 1
ATOM 2511 C C . ALA A 1 341 ? 13.836 26.078 21.109 1 95 341 ALA A C 1
ATOM 2513 O O . ALA A 1 341 ? 14.453 26.953 20.5 1 95 341 ALA A O 1
ATOM 2514 N N . LEU A 1 342 ? 13.477 26.219 22.344 1 92.69 342 LEU A N 1
ATOM 2515 C CA . LEU A 1 342 ? 13.641 27.484 23.047 1 92.69 342 LEU A CA 1
ATOM 2516 C C . LEU A 1 342 ? 15.016 27.562 23.703 1 92.69 342 LEU A C 1
ATOM 2518 O O . LEU A 1 342 ? 15.516 28.656 23.984 1 92.69 342 LEU A O 1
ATOM 2522 N N . SER A 1 343 ? 15.641 26.469 24.078 1 87.19 343 SER A N 1
ATOM 2523 C CA . SER A 1 343 ? 16.906 26.438 24.797 1 87.19 343 SER A CA 1
ATOM 2524 C C . SER A 1 343 ? 18.078 26.672 23.844 1 87.19 343 SER A C 1
ATOM 2526 O O . SER A 1 343 ? 19.141 27.141 24.266 1 87.19 343 SER A O 1
ATOM 2528 N N . ARG A 1 344 ? 18.109 26.25 22.672 1 68 344 ARG A N 1
ATOM 2529 C CA . ARG A 1 344 ? 19.266 26.312 21.797 1 68 344 ARG A CA 1
ATOM 2530 C C . ARG A 1 344 ? 19.359 27.672 21.094 1 68 344 ARG A C 1
ATOM 2532 O O . ARG A 1 344 ? 18.391 28.125 20.5 1 68 344 ARG A O 1
ATOM 2539 N N . PRO A 1 345 ? 20.547 28.422 21.406 1 58.88 345 PRO A N 1
ATOM 2540 C CA . PRO A 1 345 ? 20.719 29.656 20.641 1 58.88 345 PRO A CA 1
ATOM 2541 C C . PRO A 1 345 ? 20.781 29.391 19.125 1 58.88 345 PRO A C 1
ATOM 2543 O O . PRO A 1 345 ? 21.109 28.281 18.703 1 58.88 345 PRO A O 1
ATOM 2546 N N . LYS A 1 346 ? 20.016 30.172 18.219 1 52.16 346 LYS A N 1
ATOM 2547 C CA . LYS A 1 346 ? 20.125 30.078 16.766 1 52.16 346 LYS A CA 1
ATOM 2548 C C . LYS A 1 346 ? 21.562 29.797 16.328 1 52.16 346 LYS A C 1
ATOM 2550 O O . LYS A 1 346 ? 22.5 30.484 16.781 1 52.16 346 LYS A O 1
ATOM 2555 N N . GLU A 1 347 ? 21.953 28.562 15.969 1 44.75 347 GLU A N 1
ATOM 2556 C CA . GLU A 1 347 ? 23.297 28.484 15.398 1 44.75 347 GLU A CA 1
ATOM 2557 C C . GLU A 1 347 ? 23.438 29.391 14.18 1 44.75 347 GLU A C 1
ATOM 2559 O O . GLU A 1 347 ? 22.484 29.578 13.43 1 44.75 347 GLU A O 1
ATOM 2564 N N . MET B 1 1 ? 3.584 -41.188 7.543 1 26.03 1 MET B N 1
ATOM 2565 C CA . MET B 1 1 ? 2.961 -41.969 6.48 1 26.03 1 MET B CA 1
ATOM 2566 C C . MET B 1 1 ? 2.373 -41.062 5.406 1 26.03 1 MET B C 1
ATOM 2568 O O . MET B 1 1 ? 1.5 -40.25 5.688 1 26.03 1 MET B O 1
ATOM 2572 N N . ALA B 1 2 ? 3.277 -40.656 4.438 1 36.31 2 ALA B N 1
ATOM 2573 C CA . ALA B 1 2 ? 2.836 -39.938 3.232 1 36.31 2 ALA B CA 1
ATOM 2574 C C . ALA B 1 2 ? 1.541 -40.562 2.693 1 36.31 2 ALA B C 1
ATOM 2576 O O . ALA B 1 2 ? 1.445 -41.781 2.504 1 36.31 2 ALA B O 1
ATOM 2577 N N . ALA B 1 3 ? 0.387 -40 2.943 1 38.56 3 ALA B N 1
ATOM 2578 C CA . ALA B 1 3 ? -0.895 -40.5 2.455 1 38.56 3 ALA B CA 1
ATOM 2579 C C . ALA B 1 3 ? -0.775 -41 1.019 1 38.56 3 ALA B C 1
ATOM 2581 O O . ALA B 1 3 ? -0.069 -40.406 0.203 1 38.56 3 ALA B O 1
ATOM 2582 N N . ALA B 1 4 ? -1.107 -42.219 0.754 1 40.06 4 ALA B N 1
ATOM 2583 C CA . ALA B 1 4 ? -1.106 -43 -0.47 1 40.06 4 ALA B CA 1
ATOM 2584 C C . ALA B 1 4 ? -1.936 -42.344 -1.562 1 40.06 4 ALA B C 1
ATOM 2586 O O . ALA B 1 4 ? -3.154 -42.188 -1.431 1 40.06 4 ALA B O 1
ATOM 2587 N N . VAL B 1 5 ? -1.533 -41.156 -2.191 1 44.5 5 VAL B N 1
ATOM 2588 C CA . VAL B 1 5 ? -2.166 -40.656 -3.402 1 44.5 5 VAL B CA 1
ATOM 2589 C C . VAL B 1 5 ? -2.57 -41.812 -4.301 1 44.5 5 VAL B C 1
ATOM 2591 O O . VAL B 1 5 ? -1.805 -42.781 -4.48 1 44.5 5 VAL B O 1
ATOM 2594 N N . PRO B 1 6 ? -3.885 -42.031 -4.512 1 48.12 6 PRO B N 1
ATOM 2595 C CA . PRO B 1 6 ? -4.281 -43.156 -5.375 1 48.12 6 PRO B CA 1
ATOM 2596 C C . PRO B 1 6 ? -3.311 -43.375 -6.531 1 48.12 6 PRO B C 1
ATOM 2598 O O . PRO B 1 6 ? -2.525 -42.469 -6.863 1 48.12 6 PRO B O 1
ATOM 2601 N N . SER B 1 7 ? -3.363 -44.594 -7.113 1 49.97 7 SER B N 1
ATOM 2602 C CA . SER B 1 7 ? -2.539 -45.188 -8.172 1 49.97 7 SER B CA 1
ATOM 2603 C C . SER B 1 7 ? -2.447 -44.25 -9.375 1 49.97 7 SER B C 1
ATOM 2605 O O . SER B 1 7 ? -1.481 -44.281 -10.133 1 49.97 7 SER B O 1
ATOM 2607 N N . GLY B 1 8 ? -3.539 -43.375 -9.578 1 63.06 8 GLY B N 1
ATOM 2608 C CA . GLY B 1 8 ? -3.35 -42.469 -10.703 1 63.06 8 GLY B CA 1
ATOM 2609 C C . GLY B 1 8 ? -2.523 -41.25 -10.359 1 63.06 8 GLY B C 1
ATOM 2610 O O . GLY B 1 8 ? -2.328 -40.938 -9.18 1 63.06 8 GLY B O 1
ATOM 2611 N N . GLY B 1 9 ? -1.71 -40.719 -11.281 1 88.62 9 GLY B N 1
ATOM 2612 C CA . GLY B 1 9 ? -0.726 -39.656 -11.094 1 88.62 9 GLY B CA 1
ATOM 2613 C C . GLY B 1 9 ? -1.349 -38.281 -10.859 1 88.62 9 GLY B C 1
ATOM 2614 O O . GLY B 1 9 ? -2.547 -38.094 -11.07 1 88.62 9 GLY B O 1
ATOM 2615 N N . THR B 1 10 ? -0.935 -37.5 -9.977 1 95.31 10 THR B N 1
ATOM 2616 C CA . THR B 1 10 ? -1.277 -36.094 -9.773 1 95.31 10 THR B CA 1
ATOM 2617 C C . THR B 1 10 ? -0.437 -35.188 -10.672 1 95.31 10 THR B C 1
ATOM 2619 O O . THR B 1 10 ? 0.746 -35.469 -10.898 1 95.31 10 THR B O 1
ATOM 2622 N N . VAL B 1 11 ? -1.144 -34.188 -11.234 1 97.31 11 VAL B N 1
ATOM 2623 C CA . VAL B 1 11 ? -0.4 -33.25 -12.078 1 97.31 11 VAL B CA 1
ATOM 2624 C C . VAL B 1 11 ? -0.648 -31.812 -11.609 1 97.31 11 VAL B C 1
ATOM 2626 O O . VAL B 1 11 ? -1.677 -31.531 -10.992 1 97.31 11 VAL B O 1
ATOM 2629 N N . VAL B 1 12 ? 0.292 -31.016 -11.812 1 98.06 12 VAL B N 1
ATOM 2630 C CA . VAL B 1 12 ? 0.162 -29.578 -11.586 1 98.06 12 VAL B CA 1
ATOM 2631 C C . VAL B 1 12 ? 0.277 -28.828 -12.914 1 98.06 12 VAL B C 1
ATOM 2633 O O . VAL B 1 12 ? 1.328 -28.859 -13.555 1 98.06 12 VAL B O 1
ATOM 2636 N N . LEU B 1 13 ? -0.791 -28.203 -13.312 1 97.75 13 LEU B N 1
ATOM 2637 C CA . LEU B 1 13 ? -0.892 -27.469 -14.562 1 97.75 13 LEU B CA 1
ATOM 2638 C C . LEU B 1 13 ? -0.632 -25.984 -14.344 1 97.75 13 LEU B C 1
ATOM 2640 O O . LEU B 1 13 ? -1.304 -25.344 -13.523 1 97.75 13 LEU B O 1
ATOM 2644 N N . SER B 1 14 ? 0.355 -25.391 -15.039 1 96.44 14 SER B N 1
ATOM 2645 C CA . SER B 1 14 ? 0.711 -23.969 -14.898 1 96.44 14 SER B CA 1
ATOM 2646 C C . SER B 1 14 ? 1.565 -23.5 -16.062 1 96.44 14 SER B C 1
ATOM 2648 O O . SER B 1 14 ? 2.016 -24.312 -16.891 1 96.44 14 SER B O 1
ATOM 2650 N N . SER B 1 15 ? 1.628 -22.172 -16.25 1 93.06 15 SER B N 1
ATOM 2651 C CA . SER B 1 15 ? 2.689 -21.656 -17.109 1 93.06 15 SER B CA 1
ATOM 2652 C C . SER B 1 15 ? 4.066 -22 -16.547 1 93.06 15 SER B C 1
ATOM 2654 O O . SER B 1 15 ? 4.395 -21.625 -15.414 1 93.06 15 SER B O 1
ATOM 2656 N N . LEU B 1 16 ? 4.879 -22.672 -17.312 1 90.94 16 LEU B N 1
ATOM 2657 C CA . LEU B 1 16 ? 6.133 -23.188 -16.766 1 90.94 16 LEU B CA 1
ATOM 2658 C C . LEU B 1 16 ? 7.328 -22.5 -17.438 1 90.94 16 LEU B C 1
ATOM 2660 O O . LEU B 1 16 ? 8.422 -23.078 -17.5 1 90.94 16 LEU B O 1
ATOM 2664 N N . THR B 1 17 ? 7.043 -21.312 -18 1 85.94 17 THR B N 1
ATOM 2665 C CA . THR B 1 17 ? 8.188 -20.578 -18.516 1 85.94 17 THR B CA 1
ATOM 2666 C C . THR B 1 17 ? 9.266 -20.438 -17.438 1 85.94 17 THR B C 1
ATOM 2668 O O . THR B 1 17 ? 8.977 -20.062 -16.297 1 85.94 17 THR B O 1
ATOM 2671 N N . ALA B 1 18 ? 10.508 -20.641 -17.797 1 81.75 18 ALA B N 1
ATOM 2672 C CA . ALA B 1 18 ? 11.625 -20.656 -16.859 1 81.75 18 ALA B CA 1
ATOM 2673 C C . ALA B 1 18 ? 11.805 -19.297 -16.188 1 81.75 18 ALA B C 1
ATOM 2675 O O . ALA B 1 18 ? 11.672 -18.266 -16.844 1 81.75 18 ALA B O 1
ATOM 2676 N N . SER B 1 19 ? 12.078 -19.359 -14.938 1 82.5 19 SER B N 1
ATOM 2677 C CA . SER B 1 19 ? 12.453 -18.188 -14.164 1 82.5 19 SER B CA 1
ATOM 2678 C C . SER B 1 19 ? 11.25 -17.281 -13.898 1 82.5 19 SER B C 1
ATOM 2680 O O . SER B 1 19 ? 11.367 -16.062 -13.914 1 82.5 19 SER B O 1
ATOM 2682 N N . THR B 1 20 ? 10.031 -17.953 -13.875 1 85.5 20 THR B N 1
ATOM 2683 C CA . THR B 1 20 ? 8.836 -17.188 -13.508 1 85.5 20 THR B CA 1
ATOM 2684 C C . THR B 1 20 ? 8.281 -17.672 -12.164 1 85.5 20 THR B C 1
ATOM 2686 O O . THR B 1 20 ? 8.617 -18.766 -11.711 1 85.5 20 THR B O 1
ATOM 2689 N N . GLY B 1 21 ? 7.508 -16.844 -11.586 1 90.06 21 GLY B N 1
ATOM 2690 C CA . GLY B 1 21 ? 6.906 -17.188 -10.305 1 90.06 21 GLY B CA 1
ATOM 2691 C C . GLY B 1 21 ? 5.996 -18.391 -10.375 1 90.06 21 GLY B C 1
ATOM 2692 O O . GLY B 1 21 ? 6.035 -19.25 -9.492 1 90.06 21 GLY B O 1
ATOM 2693 N N . ASN B 1 22 ? 5.203 -18.453 -11.359 1 91.88 22 ASN B N 1
ATOM 2694 C CA . ASN B 1 22 ? 4.289 -19.594 -11.516 1 91.88 22 ASN B CA 1
ATOM 2695 C C . ASN B 1 22 ? 5.043 -20.906 -11.648 1 91.88 22 ASN B C 1
ATOM 2697 O O . ASN B 1 22 ? 4.613 -21.922 -11.109 1 91.88 22 ASN B O 1
ATOM 2701 N N . ALA B 1 23 ? 6.109 -20.875 -12.398 1 93.31 23 ALA B N 1
ATOM 2702 C CA . ALA B 1 23 ? 6.91 -22.094 -12.555 1 93.31 23 ALA B CA 1
ATOM 2703 C C . ALA B 1 23 ? 7.492 -22.547 -11.219 1 93.31 23 ALA B C 1
ATOM 2705 O O . ALA B 1 23 ? 7.469 -23.734 -10.898 1 93.31 23 ALA B O 1
ATOM 2706 N N . VAL B 1 24 ? 7.988 -21.594 -10.461 1 93.25 24 VAL B N 1
ATOM 2707 C CA . VAL B 1 24 ? 8.562 -21.891 -9.156 1 93.25 24 VAL B CA 1
ATOM 2708 C C . VAL B 1 24 ? 7.492 -22.469 -8.234 1 93.25 24 VAL B C 1
ATOM 2710 O O . VAL B 1 24 ? 7.719 -23.484 -7.574 1 93.25 24 VAL B O 1
ATOM 2713 N N . THR B 1 25 ? 6.34 -21.891 -8.234 1 96.25 25 THR B N 1
ATOM 2714 C CA . THR B 1 25 ? 5.227 -22.328 -7.398 1 96.25 25 THR B CA 1
ATOM 2715 C C . THR B 1 25 ? 4.77 -23.719 -7.805 1 96.25 25 THR B C 1
ATOM 2717 O O . THR B 1 25 ? 4.582 -24.594 -6.953 1 96.25 25 THR B O 1
ATOM 2720 N N . ALA B 1 26 ? 4.617 -23.922 -9.117 1 96.88 26 ALA B N 1
ATOM 2721 C CA . ALA B 1 26 ? 4.152 -25.203 -9.641 1 96.88 26 ALA B CA 1
ATOM 2722 C C . ALA B 1 26 ? 5.129 -26.328 -9.281 1 96.88 26 ALA B C 1
ATOM 2724 O O . ALA B 1 26 ? 4.711 -27.406 -8.867 1 96.88 26 ALA B O 1
ATOM 2725 N N . GLN B 1 27 ? 6.391 -26.047 -9.453 1 95.5 27 GLN B N 1
ATOM 2726 C CA . GLN B 1 27 ? 7.406 -27.047 -9.164 1 95.5 27 GLN B CA 1
ATOM 2727 C C . GLN B 1 27 ? 7.434 -27.406 -7.684 1 95.5 27 GLN B C 1
ATOM 2729 O O . GLN B 1 27 ? 7.578 -28.578 -7.32 1 95.5 27 GLN B O 1
ATOM 2734 N N . ARG B 1 28 ? 7.305 -26.422 -6.863 1 96.12 28 ARG B N 1
ATOM 2735 C CA . ARG B 1 28 ? 7.309 -26.641 -5.422 1 96.12 28 ARG B CA 1
ATOM 2736 C C . ARG B 1 28 ? 6.109 -27.484 -4.996 1 96.12 28 ARG B C 1
ATOM 2738 O O . ARG B 1 28 ? 6.262 -28.453 -4.258 1 96.12 28 ARG B O 1
ATOM 2745 N N . ILE B 1 29 ? 4.941 -27.172 -5.477 1 97.38 29 ILE B N 1
ATOM 2746 C CA . ILE B 1 29 ? 3.723 -27.891 -5.129 1 97.38 29 ILE B CA 1
ATOM 2747 C C . ILE B 1 29 ? 3.797 -29.328 -5.672 1 97.38 29 ILE B C 1
ATOM 2749 O O . ILE B 1 29 ? 3.41 -30.281 -4.988 1 97.38 29 ILE B O 1
ATOM 2753 N N . ALA B 1 30 ? 4.305 -29.469 -6.906 1 97.12 30 ALA B N 1
ATOM 2754 C CA . ALA B 1 30 ? 4.477 -30.797 -7.484 1 97.12 30 ALA B CA 1
ATOM 2755 C C . ALA B 1 30 ? 5.402 -31.656 -6.629 1 97.12 30 ALA B C 1
ATOM 2757 O O . ALA B 1 30 ? 5.145 -32.844 -6.418 1 97.12 30 ALA B O 1
ATOM 2758 N N . ALA B 1 31 ? 6.449 -31.031 -6.145 1 95.81 31 ALA B N 1
ATOM 2759 C CA . ALA B 1 31 ? 7.395 -31.75 -5.297 1 95.81 31 ALA B CA 1
ATOM 2760 C C . ALA B 1 31 ? 6.727 -32.219 -4.008 1 95.81 31 ALA B C 1
ATOM 2762 O O . ALA B 1 31 ? 6.984 -33.344 -3.537 1 95.81 31 ALA B O 1
ATOM 2763 N N . HIS B 1 32 ? 5.902 -31.344 -3.396 1 95.75 32 HIS B N 1
ATOM 2764 C CA . HIS B 1 32 ? 5.172 -31.703 -2.189 1 95.75 32 HIS B CA 1
ATOM 2765 C C . HIS B 1 32 ? 4.32 -32.938 -2.412 1 95.75 32 HIS B C 1
ATOM 2767 O O . HIS B 1 32 ? 4.219 -33.812 -1.53 1 95.75 32 HIS B O 1
ATOM 2773 N N . LEU B 1 33 ? 3.736 -33.094 -3.641 1 96.25 33 LEU B N 1
ATOM 2774 C CA . LEU B 1 33 ? 2.672 -34.062 -3.887 1 96.25 33 LEU B CA 1
ATOM 2775 C C . LEU B 1 33 ? 3.201 -35.25 -4.648 1 96.25 33 LEU B C 1
ATOM 2777 O O . LEU B 1 33 ? 2.447 -36.188 -4.949 1 96.25 33 LEU B O 1
ATOM 2781 N N . GLY B 1 34 ? 4.492 -35.219 -4.934 1 95.12 34 GLY B N 1
ATOM 2782 C CA . GLY B 1 34 ? 5.008 -36.25 -5.82 1 95.12 34 GLY B CA 1
ATOM 2783 C C . GLY B 1 34 ? 4.355 -36.25 -7.191 1 95.12 34 GLY B C 1
ATOM 2784 O O . GLY B 1 34 ? 4.09 -37.312 -7.766 1 95.12 34 GLY B O 1
ATOM 2785 N N . ALA B 1 35 ? 4.004 -35.094 -7.68 1 95.75 35 ALA B N 1
ATOM 2786 C CA . ALA B 1 35 ? 3.27 -34.906 -8.93 1 95.75 35 ALA B CA 1
ATOM 2787 C C . ALA B 1 35 ? 4.207 -34.5 -10.055 1 95.75 35 ALA B C 1
ATOM 2789 O O . ALA B 1 35 ? 5.367 -34.156 -9.812 1 95.75 35 ALA B O 1
ATOM 2790 N N . SER B 1 36 ? 3.713 -34.594 -11.273 1 95.44 36 SER B N 1
ATOM 2791 C CA . SER B 1 36 ? 4.398 -34.031 -12.43 1 95.44 36 SER B CA 1
ATOM 2792 C C . SER B 1 36 ? 3.789 -32.688 -12.828 1 95.44 36 SER B C 1
ATOM 2794 O O . SER B 1 36 ? 2.607 -32.438 -12.578 1 95.44 36 SER B O 1
ATOM 2796 N N . THR B 1 37 ? 4.617 -31.875 -13.414 1 96.25 37 THR B N 1
ATOM 2797 C CA . THR B 1 37 ? 4.117 -30.594 -13.898 1 96.25 37 THR B CA 1
ATOM 2798 C C . THR B 1 37 ? 3.77 -30.672 -15.383 1 96.25 37 THR B C 1
ATOM 2800 O O . THR B 1 37 ? 4.406 -31.422 -16.141 1 96.25 37 THR B O 1
ATOM 2803 N N . LEU B 1 38 ? 2.734 -29.984 -15.781 1 96.56 38 LEU B N 1
ATOM 2804 C CA . LEU B 1 38 ? 2.338 -29.812 -17.172 1 96.56 38 LEU B CA 1
ATOM 2805 C C . LEU B 1 38 ? 2.266 -28.344 -17.547 1 96.56 38 LEU B C 1
ATOM 2807 O O . LEU B 1 38 ? 1.727 -27.531 -16.797 1 96.56 38 LEU B O 1
ATOM 2811 N N . ASP B 1 39 ? 2.816 -28 -18.703 1 96.75 39 ASP B N 1
ATOM 2812 C CA . ASP B 1 39 ? 2.809 -26.625 -19.172 1 96.75 39 ASP B CA 1
ATOM 2813 C C . ASP B 1 39 ? 1.51 -26.297 -19.906 1 96.75 39 ASP B C 1
ATOM 2815 O O . ASP B 1 39 ? 1.136 -26.984 -20.844 1 96.75 39 ASP B O 1
ATOM 2819 N N . LEU B 1 40 ? 0.881 -25.234 -19.547 1 95.81 40 LEU B N 1
ATOM 2820 C CA . LEU B 1 40 ? -0.343 -24.781 -20.203 1 95.81 40 LEU B CA 1
ATOM 2821 C C . LEU B 1 40 ? -0.139 -24.625 -21.703 1 95.81 40 LEU B C 1
ATOM 2823 O O . LEU B 1 40 ? -1.046 -24.922 -22.484 1 95.81 40 LEU B O 1
ATOM 2827 N N . ALA B 1 41 ? 1.007 -24.219 -22.078 1 93.94 41 ALA B N 1
ATOM 2828 C CA . ALA B 1 41 ? 1.315 -23.906 -23.469 1 93.94 41 ALA B CA 1
ATOM 2829 C C . ALA B 1 41 ? 1.304 -25.156 -24.328 1 93.94 41 ALA B C 1
ATOM 2831 O O . ALA B 1 41 ? 1.228 -25.078 -25.562 1 93.94 41 ALA B O 1
ATOM 2832 N N . SER B 1 42 ? 1.359 -26.328 -23.719 1 95.12 42 SER B N 1
ATOM 2833 C CA . SER B 1 42 ? 1.406 -27.594 -24.438 1 95.12 42 SER B CA 1
ATOM 2834 C C . SER B 1 42 ? 0.013 -28.031 -24.875 1 95.12 42 SER B C 1
ATOM 2836 O O . SER B 1 42 ? -0.131 -28.984 -25.641 1 95.12 42 SER B O 1
ATOM 2838 N N . PHE B 1 43 ? -1.011 -27.297 -24.469 1 97 43 PHE B N 1
ATOM 2839 C CA . PHE B 1 43 ? -2.381 -27.719 -24.734 1 97 43 PHE B CA 1
ATOM 2840 C C . PHE B 1 43 ? -3.162 -26.594 -25.406 1 97 43 PHE B C 1
ATOM 2842 O O . PHE B 1 43 ? -3.48 -25.578 -24.781 1 97 43 PHE B O 1
ATOM 2849 N N . PRO B 1 44 ? -3.523 -26.766 -26.672 1 94.56 44 PRO B N 1
ATOM 2850 C CA . PRO B 1 44 ? -4.23 -25.703 -27.406 1 94.56 44 PRO B CA 1
ATOM 2851 C C . PRO B 1 44 ? -5.668 -25.516 -26.922 1 94.56 44 PRO B C 1
ATOM 2853 O O . PRO B 1 44 ? -6.25 -24.438 -27.109 1 94.56 44 PRO B O 1
ATOM 2856 N N . ASP B 1 45 ? -6.215 -26.562 -26.391 1 95.56 45 ASP B N 1
ATOM 2857 C CA . ASP B 1 45 ? -7.59 -26.453 -25.906 1 95.56 45 ASP B CA 1
ATOM 2858 C C . ASP B 1 45 ? -7.867 -27.484 -24.812 1 95.56 45 ASP B C 1
ATOM 2860 O O . ASP B 1 45 ? -6.988 -28.266 -24.453 1 95.56 45 ASP B O 1
ATOM 2864 N N . ALA B 1 46 ? -9.055 -27.422 -24.266 1 96.88 46 ALA B N 1
ATOM 2865 C CA . ALA B 1 46 ? -9.469 -28.266 -23.141 1 96.88 46 ALA B CA 1
ATOM 2866 C C . ALA B 1 46 ? -9.484 -29.734 -23.547 1 96.88 46 ALA B C 1
ATOM 2868 O O . ALA B 1 46 ? -9.156 -30.609 -22.734 1 96.88 46 ALA B O 1
ATOM 2869 N N . ALA B 1 47 ? -9.828 -30.078 -24.766 1 96.69 47 ALA B N 1
ATOM 2870 C CA . ALA B 1 47 ? -9.891 -31.453 -25.234 1 96.69 47 ALA B CA 1
ATOM 2871 C C . ALA B 1 47 ? -8.508 -32.094 -25.25 1 96.69 47 ALA B C 1
ATOM 2873 O O . ALA B 1 47 ? -8.352 -33.25 -24.859 1 96.69 47 ALA B O 1
ATOM 2874 N N . ALA B 1 48 ? -7.598 -31.312 -25.703 1 97.06 48 ALA B N 1
ATOM 2875 C CA . ALA B 1 48 ? -6.223 -31.797 -25.734 1 97.06 48 ALA B CA 1
ATOM 2876 C C . ALA B 1 48 ? -5.73 -32.125 -24.328 1 97.06 48 ALA B C 1
ATOM 2878 O O . ALA B 1 48 ? -5.066 -33.156 -24.125 1 97.06 48 ALA B O 1
ATOM 2879 N N . LEU B 1 49 ? -6.023 -31.281 -23.375 1 97.69 49 LEU B N 1
ATOM 2880 C CA . LEU B 1 49 ? -5.629 -31.547 -21.984 1 97.69 49 LEU B CA 1
ATOM 2881 C C . LEU B 1 49 ? -6.344 -32.781 -21.453 1 97.69 49 LEU B C 1
ATOM 2883 O O . LEU B 1 49 ? -5.73 -33.625 -20.797 1 97.69 49 LEU B O 1
ATOM 2887 N N . SER B 1 50 ? -7.594 -32.906 -21.703 1 97 50 SER B N 1
ATOM 2888 C CA . SER B 1 50 ? -8.375 -34.062 -21.234 1 97 50 SER B CA 1
ATOM 2889 C C . SER 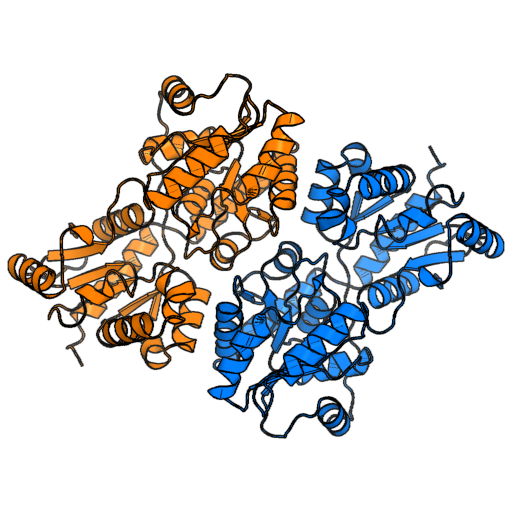B 1 50 ? -7.777 -35.375 -21.719 1 97 50 SER B C 1
ATOM 2891 O O . SER B 1 50 ? -7.699 -36.344 -20.969 1 97 50 SER B O 1
ATOM 2893 N N . ARG B 1 51 ? -7.414 -35.406 -22.969 1 96.25 51 ARG B N 1
ATOM 2894 C CA . ARG B 1 51 ? -6.793 -36.594 -23.531 1 96.25 51 ARG B CA 1
ATOM 2895 C C . ARG B 1 51 ? -5.484 -36.938 -22.812 1 96.25 51 ARG B C 1
ATOM 2897 O O . ARG B 1 51 ? -5.203 -38.094 -22.531 1 96.25 51 ARG B O 1
ATOM 2904 N N . ALA B 1 52 ? -4.738 -35.875 -22.594 1 95.62 52 ALA B N 1
ATOM 2905 C CA . ALA B 1 52 ? -3.455 -36.062 -21.922 1 95.62 52 ALA B CA 1
ATOM 2906 C C . ALA B 1 52 ? -3.654 -36.594 -20.516 1 95.62 52 ALA B C 1
ATOM 2908 O O . ALA B 1 52 ? -2.898 -37.469 -20.047 1 95.62 52 ALA B O 1
ATOM 2909 N N . LEU B 1 53 ? -4.598 -36.062 -19.797 1 96.56 53 LEU B N 1
ATOM 2910 C CA . LEU B 1 53 ? -4.891 -36.5 -18.438 1 96.56 53 LEU B CA 1
ATOM 2911 C C . LEU B 1 53 ? -5.371 -37.938 -18.422 1 96.56 53 LEU B C 1
ATOM 2913 O O . LEU B 1 53 ? -4.973 -38.719 -17.562 1 96.56 53 LEU B O 1
ATOM 2917 N N . ALA B 1 54 ? -6.195 -38.281 -19.359 1 94.56 54 ALA B N 1
ATOM 2918 C CA . ALA B 1 54 ? -6.691 -39.656 -19.484 1 94.56 54 ALA B CA 1
ATOM 2919 C C . ALA B 1 54 ? -5.551 -40.625 -19.766 1 94.56 54 ALA B C 1
ATOM 2921 O O . ALA B 1 54 ? -5.48 -41.719 -19.172 1 94.56 54 ALA B O 1
ATOM 2922 N N . ALA B 1 55 ? -4.758 -40.219 -20.703 1 93.5 55 ALA B N 1
ATOM 2923 C CA . ALA B 1 55 ? -3.627 -41.062 -21.094 1 93.5 55 ALA B CA 1
ATOM 2924 C C . ALA B 1 55 ? -2.719 -41.344 -19.891 1 93.5 55 ALA B C 1
ATOM 2926 O O . ALA B 1 55 ? -2.123 -42.438 -19.797 1 93.5 55 ALA B O 1
ATOM 2927 N N . ARG B 1 56 ? -2.629 -40.406 -19 1 92.31 56 ARG B N 1
ATOM 2928 C CA . ARG B 1 56 ? -1.773 -40.531 -17.812 1 92.31 56 ARG B CA 1
ATOM 2929 C C . ARG B 1 56 ? -2.518 -41.188 -16.656 1 92.31 56 ARG B C 1
ATOM 2931 O O . ARG B 1 56 ? -1.94 -41.438 -15.602 1 92.31 56 ARG B O 1
ATOM 2938 N N . ARG B 1 57 ? -3.805 -41.469 -16.891 1 93.81 57 ARG B N 1
ATOM 2939 C CA . ARG B 1 57 ? -4.66 -41.969 -15.82 1 93.81 57 ARG B CA 1
ATOM 2940 C C . ARG B 1 57 ? -4.582 -41.062 -14.602 1 93.81 57 ARG B C 1
ATOM 2942 O O . ARG B 1 57 ? -4.398 -41.531 -13.477 1 93.81 57 ARG B O 1
ATOM 2949 N N . CYS B 1 58 ? -4.566 -39.781 -14.859 1 95.44 58 CYS B N 1
ATOM 2950 C CA . CYS B 1 58 ? -4.465 -38.781 -13.797 1 95.44 58 CYS B CA 1
ATOM 2951 C C . CYS B 1 58 ? -5.668 -38.844 -12.867 1 95.44 58 CYS B C 1
ATOM 2953 O O . CYS B 1 58 ? -6.812 -38.844 -13.328 1 95.44 58 CYS B O 1
ATOM 2955 N N . ALA B 1 59 ? -5.383 -38.844 -11.625 1 95.12 59 ALA B N 1
ATOM 2956 C CA . ALA B 1 59 ? -6.453 -38.938 -10.633 1 95.12 59 ALA B CA 1
ATOM 2957 C C . ALA B 1 59 ? -6.84 -37.562 -10.117 1 95.12 59 ALA B C 1
ATOM 2959 O O . ALA B 1 59 ? -7.973 -37.344 -9.672 1 95.12 59 ALA B O 1
ATOM 2960 N N . LEU B 1 60 ? -5.883 -36.656 -10.133 1 97 60 LEU B N 1
ATOM 2961 C CA . LEU B 1 60 ? -6.098 -35.312 -9.586 1 97 60 LEU B CA 1
ATOM 2962 C C . LEU B 1 60 ? -5.219 -34.281 -10.289 1 97 60 LEU B C 1
ATOM 2964 O O . LEU B 1 60 ? -4.043 -34.531 -10.555 1 97 60 LEU B O 1
ATOM 2968 N N . ALA B 1 61 ? -5.809 -33.156 -10.578 1 98.12 61 ALA B N 1
ATOM 2969 C CA . ALA B 1 61 ? -5.047 -32.062 -11.188 1 98.12 61 ALA B CA 1
ATOM 2970 C C . ALA B 1 61 ? -5.102 -30.812 -10.336 1 98.12 61 ALA B C 1
ATOM 2972 O O . ALA B 1 61 ? -6.145 -30.484 -9.758 1 98.12 61 ALA B O 1
ATOM 2973 N N . PHE B 1 62 ? -4.008 -30.188 -10.188 1 98.5 62 PHE B N 1
ATOM 2974 C CA . PHE B 1 62 ? -3.924 -28.828 -9.672 1 98.5 62 PHE B CA 1
ATOM 2975 C C . PHE B 1 62 ? -3.652 -27.844 -10.797 1 98.5 62 PHE B C 1
ATOM 2977 O O . PHE B 1 62 ? -2.785 -28.078 -11.641 1 98.5 62 PHE B O 1
ATOM 2984 N N . GLY B 1 63 ? -4.402 -26.797 -10.859 1 98.44 63 GLY B N 1
ATOM 2985 C CA . GLY B 1 63 ? -4.195 -25.75 -11.852 1 98.44 63 GLY B CA 1
ATOM 2986 C C . GLY B 1 63 ? -3.943 -24.391 -11.25 1 98.44 63 GLY B C 1
ATOM 2987 O O . GLY B 1 63 ? -4.699 -23.938 -10.391 1 98.44 63 GLY B O 1
ATOM 2988 N N . ILE B 1 64 ? -2.898 -23.719 -11.695 1 97.75 64 ILE B N 1
ATOM 2989 C CA . ILE B 1 64 ? -2.584 -22.375 -11.219 1 97.75 64 ILE B CA 1
ATOM 2990 C C . ILE B 1 64 ? -3.205 -21.344 -12.156 1 97.75 64 ILE B C 1
ATOM 2992 O O . ILE B 1 64 ? -2.965 -21.359 -13.367 1 97.75 64 ILE B O 1
ATOM 2996 N N . HIS B 1 65 ? -3.941 -20.375 -11.484 1 96.56 65 HIS B N 1
ATOM 2997 C CA . HIS B 1 65 ? -4.633 -19.281 -12.172 1 96.56 65 HIS B CA 1
ATOM 2998 C C . HIS B 1 65 ? -6.012 -19.719 -12.648 1 96.56 65 HIS B C 1
ATOM 3000 O O . HIS B 1 65 ? -6.129 -20.547 -13.562 1 96.56 65 HIS B O 1
ATOM 3006 N N . ALA B 1 66 ? -7.008 -19.156 -12.188 1 96.88 66 ALA B N 1
ATOM 3007 C CA . ALA B 1 66 ? -8.383 -19.609 -12.352 1 96.88 66 ALA B CA 1
ATOM 3008 C C . ALA B 1 66 ? -8.836 -19.469 -13.805 1 96.88 66 ALA B C 1
ATOM 3010 O O . ALA B 1 66 ? -9.695 -20.219 -14.266 1 96.88 66 ALA B O 1
ATOM 3011 N N . TYR B 1 67 ? -8.273 -18.531 -14.492 1 96.88 67 TYR B N 1
ATOM 3012 C CA . TYR B 1 67 ? -8.633 -18.375 -15.898 1 96.88 67 TYR B CA 1
ATOM 3013 C C . TYR B 1 67 ? -7.742 -19.25 -16.781 1 96.88 67 TYR B C 1
ATOM 3015 O O . TYR B 1 67 ? -8.234 -20.062 -17.562 1 96.88 67 TYR B O 1
ATOM 3023 N N . ARG B 1 68 ? -6.422 -19.094 -16.672 1 95.62 68 ARG B N 1
ATOM 3024 C CA . ARG B 1 68 ? -5.488 -19.75 -17.594 1 95.62 68 ARG B CA 1
ATOM 3025 C C . ARG B 1 68 ? -5.562 -21.266 -17.453 1 95.62 68 ARG B C 1
ATOM 3027 O O . ARG B 1 68 ? -5.703 -21.984 -18.438 1 95.62 68 ARG B O 1
ATOM 3034 N N . ALA B 1 69 ? -5.492 -21.781 -16.266 1 97.69 69 ALA B N 1
ATOM 3035 C CA . ALA B 1 69 ? -5.625 -23.219 -16.062 1 97.69 69 ALA B CA 1
ATOM 3036 C C . ALA B 1 69 ? -7.09 -23.641 -16.094 1 97.69 69 ALA B C 1
ATOM 3038 O O . ALA B 1 69 ? -7.422 -24.719 -16.625 1 97.69 69 ALA B O 1
ATOM 3039 N N . GLY B 1 70 ? -7.949 -22.766 -15.586 1 97.69 70 GLY B N 1
ATOM 3040 C CA . GLY B 1 70 ? -9.367 -23.078 -15.484 1 97.69 70 GLY B CA 1
ATOM 3041 C C . GLY B 1 70 ? -10.016 -23.344 -16.828 1 97.69 70 GLY B C 1
ATOM 3042 O O . GLY B 1 70 ? -10.82 -24.266 -16.969 1 97.69 70 GLY B O 1
ATOM 3043 N N . ARG B 1 71 ? -9.648 -22.516 -17.797 1 97.19 71 ARG B N 1
ATOM 3044 C CA . ARG B 1 71 ? -10.281 -22.641 -19.109 1 97.19 71 ARG B CA 1
ATOM 3045 C C . ARG B 1 71 ? -9.953 -24 -19.75 1 97.19 71 ARG B C 1
ATOM 3047 O O . ARG B 1 71 ? -10.688 -24.469 -20.609 1 97.19 71 ARG B O 1
ATOM 3054 N N . LEU B 1 72 ? -8.891 -24.656 -19.312 1 97.88 72 LEU B N 1
ATOM 3055 C CA . LEU B 1 72 ? -8.492 -25.938 -19.859 1 97.88 72 LEU B CA 1
ATOM 3056 C C . LEU B 1 72 ? -9.031 -27.078 -19 1 97.88 72 LEU B C 1
ATOM 3058 O O . LEU B 1 72 ? -9.281 -28.188 -19.5 1 97.88 72 LEU B O 1
ATOM 3062 N N . LEU B 1 73 ? -9.258 -26.812 -17.734 1 98 73 LEU B N 1
ATOM 3063 C CA . LEU B 1 73 ? -9.594 -27.875 -16.797 1 98 73 LEU B CA 1
ATOM 3064 C C . LEU B 1 73 ? -11.109 -28.078 -16.719 1 98 73 LEU B C 1
ATOM 3066 O O . LEU B 1 73 ? -11.578 -29.156 -16.359 1 98 73 LEU B O 1
ATOM 3070 N N . VAL B 1 74 ? -11.828 -27.031 -16.969 1 96.81 74 VAL B N 1
ATOM 3071 C CA . VAL B 1 74 ? -13.281 -27.109 -16.891 1 96.81 74 VAL B CA 1
ATOM 3072 C C . VAL B 1 74 ? -13.781 -28.219 -17.812 1 96.81 74 VAL B C 1
ATOM 3074 O O . VAL B 1 74 ? -13.438 -28.25 -19 1 96.81 74 VAL B O 1
ATOM 3077 N N . GLY B 1 75 ? -14.539 -29.219 -17.312 1 95.62 75 GLY B N 1
ATOM 3078 C CA . GLY B 1 75 ? -15.117 -30.297 -18.078 1 95.62 75 GLY B CA 1
ATOM 3079 C C . GLY B 1 75 ? -14.117 -31.406 -18.406 1 95.62 75 GLY B C 1
ATOM 3080 O O . GLY B 1 75 ? -14.398 -32.281 -19.234 1 95.62 75 GLY B O 1
ATOM 3081 N N . CYS B 1 76 ? -12.984 -31.453 -17.797 1 95.38 76 CYS B N 1
ATOM 3082 C CA . CYS B 1 76 ? -11.93 -32.375 -18.172 1 95.38 76 CYS B CA 1
ATOM 3083 C C . CYS B 1 76 ? -12.227 -33.781 -17.641 1 95.38 76 CYS B C 1
ATOM 3085 O O . CYS B 1 76 ? -11.578 -34.75 -18.031 1 95.38 76 CYS B O 1
ATOM 3087 N N . GLY B 1 77 ? -13.133 -33.906 -16.719 1 93.06 77 GLY B N 1
ATOM 3088 C CA . GLY B 1 77 ? -13.539 -35.219 -16.219 1 93.06 77 GLY B CA 1
ATOM 3089 C C . GLY B 1 77 ? -12.695 -35.719 -15.055 1 93.06 77 GLY B C 1
ATOM 3090 O O . GLY B 1 77 ? -13 -36.719 -14.438 1 93.06 77 GLY B O 1
ATOM 3091 N N . VAL B 1 78 ? -11.641 -35.031 -14.773 1 95.31 78 VAL B N 1
ATOM 3092 C CA . VAL B 1 78 ? -10.758 -35.312 -13.641 1 95.31 78 VAL B CA 1
ATOM 3093 C C . VAL B 1 78 ? -11 -34.312 -12.531 1 95.31 78 VAL B C 1
ATOM 3095 O O . VAL B 1 78 ? -11.156 -33.125 -12.789 1 95.31 78 VAL B O 1
ATOM 3098 N N . PRO B 1 79 ? -11.156 -34.812 -11.273 1 96.56 79 PRO B N 1
ATOM 3099 C CA . PRO B 1 79 ? -11.219 -33.844 -10.18 1 96.56 79 PRO B CA 1
ATOM 3100 C C . PRO B 1 79 ? -10.016 -32.906 -10.172 1 96.56 79 PRO B C 1
ATOM 3102 O O . PRO B 1 79 ? -8.891 -33.312 -10.445 1 96.56 79 PRO B O 1
ATOM 3105 N N . PHE B 1 80 ? -10.281 -31.578 -9.867 1 97.81 80 PHE B N 1
ATOM 3106 C CA . PHE B 1 80 ? -9.156 -30.656 -9.875 1 97.81 80 PHE B CA 1
ATOM 3107 C C . PHE B 1 80 ? -9.328 -29.578 -8.82 1 97.81 80 PHE B C 1
ATOM 3109 O O . PHE B 1 80 ? -10.43 -29.375 -8.305 1 97.81 80 PHE B O 1
ATOM 3116 N N . VAL B 1 81 ? -8.203 -29.031 -8.445 1 98.19 81 VAL B N 1
ATOM 3117 C CA . VAL B 1 81 ? -8.086 -27.891 -7.535 1 98.19 81 VAL B CA 1
ATOM 3118 C C . VAL B 1 81 ? -7.504 -26.688 -8.281 1 98.19 81 VAL B C 1
ATOM 3120 O O . VAL B 1 81 ? -6.582 -26.844 -9.078 1 98.19 81 VAL B O 1
ATOM 3123 N N . LEU B 1 82 ? -8.039 -25.531 -8.055 1 98.31 82 LEU B N 1
ATOM 3124 C CA . LEU B 1 82 ? -7.504 -24.312 -8.672 1 98.31 82 LEU B CA 1
ATOM 3125 C C . LEU B 1 82 ? -6.781 -23.453 -7.641 1 98.31 82 LEU B C 1
ATOM 3127 O O . LEU B 1 82 ? -7.262 -23.297 -6.52 1 98.31 82 LEU B O 1
ATOM 3131 N N . ILE B 1 83 ? -5.648 -23.031 -8.008 1 98.06 83 ILE B N 1
ATOM 3132 C CA . ILE B 1 83 ? -4.844 -22.125 -7.195 1 98.06 83 ILE B CA 1
ATOM 3133 C C . ILE B 1 83 ? -4.867 -20.719 -7.805 1 98.06 83 ILE B C 1
ATOM 3135 O O . ILE B 1 83 ? -4.484 -20.531 -8.961 1 98.06 83 ILE B O 1
ATOM 3139 N N . LEU B 1 84 ? -5.223 -19.781 -6.984 1 95.69 84 LEU B N 1
ATOM 3140 C CA . LEU B 1 84 ? -5.332 -18.406 -7.48 1 95.69 84 LEU B CA 1
ATOM 3141 C C . LEU B 1 84 ? -3.953 -17.781 -7.641 1 95.69 84 LEU B C 1
ATOM 3143 O O . LEU B 1 84 ? -3.086 -17.938 -6.777 1 95.69 84 LEU B O 1
ATOM 3147 N N . GLY B 1 85 ? -3.689 -17.062 -8.727 1 86.56 85 GLY B N 1
ATOM 3148 C CA . GLY B 1 85 ? -2.391 -16.484 -9.031 1 86.56 85 GLY B CA 1
ATOM 3149 C C . GLY B 1 85 ? -2.303 -15 -8.695 1 86.56 85 GLY B C 1
ATOM 3150 O O . GLY B 1 85 ? -1.211 -14.43 -8.672 1 86.56 85 GLY B O 1
ATOM 3151 N N . GLY B 1 86 ? -3.363 -14.289 -8.633 1 87.81 86 GLY B N 1
ATOM 3152 C CA . GLY B 1 86 ? -3.408 -12.852 -8.398 1 87.81 86 GLY B CA 1
ATOM 3153 C C . GLY B 1 86 ? -4.164 -12.094 -9.469 1 87.81 86 GLY B C 1
ATOM 3154 O O . GLY B 1 86 ? -5.297 -11.664 -9.25 1 87.81 86 GLY B O 1
ATOM 3155 N N . THR B 1 87 ? -3.602 -12.133 -10.703 1 86.62 87 THR B N 1
ATOM 3156 C CA . THR B 1 87 ? -4.199 -11.375 -11.797 1 86.62 87 THR B CA 1
ATOM 3157 C C . THR B 1 87 ? -5.586 -11.914 -12.141 1 86.62 87 THR B C 1
ATOM 3159 O O . THR B 1 87 ? -6.43 -11.188 -12.672 1 86.62 87 THR B O 1
ATOM 3162 N N . ASP B 1 88 ? -5.797 -13.227 -11.875 1 91.94 88 ASP B N 1
ATOM 3163 C CA . ASP B 1 88 ? -7.117 -13.805 -12.102 1 91.94 88 ASP B CA 1
ATOM 3164 C C . ASP B 1 88 ? -8.18 -13.086 -11.273 1 91.94 88 ASP B C 1
ATOM 3166 O O . ASP B 1 88 ? -9.211 -12.664 -11.805 1 91.94 88 ASP B O 1
ATOM 3170 N N . VAL B 1 89 ? -7.898 -12.812 -10.07 1 89.31 89 VAL B N 1
ATOM 3171 C CA . VAL B 1 89 ? -8.875 -12.195 -9.172 1 89.31 89 VAL B CA 1
ATOM 3172 C C . VAL B 1 89 ? -8.773 -10.672 -9.266 1 89.31 89 VAL B C 1
ATOM 3174 O O . VAL B 1 89 ? -9.789 -9.984 -9.398 1 89.31 89 VAL B O 1
ATOM 3177 N N . ASN B 1 90 ? -7.582 -10.156 -9.359 1 86.06 90 ASN B N 1
ATOM 3178 C CA . ASN B 1 90 ? -7.363 -8.719 -9.266 1 86.06 90 ASN B CA 1
ATOM 3179 C C . ASN B 1 90 ? -7.719 -8.016 -10.578 1 86.06 90 ASN B C 1
ATOM 3181 O O . ASN B 1 90 ? -7.973 -6.805 -10.586 1 86.06 90 ASN B O 1
ATOM 3185 N N . GLU B 1 91 ? -7.688 -8.758 -11.656 1 83.75 91 GLU B N 1
ATOM 3186 C CA . GLU B 1 91 ? -7.867 -8.125 -12.961 1 83.75 91 GLU B CA 1
ATOM 3187 C C . GLU B 1 91 ? -8.945 -8.836 -13.773 1 83.75 91 GLU B C 1
ATOM 3189 O O . GLU B 1 91 ? -9.914 -8.219 -14.211 1 83.75 91 GLU B O 1
ATOM 3194 N N . HIS B 1 92 ? -8.883 -10.117 -13.852 1 88.06 92 HIS B N 1
ATOM 3195 C CA . HIS B 1 92 ? -9.672 -10.852 -14.836 1 88.06 92 HIS B CA 1
ATOM 3196 C C . HIS B 1 92 ? -11.133 -10.938 -14.406 1 88.06 92 HIS B C 1
ATOM 3198 O O . HIS B 1 92 ? -12.031 -11.07 -15.242 1 88.06 92 HIS B O 1
ATOM 3204 N N . LEU B 1 93 ? -11.422 -10.836 -13.188 1 87.62 93 LEU B N 1
ATOM 3205 C CA . LEU B 1 93 ? -12.797 -10.891 -12.695 1 87.62 93 LEU B CA 1
ATOM 3206 C C . LEU B 1 93 ? -13.609 -9.703 -13.211 1 87.62 93 LEU B C 1
ATOM 3208 O O . LEU B 1 93 ? -14.836 -9.758 -13.258 1 87.62 93 LEU B O 1
ATOM 3212 N N . SER B 1 94 ? -12.898 -8.68 -13.547 1 82.75 94 SER B N 1
ATOM 3213 C CA . SER B 1 94 ? -13.594 -7.48 -14.016 1 82.75 94 SER B CA 1
ATOM 3214 C C . SER B 1 94 ? -13.961 -7.594 -15.492 1 82.75 94 SER B C 1
ATOM 3216 O O . SER B 1 94 ? -14.695 -6.758 -16.016 1 82.75 94 SER B O 1
ATOM 3218 N N . HIS B 1 95 ? -13.438 -8.602 -16.156 1 89.19 95 HIS B N 1
ATOM 3219 C CA . HIS B 1 95 ? -13.766 -8.875 -17.562 1 89.19 95 HIS B CA 1
ATOM 3220 C C . HIS B 1 95 ? -14.883 -9.906 -17.672 1 89.19 95 HIS B C 1
ATOM 3222 O O . HIS B 1 95 ? -14.68 -11.086 -17.359 1 89.19 95 HIS B O 1
ATOM 3228 N N . PRO B 1 96 ? -15.977 -9.547 -18.25 1 89.88 96 PRO B N 1
ATOM 3229 C CA . PRO B 1 96 ? -17.156 -10.414 -18.219 1 89.88 96 PRO B CA 1
ATOM 3230 C C . PRO B 1 96 ? -16.891 -11.773 -18.859 1 89.88 96 PRO B C 1
ATOM 3232 O O . PRO B 1 96 ? -17.312 -12.805 -18.328 1 89.88 96 PRO B O 1
ATOM 3235 N N . ALA B 1 97 ? -16.234 -11.773 -19.969 1 93.69 97 ALA B N 1
ATOM 3236 C CA . ALA B 1 97 ? -15.992 -13.031 -20.672 1 93.69 97 ALA B CA 1
ATOM 3237 C C . ALA B 1 97 ? -15.078 -13.938 -19.859 1 93.69 97 ALA B C 1
ATOM 3239 O O . ALA B 1 97 ? -15.328 -15.141 -19.75 1 93.69 97 ALA B O 1
ATOM 3240 N N . LYS B 1 98 ? -14.062 -13.383 -19.281 1 94.75 98 LYS B N 1
ATOM 3241 C CA . LYS B 1 98 ? -13.141 -14.164 -18.453 1 94.75 98 LYS B CA 1
ATOM 3242 C C . LYS B 1 98 ? -13.805 -14.602 -17.156 1 94.75 98 LYS B C 1
ATOM 3244 O O . LYS B 1 98 ? -13.57 -15.719 -16.672 1 94.75 98 LYS B O 1
ATOM 3249 N N . ARG B 1 99 ? -14.594 -13.719 -16.672 1 93.62 99 ARG B N 1
ATOM 3250 C CA . ARG B 1 99 ? -15.32 -14.008 -15.438 1 93.62 99 ARG B CA 1
ATOM 3251 C C . ARG B 1 99 ? -16.203 -15.242 -15.602 1 93.62 99 ARG B C 1
ATOM 3253 O O . ARG B 1 99 ? -16.281 -16.078 -14.711 1 93.62 99 ARG B O 1
ATOM 3260 N N . ALA B 1 100 ? -16.875 -15.328 -16.719 1 95.31 100 ALA B N 1
ATOM 3261 C CA . ALA B 1 100 ? -17.781 -16.453 -16.969 1 95.31 100 ALA B CA 1
ATOM 3262 C C . ALA B 1 100 ? -17.016 -17.766 -17 1 95.31 100 ALA B C 1
ATOM 3264 O O . ALA B 1 100 ? -17.453 -18.766 -16.438 1 95.31 100 ALA B O 1
ATOM 3265 N N . VAL B 1 101 ? -15.883 -17.703 -17.672 1 95.75 101 VAL B N 1
ATOM 3266 C CA . VAL B 1 101 ? -15.039 -18.891 -17.75 1 95.75 101 VAL B CA 1
ATOM 3267 C C . VAL B 1 101 ? -14.531 -19.266 -16.359 1 95.75 101 VAL B C 1
ATOM 3269 O O . VAL B 1 101 ? -14.578 -20.438 -15.984 1 95.75 101 VAL B O 1
ATOM 3272 N N . MET B 1 102 ? -14.117 -18.328 -15.641 1 96.5 102 MET B N 1
ATOM 3273 C CA . MET B 1 102 ? -13.602 -18.562 -14.297 1 96.5 102 MET B CA 1
ATOM 3274 C C . MET B 1 102 ? -14.703 -19.078 -13.375 1 96.5 102 MET B C 1
ATOM 3276 O O . MET B 1 102 ? -14.469 -20 -12.586 1 96.5 102 MET B O 1
ATOM 3280 N N . ALA B 1 103 ? -15.875 -18.531 -13.508 1 96.19 103 ALA B N 1
ATOM 3281 C CA . ALA B 1 103 ? -17 -18.969 -12.68 1 96.19 103 ALA B CA 1
ATOM 3282 C C . ALA B 1 103 ? -17.297 -20.453 -12.906 1 96.19 103 ALA B C 1
ATOM 3284 O O . ALA B 1 103 ? -17.531 -21.188 -11.945 1 96.19 103 ALA B O 1
ATOM 3285 N N . ALA B 1 104 ? -17.328 -20.859 -14.133 1 96.75 104 ALA B N 1
ATOM 3286 C CA . ALA B 1 104 ? -17.594 -22.266 -14.469 1 96.75 104 ALA B CA 1
ATOM 3287 C C . ALA B 1 104 ? -16.5 -23.172 -13.922 1 96.75 104 ALA B C 1
ATOM 3289 O O . ALA B 1 104 ? -16.797 -24.219 -13.336 1 96.75 104 ALA B O 1
ATOM 3290 N N . ALA B 1 105 ? -15.258 -22.766 -14.117 1 97.5 105 ALA B N 1
ATOM 3291 C CA . ALA B 1 105 ? -14.125 -23.562 -13.656 1 97.5 105 ALA B CA 1
ATOM 3292 C C . ALA B 1 105 ? -14.109 -23.672 -12.133 1 97.5 105 ALA B C 1
ATOM 3294 O O . ALA B 1 105 ? -13.898 -24.75 -11.578 1 97.5 105 ALA B O 1
ATOM 3295 N N . LEU B 1 106 ? -14.359 -22.578 -11.477 1 97.38 106 LEU B N 1
ATOM 3296 C CA . LEU B 1 106 ? -14.336 -22.531 -10.016 1 97.38 106 LEU B CA 1
ATOM 3297 C C . LEU B 1 106 ? -15.5 -23.312 -9.43 1 97.38 106 LEU B C 1
ATOM 3299 O O . LEU B 1 106 ? -15.359 -23.938 -8.367 1 97.38 106 LEU B O 1
ATOM 3303 N N . ALA B 1 107 ? -16.609 -23.297 -10.094 1 95.81 107 ALA B N 1
ATOM 3304 C CA . ALA B 1 107 ? -17.766 -24.062 -9.656 1 95.81 107 ALA B CA 1
ATOM 3305 C C . ALA B 1 107 ? -17.484 -25.562 -9.703 1 95.81 107 ALA B C 1
ATOM 3307 O O . ALA B 1 107 ? -17.906 -26.312 -8.82 1 95.81 107 ALA B O 1
ATOM 3308 N N . GLU B 1 108 ? -16.812 -25.953 -10.68 1 96.19 108 GLU B N 1
ATOM 3309 C CA . GLU B 1 108 ? -16.516 -27.375 -10.875 1 96.19 108 GLU B CA 1
ATOM 3310 C C . GLU B 1 108 ? -15.352 -27.828 -9.992 1 96.19 108 GLU B C 1
ATOM 3312 O O . GLU B 1 108 ? -15.273 -29 -9.609 1 96.19 108 GLU B O 1
ATOM 3317 N N . ALA B 1 109 ? -14.398 -26.938 -9.695 1 97.44 109 ALA B N 1
ATOM 3318 C CA . ALA B 1 109 ? -13.234 -27.281 -8.883 1 97.44 109 ALA B CA 1
ATOM 3319 C C . ALA B 1 109 ? -13.648 -27.875 -7.543 1 97.44 109 ALA B C 1
ATOM 3321 O O . ALA B 1 109 ? -14.625 -27.422 -6.934 1 97.44 109 ALA B O 1
ATOM 3322 N N . ARG B 1 110 ? -12.914 -28.812 -7.07 1 96.62 110 ARG B N 1
ATOM 3323 C CA . ARG B 1 110 ? -13.203 -29.438 -5.785 1 96.62 110 ARG B CA 1
ATOM 3324 C C . ARG B 1 110 ? -12.773 -28.547 -4.629 1 96.62 110 ARG B C 1
ATOM 3326 O O . ARG B 1 110 ? -13.352 -28.609 -3.539 1 96.62 110 ARG B O 1
ATOM 3333 N N . ALA B 1 111 ? -11.781 -27.797 -4.855 1 97.25 111 ALA B N 1
ATOM 3334 C CA . ALA B 1 111 ? -11.273 -26.812 -3.906 1 97.25 111 ALA B CA 1
ATOM 3335 C C . ALA B 1 111 ? -10.578 -25.672 -4.629 1 97.25 111 ALA B C 1
ATOM 3337 O O . ALA B 1 111 ? -10.203 -25.797 -5.797 1 97.25 111 ALA B O 1
ATOM 3338 N N . VAL B 1 112 ? -10.5 -24.547 -3.965 1 98.06 112 VAL B N 1
ATOM 3339 C CA . VAL B 1 112 ? -9.812 -23.359 -4.461 1 98.06 112 VAL B CA 1
ATOM 3340 C C . VAL B 1 112 ? -8.797 -22.875 -3.424 1 98.06 112 VAL B C 1
ATOM 3342 O O . VAL B 1 112 ? -9.117 -22.781 -2.236 1 98.06 112 VAL B O 1
ATOM 3345 N N . VAL B 1 113 ? -7.586 -22.625 -3.855 1 98.12 113 VAL B N 1
ATOM 3346 C CA . VAL B 1 113 ? -6.543 -22.188 -2.932 1 98.12 113 VAL B CA 1
ATOM 3347 C C . VAL B 1 113 ? -6.258 -20.703 -3.139 1 98.12 113 VAL B C 1
ATOM 3349 O O . VAL B 1 113 ? -6.008 -20.25 -4.266 1 98.12 113 VAL B O 1
ATOM 3352 N N . ALA B 1 114 ? -6.344 -19.922 -2.119 1 96.88 114 ALA B N 1
ATOM 3353 C CA . ALA B 1 114 ? -5.898 -18.531 -2.078 1 96.88 114 ALA B CA 1
ATOM 3354 C C . ALA B 1 114 ? -4.664 -18.375 -1.194 1 96.88 114 ALA B C 1
ATOM 3356 O O . ALA B 1 114 ? -4.586 -18.984 -0.119 1 96.88 114 ALA B O 1
ATOM 3357 N N . PHE B 1 115 ? -3.74 -17.531 -1.601 1 96.12 115 PHE B N 1
ATOM 3358 C CA . PHE B 1 115 ? -2.482 -17.406 -0.874 1 96.12 115 PHE B CA 1
ATOM 3359 C C . PHE B 1 115 ? -2.666 -16.547 0.374 1 96.12 115 PHE B C 1
ATOM 3361 O O . PHE B 1 115 ? -1.866 -16.625 1.309 1 96.12 115 PHE B O 1
ATOM 3368 N N . HIS B 1 116 ? -3.625 -15.656 0.373 1 93.06 116 HIS B N 1
ATOM 3369 C CA . HIS B 1 116 ? -3.857 -14.758 1.495 1 93.06 116 HIS B CA 1
ATOM 3370 C C . HIS B 1 116 ? -5.32 -14.336 1.566 1 93.06 116 HIS B C 1
ATOM 3372 O O . HIS B 1 116 ? -6.047 -14.422 0.573 1 93.06 116 HIS B O 1
ATOM 3378 N N . PRO B 1 117 ? -5.797 -13.891 2.707 1 89.5 117 PRO B N 1
ATOM 3379 C CA . PRO B 1 117 ? -7.211 -13.602 2.947 1 89.5 117 PRO B CA 1
ATOM 3380 C C . PRO B 1 117 ? -7.773 -12.562 1.98 1 89.5 117 PRO B C 1
ATOM 3382 O O . PRO B 1 117 ? -8.859 -12.75 1.428 1 89.5 117 PRO B O 1
ATOM 3385 N N . PRO B 1 118 ? -7.051 -11.516 1.704 1 85.88 118 PRO B N 1
ATOM 3386 C CA . PRO B 1 118 ? -7.625 -10.531 0.784 1 85.88 118 PRO B CA 1
ATOM 3387 C C . PRO B 1 118 ? -7.973 -11.125 -0.578 1 85.88 118 PRO B C 1
ATOM 3389 O O . PRO B 1 118 ? -8.977 -10.742 -1.188 1 85.88 118 PRO B O 1
ATOM 3392 N N . LEU B 1 119 ? -7.156 -11.984 -1.015 1 89.88 119 LEU B N 1
ATOM 3393 C CA . LEU B 1 119 ? -7.449 -12.656 -2.277 1 89.88 119 LEU B CA 1
ATOM 3394 C C . LEU B 1 119 ? -8.711 -13.5 -2.164 1 89.88 119 LEU B C 1
ATOM 3396 O O . LEU B 1 119 ? -9.547 -13.5 -3.068 1 89.88 119 LEU B O 1
ATOM 3400 N N . ARG B 1 120 ? -8.859 -14.234 -1.117 1 93 120 ARG B N 1
ATOM 3401 C CA . ARG B 1 120 ? -10.055 -15.023 -0.851 1 93 120 ARG B CA 1
ATOM 3402 C C . ARG B 1 120 ? -11.289 -14.133 -0.77 1 93 120 ARG B C 1
ATOM 3404 O O . ARG B 1 120 ? -12.312 -14.414 -1.406 1 93 120 ARG B O 1
ATOM 3411 N N . LEU B 1 121 ? -11.188 -13.07 -0.033 1 89.81 121 LEU B N 1
ATOM 3412 C CA . LEU B 1 121 ? -12.32 -12.18 0.201 1 89.81 121 LEU B CA 1
ATOM 3413 C C . LEU B 1 121 ? -12.773 -11.523 -1.1 1 89.81 121 LEU B C 1
ATOM 3415 O O . LEU B 1 121 ? -13.977 -11.391 -1.346 1 89.81 121 LEU B O 1
ATOM 3419 N N . ALA B 1 122 ? -11.789 -11.172 -1.899 1 87.69 122 ALA B N 1
ATOM 3420 C CA . ALA B 1 122 ? -12.125 -10.578 -3.191 1 87.69 122 ALA B CA 1
ATOM 3421 C C . ALA B 1 122 ? -12.883 -11.57 -4.07 1 87.69 122 ALA B C 1
ATOM 3423 O O . ALA B 1 122 ? -13.867 -11.211 -4.723 1 87.69 122 ALA B O 1
ATOM 3424 N N . LEU B 1 123 ? -12.422 -12.766 -4.047 1 91.56 123 LEU B N 1
ATOM 3425 C CA . LEU B 1 123 ? -13.094 -13.797 -4.832 1 91.56 123 LEU B CA 1
ATOM 3426 C C . LEU B 1 123 ? -14.508 -14.039 -4.316 1 91.56 123 LEU B C 1
ATOM 3428 O O . LEU B 1 123 ? -15.461 -14.109 -5.102 1 91.56 123 LEU B O 1
ATOM 3432 N N . GLU B 1 124 ? -14.664 -14.148 -3.07 1 91.31 124 GLU B N 1
ATOM 3433 C CA . GLU B 1 124 ? -15.953 -14.43 -2.445 1 91.31 124 GLU B CA 1
ATOM 3434 C C . GLU B 1 124 ? -16.953 -13.305 -2.713 1 91.31 124 GLU B C 1
ATOM 3436 O O . GLU B 1 124 ? -18.141 -13.555 -2.881 1 91.31 124 GLU B O 1
ATOM 3441 N N . ALA B 1 125 ? -16.453 -12.188 -2.723 1 86.31 125 ALA B N 1
ATOM 3442 C CA . ALA B 1 125 ? -17.312 -11.039 -3.006 1 86.31 125 ALA B CA 1
ATOM 3443 C C . ALA B 1 125 ? -17.812 -11.078 -4.441 1 86.31 125 ALA B C 1
ATOM 3445 O O . ALA B 1 125 ? -18.969 -10.727 -4.707 1 86.31 125 ALA B O 1
ATOM 3446 N N . ALA B 1 126 ? -16.969 -11.5 -5.301 1 86.81 126 ALA B N 1
ATOM 3447 C CA . ALA B 1 126 ? -17.312 -11.531 -6.719 1 86.81 126 ALA B CA 1
ATOM 3448 C C . ALA B 1 126 ? -18.141 -12.773 -7.051 1 86.81 126 ALA B C 1
ATOM 3450 O O . ALA B 1 126 ? -19.031 -12.719 -7.898 1 86.81 126 ALA B O 1
ATOM 3451 N N . LEU B 1 127 ? -17.812 -13.844 -6.402 1 91 127 LEU B N 1
ATOM 3452 C CA . LEU B 1 127 ? -18.453 -15.133 -6.621 1 91 127 LEU B CA 1
ATOM 3453 C C . LEU B 1 127 ? -18.766 -15.82 -5.293 1 91 127 LEU B C 1
ATOM 3455 O O . LEU B 1 127 ? -18.094 -16.781 -4.918 1 91 127 LEU B O 1
ATOM 3459 N N . PRO B 1 128 ? -19.844 -15.422 -4.715 1 88.06 128 PRO B N 1
ATOM 3460 C CA . PRO B 1 128 ? -20.172 -15.922 -3.377 1 88.06 128 PRO B CA 1
ATOM 3461 C C . PRO B 1 128 ? -20.375 -17.438 -3.338 1 88.06 128 PRO B C 1
ATOM 3463 O O . PRO B 1 128 ? -20.109 -18.062 -2.312 1 88.06 128 PRO B O 1
ATOM 3466 N N . GLU B 1 129 ? -20.734 -18 -4.438 1 89.25 129 GLU B N 1
ATOM 3467 C CA . GLU B 1 129 ? -21.062 -19.422 -4.492 1 89.25 129 GLU B CA 1
ATOM 3468 C C . GLU B 1 129 ? -19.797 -20.281 -4.355 1 89.25 129 GLU B C 1
ATOM 3470 O O . GLU B 1 129 ? -19.891 -21.469 -4.055 1 89.25 129 GLU B O 1
ATOM 3475 N N . VAL B 1 130 ? -18.672 -19.672 -4.551 1 90.56 130 VAL B N 1
ATOM 3476 C CA . VAL B 1 130 ? -17.422 -20.422 -4.539 1 90.56 130 VAL B CA 1
ATOM 3477 C C . VAL B 1 130 ? -16.766 -20.312 -3.162 1 90.56 130 VAL B C 1
ATOM 3479 O O . VAL B 1 130 ? -15.812 -21.047 -2.861 1 90.56 130 VAL B O 1
ATOM 3482 N N . GLY B 1 131 ? -17.281 -19.5 -2.293 1 85.06 131 GLY B N 1
ATOM 3483 C CA . GLY B 1 131 ? -16.656 -19.141 -1.031 1 85.06 131 GLY B CA 1
ATOM 3484 C C . GLY B 1 131 ? -16.422 -20.328 -0.116 1 85.06 131 GLY B C 1
ATOM 3485 O O . GLY B 1 131 ? -15.375 -20.406 0.534 1 85.06 131 GLY B O 1
ATOM 3486 N N . ARG B 1 132 ? -17.234 -21.344 -0.119 1 86.56 132 ARG B N 1
ATOM 3487 C CA . ARG B 1 132 ? -17.172 -22.453 0.812 1 86.56 132 ARG B CA 1
ATOM 3488 C C . ARG B 1 132 ? -16.016 -23.391 0.448 1 86.56 132 ARG B C 1
ATOM 3490 O O . ARG B 1 132 ? -15.57 -24.188 1.278 1 86.56 132 ARG B O 1
ATOM 3497 N N . LYS B 1 133 ? -15.5 -23.281 -0.766 1 93.12 133 LYS B N 1
ATOM 3498 C CA . LYS B 1 133 ? -14.477 -24.203 -1.224 1 93.12 133 LYS B CA 1
ATOM 3499 C C . LYS B 1 133 ? -13.086 -23.578 -1.148 1 93.12 133 LYS B C 1
ATOM 3501 O O . LYS B 1 133 ? -12.094 -24.219 -1.483 1 93.12 133 LYS B O 1
ATOM 3506 N N . VAL B 1 134 ? -12.992 -22.359 -0.651 1 95.62 134 VAL B N 1
ATOM 3507 C CA . VAL B 1 134 ? -11.711 -21.672 -0.691 1 95.62 134 VAL B CA 1
ATOM 3508 C C . VAL B 1 134 ? -10.906 -21.984 0.568 1 95.62 134 VAL B C 1
ATOM 3510 O O . VAL B 1 134 ? -11.422 -21.891 1.683 1 95.62 134 VAL B O 1
ATOM 3513 N N . VAL B 1 135 ? -9.719 -22.406 0.356 1 96.38 135 VAL B N 1
ATOM 3514 C CA . VAL B 1 135 ? -8.766 -22.672 1.432 1 96.38 135 VAL B CA 1
ATOM 3515 C C . VAL B 1 135 ? -7.559 -21.734 1.292 1 96.38 135 VAL B C 1
ATOM 3517 O O . VAL B 1 135 ? -7.078 -21.5 0.182 1 96.38 135 VAL B O 1
ATOM 3520 N N . GLU B 1 136 ? -7.137 -21.203 2.436 1 96.19 136 GLU B N 1
ATOM 3521 C CA . GLU B 1 136 ? -5.973 -20.328 2.426 1 96.19 136 GLU B CA 1
ATOM 3522 C C . GLU B 1 136 ? -4.684 -21.109 2.658 1 96.19 136 GLU B C 1
ATOM 3524 O O . GLU B 1 136 ? -4.523 -21.75 3.699 1 96.19 136 GLU B O 1
ATOM 3529 N N . ILE B 1 137 ? -3.762 -21.094 1.727 1 97.88 137 ILE B N 1
ATOM 3530 C CA . ILE B 1 137 ? -2.436 -21.688 1.854 1 97.88 137 ILE B CA 1
ATOM 3531 C C . ILE B 1 137 ? -1.374 -20.688 1.409 1 97.88 137 ILE B C 1
ATOM 3533 O O . ILE B 1 137 ? -1.16 -20.484 0.21 1 97.88 137 ILE B O 1
ATOM 3537 N N . PRO B 1 138 ? -0.727 -20.047 2.348 1 97.38 138 PRO B N 1
ATOM 3538 C CA . PRO B 1 138 ? 0.358 -19.141 1.942 1 97.38 138 PRO B CA 1
ATOM 3539 C C . PRO B 1 138 ? 1.479 -19.875 1.202 1 97.38 138 PRO B C 1
ATOM 3541 O O . PRO B 1 138 ? 1.787 -21.031 1.519 1 97.38 138 PRO B O 1
ATOM 3544 N N . GLN B 1 139 ? 2.074 -19.141 0.248 1 97.69 139 GLN B N 1
ATOM 3545 C CA . GLN B 1 139 ? 3.191 -19.766 -0.464 1 97.69 139 GLN B CA 1
ATOM 3546 C C . GLN B 1 139 ? 4.395 -19.953 0.457 1 97.69 139 GLN B C 1
ATOM 3548 O O . GLN B 1 139 ? 4.684 -19.094 1.291 1 97.69 139 GLN B O 1
ATOM 3553 N N . ALA B 1 140 ? 5.004 -21.078 0.333 1 97.94 140 ALA B N 1
ATOM 3554 C CA . ALA B 1 140 ? 6.305 -21.297 0.965 1 97.94 140 ALA B CA 1
ATOM 3555 C C . ALA B 1 140 ? 7.43 -20.703 0.127 1 97.94 140 ALA B C 1
ATOM 3557 O O . ALA B 1 140 ? 7.203 -20.25 -1 1 97.94 140 ALA B O 1
ATOM 3558 N N . VAL B 1 141 ? 8.594 -20.672 0.708 1 97.31 141 VAL B N 1
ATOM 3559 C CA . VAL B 1 141 ? 9.758 -20.172 -0.014 1 97.31 141 VAL B CA 1
ATOM 3560 C C . VAL B 1 141 ? 10.984 -21 0.342 1 97.31 141 VAL B C 1
ATOM 3562 O O . VAL B 1 141 ? 11.156 -21.406 1.493 1 97.31 141 VAL B O 1
ATOM 3565 N N . LEU B 1 142 ? 11.742 -21.266 -0.724 1 94.38 142 LEU B N 1
ATOM 3566 C CA . LEU B 1 142 ? 13.016 -21.969 -0.598 1 94.38 142 LEU B CA 1
ATOM 3567 C C . LEU B 1 142 ? 14.141 -21.188 -1.261 1 94.38 142 LEU B C 1
ATOM 3569 O O . LEU B 1 142 ? 13.93 -20.531 -2.279 1 94.38 142 LEU B O 1
ATOM 3573 N N . ALA B 1 143 ? 15.273 -21.328 -0.646 1 93.5 143 ALA B N 1
ATOM 3574 C CA . ALA B 1 143 ? 16.438 -20.672 -1.228 1 93.5 143 ALA B CA 1
ATOM 3575 C C . ALA B 1 143 ? 17.484 -21.703 -1.646 1 93.5 143 ALA B C 1
ATOM 3577 O O . ALA B 1 143 ? 17.703 -22.703 -0.949 1 93.5 143 ALA B O 1
ATOM 3578 N N . ALA B 1 144 ? 18.047 -21.406 -2.795 1 91.75 144 ALA B N 1
ATOM 3579 C CA . ALA B 1 144 ? 19.203 -22.203 -3.225 1 91.75 144 ALA B CA 1
ATOM 3580 C C . ALA B 1 144 ? 20.438 -21.875 -2.391 1 91.75 144 ALA B C 1
ATOM 3582 O O . ALA B 1 144 ? 20.578 -20.75 -1.893 1 91.75 144 ALA B O 1
ATOM 3583 N N . PRO B 1 145 ? 21.344 -22.797 -2.207 1 89 145 PRO B N 1
ATOM 3584 C CA . PRO B 1 145 ? 22.594 -22.5 -1.515 1 89 145 PRO B CA 1
ATOM 3585 C C . PRO B 1 145 ? 23.469 -21.5 -2.266 1 89 145 PRO B C 1
ATOM 3587 O O . PRO B 1 145 ? 23.312 -21.328 -3.479 1 89 145 PRO B O 1
ATOM 3590 N N . PRO B 1 146 ? 24.344 -20.844 -1.487 1 88.38 146 PRO B N 1
ATOM 3591 C CA . PRO B 1 146 ? 25.203 -19.844 -2.123 1 88.38 146 PRO B CA 1
ATOM 3592 C C . PRO B 1 146 ? 26.094 -20.453 -3.213 1 88.38 146 PRO B C 1
ATOM 3594 O O . PRO B 1 146 ? 26.562 -21.578 -3.08 1 88.38 146 PRO B O 1
ATOM 3597 N N . LEU B 1 147 ? 26.219 -19.641 -4.203 1 84.38 147 LEU B N 1
ATOM 3598 C CA . LEU B 1 147 ? 27.109 -20.031 -5.297 1 84.38 147 LEU B CA 1
ATOM 3599 C C . LEU B 1 147 ? 28.5 -19.469 -5.094 1 84.38 147 LEU B C 1
ATOM 3601 O O . LEU B 1 147 ? 28.672 -18.375 -4.562 1 84.38 147 LEU B O 1
ATOM 3605 N N . SER B 1 148 ? 29.547 -20.172 -5.402 1 78.25 148 SER B N 1
ATOM 3606 C CA . SER B 1 148 ? 30.938 -19.766 -5.238 1 78.25 148 SER B CA 1
ATOM 3607 C C . SER B 1 148 ? 31.375 -18.844 -6.371 1 78.25 148 SER B C 1
ATOM 3609 O O . SER B 1 148 ? 32.344 -18.078 -6.223 1 78.25 148 SER B O 1
ATOM 3611 N N . ARG B 1 149 ? 30.688 -18.781 -7.34 1 78.75 149 ARG B N 1
ATOM 3612 C CA . ARG B 1 149 ? 31.172 -18.062 -8.5 1 78.75 149 ARG B CA 1
ATOM 3613 C C . ARG B 1 149 ? 30.641 -16.625 -8.523 1 78.75 149 ARG B C 1
ATOM 3615 O O . ARG B 1 149 ? 30 -16.219 -9.5 1 78.75 149 ARG B O 1
ATOM 3622 N N . ARG B 1 150 ? 31.141 -15.82 -7.652 1 80.94 150 ARG B N 1
ATOM 3623 C CA . ARG B 1 150 ? 30.656 -14.453 -7.508 1 80.94 150 ARG B CA 1
ATOM 3624 C C . ARG B 1 150 ? 31.156 -13.578 -8.648 1 80.94 150 ARG B C 1
ATOM 3626 O O . ARG B 1 150 ? 30.422 -12.719 -9.148 1 80.94 150 ARG B O 1
ATOM 3633 N N . ALA B 1 151 ? 32.281 -13.922 -9.07 1 82.94 151 ALA B N 1
ATOM 3634 C CA . ALA B 1 151 ? 32.875 -13.133 -10.156 1 82.94 151 ALA B CA 1
ATOM 3635 C C . ALA B 1 151 ? 32.062 -13.305 -11.445 1 82.94 151 ALA B C 1
ATOM 3637 O O . ALA B 1 151 ? 31.828 -12.336 -12.164 1 82.94 151 ALA B O 1
ATOM 3638 N N . GLU B 1 152 ? 31.719 -14.484 -11.742 1 86.75 152 GLU B N 1
ATOM 3639 C CA . GLU B 1 152 ? 30.922 -14.773 -12.938 1 86.75 152 GLU B CA 1
ATOM 3640 C C . GLU B 1 152 ? 29.562 -14.102 -12.867 1 86.75 152 GLU B C 1
ATOM 3642 O O . GLU B 1 152 ? 29.062 -13.602 -13.875 1 86.75 152 GLU B O 1
ATOM 3647 N N . LEU B 1 153 ? 29.016 -14.117 -11.719 1 90.25 153 LEU B N 1
ATOM 3648 C CA . LEU B 1 153 ? 27.719 -13.492 -11.547 1 90.25 153 LEU B CA 1
ATOM 3649 C C . LEU B 1 153 ? 27.812 -11.984 -11.719 1 90.25 153 LEU B C 1
ATOM 3651 O O . LEU B 1 153 ? 26.938 -11.375 -12.336 1 90.25 153 LEU B O 1
ATOM 3655 N N . ARG B 1 154 ? 28.812 -11.391 -11.219 1 89.56 154 ARG B N 1
ATOM 3656 C CA . ARG B 1 154 ? 29 -9.953 -11.391 1 89.56 154 ARG B CA 1
ATOM 3657 C C . ARG B 1 154 ? 29.141 -9.586 -12.859 1 89.56 154 ARG B C 1
ATOM 3659 O O . ARG B 1 154 ? 28.609 -8.562 -13.305 1 89.56 154 ARG B O 1
ATOM 3666 N N . ALA B 1 155 ? 29.828 -10.445 -13.531 1 88.25 155 ALA B N 1
ATOM 3667 C CA . ALA B 1 155 ? 29.984 -10.227 -14.961 1 88.25 155 ALA B CA 1
ATOM 3668 C C . ALA B 1 155 ? 28.656 -10.352 -15.688 1 88.25 155 ALA B C 1
ATOM 3670 O O . ALA B 1 155 ? 28.328 -9.539 -16.562 1 88.25 155 ALA B O 1
ATOM 3671 N N . ALA B 1 156 ? 27.906 -11.336 -15.297 1 89.38 156 ALA B N 1
ATOM 3672 C CA . ALA B 1 156 ? 26.594 -11.555 -15.898 1 89.38 156 ALA B CA 1
ATOM 3673 C C . ALA B 1 156 ? 25.672 -10.367 -15.633 1 89.38 156 ALA B C 1
ATOM 3675 O O . ALA B 1 156 ? 24.844 -10.023 -16.469 1 89.38 156 ALA B O 1
ATOM 3676 N N . LEU B 1 157 ? 25.891 -9.75 -14.531 1 93.44 157 LEU B N 1
ATOM 3677 C CA . LEU B 1 157 ? 25.078 -8.602 -14.141 1 93.44 157 LEU B CA 1
ATOM 3678 C C . LEU B 1 157 ? 25.703 -7.305 -14.633 1 93.44 157 LEU B C 1
ATOM 3680 O O . LEU B 1 157 ? 25.172 -6.219 -14.398 1 93.44 157 LEU B O 1
ATOM 3684 N N . ARG B 1 158 ? 26.859 -7.426 -15.289 1 89.94 158 ARG B N 1
ATOM 3685 C CA . ARG B 1 158 ? 27.578 -6.266 -15.812 1 89.94 158 ARG B CA 1
ATOM 3686 C C . ARG B 1 158 ? 27.859 -5.246 -14.719 1 89.94 158 ARG B C 1
ATOM 3688 O O . ARG B 1 158 ? 27.641 -4.051 -14.906 1 89.94 158 ARG B O 1
ATOM 3695 N N . LEU B 1 159 ? 28.25 -5.715 -13.586 1 89.81 159 LEU B N 1
ATOM 3696 C CA . LEU B 1 159 ? 28.5 -4.875 -12.422 1 89.81 159 LEU B CA 1
ATOM 3697 C C . LEU B 1 159 ? 29.984 -4.527 -12.297 1 89.81 159 LEU B C 1
ATOM 3699 O O . LEU B 1 159 ? 30.828 -5.41 -12.375 1 89.81 159 LEU B O 1
ATOM 3703 N N . GLU B 1 160 ? 30.203 -3.305 -12.117 1 84.62 160 GLU B N 1
ATOM 3704 C CA . GLU B 1 160 ? 31.562 -2.873 -11.789 1 84.62 160 GLU B CA 1
ATOM 3705 C C . GLU B 1 160 ? 31.812 -2.938 -10.281 1 84.62 160 GLU B C 1
ATOM 3707 O O . GLU B 1 160 ? 30.875 -2.979 -9.492 1 84.62 160 GLU B O 1
ATOM 3712 N N . ALA B 1 161 ? 33.062 -2.945 -9.812 1 77.88 161 ALA B N 1
ATOM 3713 C CA . ALA B 1 161 ? 33.469 -3.232 -8.438 1 77.88 161 ALA B CA 1
ATOM 3714 C C . ALA B 1 161 ? 32.875 -2.23 -7.465 1 77.88 161 ALA B C 1
ATOM 3716 O O . ALA B 1 161 ? 32.438 -2.602 -6.367 1 77.88 161 ALA B O 1
ATOM 3717 N N . GLU B 1 162 ? 32.688 -1.062 -7.785 1 81.69 162 GLU B N 1
ATOM 3718 C CA . GLU B 1 162 ? 32.281 -0.053 -6.809 1 81.69 162 GLU B CA 1
ATOM 3719 C C . GLU B 1 162 ? 30.766 0.173 -6.836 1 81.69 162 GLU B C 1
ATOM 3721 O O . GLU B 1 162 ? 30.25 0.964 -6.055 1 81.69 162 GLU B O 1
ATOM 3726 N N . GLU B 1 163 ? 30.109 -0.627 -7.586 1 88.12 163 GLU B N 1
ATOM 3727 C CA . GLU B 1 163 ? 28.688 -0.338 -7.789 1 88.12 163 GLU B CA 1
ATOM 3728 C C . GLU B 1 163 ? 27.828 -1.019 -6.73 1 88.12 163 GLU B C 1
ATOM 3730 O O . GLU B 1 163 ? 28.094 -2.154 -6.336 1 88.12 163 GLU B O 1
ATOM 3735 N N . ALA B 1 164 ? 26.922 -0.274 -6.184 1 91.38 164 ALA B N 1
ATOM 3736 C CA . ALA B 1 164 ? 25.875 -0.812 -5.316 1 91.38 164 ALA B CA 1
ATOM 3737 C C . ALA B 1 164 ? 24.703 -1.357 -6.141 1 91.38 164 ALA B C 1
ATOM 3739 O O . ALA B 1 164 ? 24 -0.597 -6.801 1 91.38 164 ALA B O 1
ATOM 3740 N N . LEU B 1 165 ? 24.516 -2.646 -6.051 1 95.75 165 LEU B N 1
ATOM 3741 C CA . LEU B 1 165 ? 23.531 -3.318 -6.883 1 95.75 165 LEU B CA 1
ATOM 3742 C C . LEU B 1 165 ? 22.141 -3.197 -6.27 1 95.75 165 LEU B C 1
ATOM 3744 O O . LEU B 1 165 ? 21.938 -3.557 -5.109 1 95.75 165 LEU B O 1
ATOM 3748 N N . LEU B 1 166 ? 21.25 -2.639 -7.008 1 98.31 166 LEU B N 1
ATOM 3749 C CA . LEU B 1 166 ? 19.812 -2.801 -6.812 1 98.31 166 LEU B CA 1
ATOM 3750 C C . LEU B 1 166 ? 19.234 -3.789 -7.816 1 98.31 166 LEU B C 1
ATOM 3752 O O . LEU B 1 166 ? 19.438 -3.648 -9.023 1 98.31 166 LEU B O 1
ATOM 3756 N N . LEU B 1 167 ? 18.562 -4.781 -7.285 1 98.62 167 LEU B N 1
ATOM 3757 C CA . LEU B 1 167 ? 18.062 -5.848 -8.148 1 98.62 167 LEU B CA 1
ATOM 3758 C C . LEU B 1 167 ? 16.562 -5.723 -8.352 1 98.62 167 LEU B C 1
ATOM 3760 O O . LEU B 1 167 ? 15.812 -5.504 -7.391 1 98.62 167 LEU B O 1
ATOM 3764 N N . LEU B 1 168 ? 16.094 -5.809 -9.609 1 98.69 168 LEU B N 1
ATOM 3765 C CA . LEU B 1 168 ? 14.688 -5.824 -9.977 1 98.69 168 LEU B CA 1
ATOM 3766 C C . LEU B 1 168 ? 14.336 -7.109 -10.719 1 98.69 168 LEU B C 1
ATOM 3768 O O . LEU B 1 168 ? 14.383 -7.156 -11.953 1 98.69 168 LEU B O 1
ATOM 3772 N N . PRO B 1 169 ? 13.969 -8.125 -9.961 1 98.38 169 PRO B N 1
ATOM 3773 C CA . PRO B 1 169 ? 13.539 -9.367 -10.609 1 98.38 169 PRO B CA 1
ATOM 3774 C C . PRO B 1 169 ? 12.117 -9.273 -11.172 1 98.38 169 PRO B C 1
ATOM 3776 O O . PRO B 1 169 ? 11.156 -9.125 -10.414 1 98.38 169 PRO B O 1
ATOM 3779 N N . ALA B 1 170 ? 11.984 -9.352 -12.477 1 97.75 170 ALA B N 1
ATOM 3780 C CA . ALA B 1 170 ? 10.672 -9.266 -13.102 1 97.75 170 ALA B CA 1
ATOM 3781 C C . ALA B 1 170 ? 10.711 -9.773 -14.539 1 97.75 170 ALA B C 1
ATOM 3783 O O . ALA B 1 170 ? 11.57 -9.367 -15.328 1 97.75 170 ALA B O 1
ATOM 3784 N N . GLY B 1 171 ? 9.836 -10.734 -14.812 1 96.69 171 GLY B N 1
ATOM 3785 C CA . GLY B 1 171 ? 9.625 -10.992 -16.219 1 96.69 171 GLY B CA 1
ATOM 3786 C C . GLY B 1 171 ? 9.039 -9.797 -16.969 1 96.69 171 GLY B C 1
ATOM 3787 O O . GLY B 1 171 ? 8.195 -9.078 -16.438 1 96.69 171 GLY B O 1
ATOM 3788 N N . LEU B 1 172 ? 9.469 -9.594 -18.203 1 97.12 172 LEU B N 1
ATOM 3789 C CA . LEU B 1 172 ? 9.023 -8.43 -18.969 1 97.12 172 LEU B CA 1
ATOM 3790 C C . LEU B 1 172 ? 7.609 -8.641 -19.5 1 97.12 172 LEU B C 1
ATOM 3792 O O . LEU B 1 172 ? 7.434 -9.203 -20.594 1 97.12 172 LEU B O 1
ATOM 3796 N N . ARG B 1 173 ? 6.656 -8.117 -18.75 1 95.5 173 ARG B N 1
ATOM 3797 C CA . ARG B 1 173 ? 5.242 -8.07 -19.109 1 95.5 173 ARG B CA 1
ATOM 3798 C C . ARG B 1 173 ? 4.555 -6.875 -18.469 1 95.5 173 ARG B C 1
ATOM 3800 O O . ARG B 1 173 ? 5.035 -6.344 -17.453 1 95.5 173 ARG B O 1
ATOM 3807 N N . PRO B 1 174 ? 3.465 -6.422 -18.953 1 95.5 174 PRO B N 1
ATOM 3808 C CA . PRO B 1 174 ? 2.869 -5.141 -18.578 1 95.5 174 PRO B CA 1
ATOM 3809 C C . PRO B 1 174 ? 2.58 -5.047 -17.078 1 95.5 174 PRO B C 1
ATOM 3811 O O . PRO B 1 174 ? 2.826 -4.008 -16.453 1 95.5 174 PRO B O 1
ATOM 3814 N N . VAL B 1 175 ? 2.123 -6.125 -16.438 1 94.62 175 VAL B N 1
ATOM 3815 C CA . VAL B 1 175 ? 1.701 -6.086 -15.039 1 94.62 175 VAL B CA 1
ATOM 3816 C C . VAL B 1 175 ? 2.896 -5.758 -14.148 1 94.62 175 VAL B C 1
ATOM 3818 O O . VAL B 1 175 ? 2.732 -5.199 -13.062 1 94.62 175 VAL B O 1
ATOM 3821 N N . LYS B 1 176 ? 4.117 -6.031 -14.547 1 97.19 176 LYS B N 1
ATOM 3822 C CA . LYS B 1 176 ? 5.32 -5.793 -13.758 1 97.19 176 LYS B CA 1
ATOM 3823 C C . LYS B 1 176 ? 5.777 -4.34 -13.875 1 97.19 176 LYS B C 1
ATOM 3825 O O . LYS B 1 176 ? 6.539 -3.854 -13.039 1 97.19 176 LYS B O 1
ATOM 3830 N N . ASP B 1 177 ? 5.414 -3.689 -14.914 1 97.88 177 ASP B N 1
ATOM 3831 C CA . ASP B 1 177 ? 5.605 -2.26 -15.141 1 97.88 177 ASP B CA 1
ATOM 3832 C C . ASP B 1 177 ? 7.016 -1.828 -14.75 1 97.88 177 ASP B C 1
ATOM 3834 O O . ASP B 1 177 ? 7.191 -0.888 -13.969 1 97.88 177 ASP B O 1
ATOM 3838 N N . VAL B 1 178 ? 8.008 -2.463 -15.328 1 98.31 178 VAL B N 1
ATOM 3839 C CA . VAL B 1 178 ? 9.398 -2.328 -14.906 1 98.31 178 VAL B CA 1
ATOM 3840 C C . VAL B 1 178 ? 9.898 -0.917 -15.211 1 98.31 178 VAL B C 1
ATOM 3842 O O . VAL B 1 178 ? 10.93 -0.488 -14.688 1 98.31 178 VAL B O 1
ATOM 3845 N N . LEU B 1 179 ? 9.18 -0.102 -16.047 1 97.5 179 LEU B N 1
ATOM 3846 C CA . LEU B 1 179 ? 9.609 1.25 -16.406 1 97.5 179 LEU B CA 1
ATOM 3847 C C . LEU B 1 179 ? 9.016 2.271 -15.438 1 97.5 179 LEU B C 1
ATOM 3849 O O . LEU B 1 179 ? 9.352 3.457 -15.5 1 97.5 179 LEU B O 1
ATOM 3853 N N . TRP B 1 180 ? 8.211 1.808 -14.508 1 97.44 180 TRP B N 1
ATOM 3854 C CA . TRP B 1 180 ? 7.48 2.695 -13.602 1 97.44 180 TRP B CA 1
ATOM 3855 C C . TRP B 1 180 ? 8.422 3.686 -12.93 1 97.44 180 TRP B C 1
ATOM 3857 O O . TRP B 1 180 ? 8.164 4.891 -12.914 1 97.44 180 TRP B O 1
ATOM 3867 N N . ALA B 1 181 ? 9.602 3.25 -12.469 1 96.81 181 ALA B N 1
ATOM 3868 C CA . ALA B 1 181 ? 10.5 4.117 -11.711 1 96.81 181 ALA B CA 1
ATOM 3869 C C . ALA B 1 181 ? 11.758 4.43 -12.508 1 96.81 181 ALA B C 1
ATOM 3871 O O . ALA B 1 181 ? 12.75 4.906 -11.953 1 96.81 181 ALA B O 1
ATOM 3872 N N . ALA B 1 182 ? 11.766 4.129 -13.789 1 96.69 182 ALA B N 1
ATOM 3873 C CA . ALA B 1 182 ? 12.977 4.227 -14.594 1 96.69 182 ALA B CA 1
ATOM 3874 C C . ALA B 1 182 ? 13.508 5.656 -14.609 1 96.69 182 ALA B C 1
ATOM 3876 O O . ALA B 1 182 ? 14.711 5.875 -14.43 1 96.69 182 ALA B O 1
ATOM 3877 N N . HIS B 1 183 ? 12.641 6.602 -14.797 1 94.75 183 HIS B N 1
ATOM 3878 C CA . HIS B 1 183 ? 13.062 7.996 -14.867 1 94.75 183 HIS B CA 1
ATOM 3879 C C . HIS B 1 183 ? 13.633 8.469 -13.531 1 94.75 183 HIS B C 1
ATOM 3881 O O . HIS B 1 183 ? 14.672 9.125 -13.5 1 94.75 183 HIS B O 1
ATOM 3887 N N . ALA B 1 184 ? 12.938 8.211 -12.438 1 94.38 184 ALA B N 1
ATOM 3888 C CA . ALA B 1 184 ? 13.406 8.594 -11.109 1 94.38 184 ALA B CA 1
ATOM 3889 C C . ALA B 1 184 ? 14.75 7.945 -10.789 1 94.38 184 ALA B C 1
ATOM 3891 O O . ALA B 1 184 ? 15.633 8.57 -10.195 1 94.38 184 ALA B O 1
ATOM 3892 N N . LEU B 1 185 ? 14.914 6.734 -11.164 1 96.31 185 LEU B N 1
ATOM 3893 C CA . LEU B 1 185 ? 16.172 6.004 -10.953 1 96.31 185 LEU B CA 1
ATOM 3894 C C . LEU B 1 185 ? 17.297 6.613 -11.781 1 96.31 185 LEU B C 1
ATOM 3896 O O . LEU B 1 185 ? 18.438 6.684 -11.32 1 96.31 185 LEU B O 1
ATOM 3900 N N . GLU B 1 186 ? 16.969 6.988 -12.961 1 95.25 186 GLU B N 1
ATOM 3901 C CA . GLU B 1 186 ? 17.938 7.664 -13.805 1 95.25 186 GLU B CA 1
ATOM 3902 C C . GLU B 1 186 ? 18.422 8.961 -13.164 1 95.25 186 GLU B C 1
ATOM 3904 O O . GLU B 1 186 ? 19.625 9.242 -13.148 1 95.25 186 GLU B O 1
ATOM 3909 N N . GLU B 1 187 ? 17.531 9.734 -12.672 1 92.19 187 GLU B N 1
ATOM 3910 C CA . GLU B 1 187 ? 17.891 10.977 -12 1 92.19 187 GLU B CA 1
ATOM 3911 C C . GLU B 1 187 ? 18.781 10.719 -10.789 1 92.19 187 GLU B C 1
ATOM 3913 O O . GLU B 1 187 ? 19.75 11.445 -10.547 1 92.19 187 GLU B O 1
ATOM 3918 N N . TRP B 1 188 ? 18.438 9.727 -10.078 1 93.25 188 TRP B N 1
ATOM 3919 C CA . TRP B 1 188 ? 19.25 9.344 -8.922 1 93.25 188 TRP B CA 1
ATOM 3920 C C . TRP B 1 188 ? 20.656 8.953 -9.352 1 93.25 188 TRP B C 1
ATOM 3922 O O . TRP B 1 188 ? 21.641 9.375 -8.742 1 93.25 188 TRP B O 1
ATOM 3932 N N . HIS B 1 189 ? 20.734 8.148 -10.375 1 93.69 189 HIS B N 1
ATOM 3933 C CA . HIS B 1 189 ? 22.016 7.676 -10.891 1 93.69 189 HIS B CA 1
ATOM 3934 C C . HIS B 1 189 ? 22.906 8.836 -11.328 1 93.69 189 HIS B C 1
ATOM 3936 O O . HIS B 1 189 ? 24.125 8.773 -11.203 1 93.69 189 HIS B O 1
ATOM 3942 N N . GLN B 1 190 ? 22.328 9.82 -11.859 1 91.69 190 GLN B N 1
ATOM 3943 C CA . GLN B 1 190 ? 23.078 11.008 -12.266 1 91.69 190 GLN B CA 1
ATOM 3944 C C . GLN B 1 190 ? 23.719 11.688 -11.062 1 91.69 190 GLN B C 1
ATOM 3946 O O . GLN B 1 190 ? 24.828 12.219 -11.164 1 91.69 190 GLN B O 1
ATOM 3951 N N . ARG B 1 191 ? 23.047 11.641 -9.93 1 88.56 191 ARG B N 1
ATOM 3952 C CA . ARG B 1 191 ? 23.562 12.242 -8.711 1 88.56 191 ARG B CA 1
ATOM 3953 C C . ARG B 1 191 ? 24.547 11.305 -8.016 1 88.56 191 ARG B C 1
ATOM 3955 O O . ARG B 1 191 ? 25.5 11.758 -7.363 1 88.56 191 ARG B O 1
ATOM 3962 N N . ASP B 1 192 ? 24.312 10.008 -8.148 1 91.38 192 ASP B N 1
ATOM 3963 C CA . ASP B 1 192 ? 25.156 8.977 -7.559 1 91.38 192 ASP B CA 1
ATOM 3964 C C . ASP B 1 192 ? 25.359 7.805 -8.523 1 91.38 192 ASP B C 1
ATOM 3966 O O . ASP B 1 192 ? 24.641 6.801 -8.43 1 91.38 192 ASP B O 1
ATOM 3970 N N . PRO B 1 193 ? 26.344 7.816 -9.297 1 91.38 193 PRO B N 1
ATOM 3971 C CA . PRO B 1 193 ? 26.562 6.82 -10.352 1 91.38 193 PRO B CA 1
ATOM 3972 C C . PRO B 1 193 ? 26.938 5.449 -9.797 1 91.38 193 PRO B C 1
ATOM 3974 O O . PRO B 1 193 ? 27.047 4.48 -10.547 1 91.38 193 PRO B O 1
ATOM 3977 N N . THR B 1 194 ? 27.125 5.363 -8.523 1 91.94 194 THR B N 1
ATOM 3978 C CA . THR B 1 194 ? 27.484 4.074 -7.938 1 91.94 194 THR B CA 1
ATOM 3979 C C . THR B 1 194 ? 26.25 3.195 -7.77 1 91.94 194 THR B C 1
ATOM 3981 O O . THR B 1 194 ? 26.359 1.985 -7.559 1 91.94 194 THR B O 1
ATOM 3984 N N . VAL B 1 195 ? 25.125 3.797 -7.824 1 93.44 195 VAL B N 1
ATOM 3985 C CA . VAL B 1 195 ? 23.891 3.049 -7.652 1 93.44 195 VAL B CA 1
ATOM 3986 C C . VAL B 1 195 ? 23.391 2.551 -9.008 1 93.44 195 VAL B C 1
ATOM 3988 O O . VAL B 1 195 ? 23.109 3.35 -9.906 1 93.44 195 VAL B O 1
ATOM 3991 N N . CYS B 1 196 ? 23.266 1.257 -9.148 1 94.38 196 CYS B N 1
ATOM 3992 C CA . CYS B 1 196 ? 22.844 0.67 -10.422 1 94.38 196 CYS B CA 1
ATOM 3993 C C . CYS B 1 196 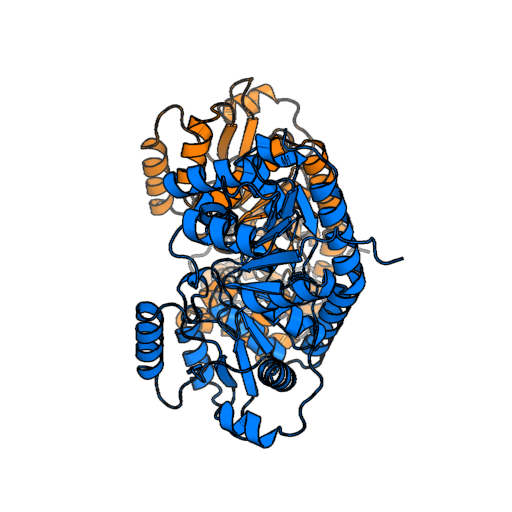? 21.703 -0.319 -10.219 1 94.38 196 CYS B C 1
ATOM 3995 O O . CYS B 1 196 ? 21.703 -1.064 -9.234 1 94.38 196 CYS B O 1
ATOM 3997 N N . VAL B 1 197 ? 20.797 -0.323 -11.172 1 97.69 197 VAL B N 1
ATOM 3998 C CA . VAL B 1 197 ? 19.672 -1.259 -11.148 1 97.69 197 VAL B CA 1
ATOM 3999 C C . VAL B 1 197 ? 19.844 -2.301 -12.25 1 97.69 197 VAL B C 1
ATOM 4001 O O . VAL B 1 197 ? 20.062 -1.953 -13.414 1 97.69 197 VAL B O 1
ATOM 4004 N N . ARG B 1 198 ? 19.828 -3.525 -11.859 1 98 198 ARG B N 1
ATOM 4005 C CA . ARG B 1 198 ? 19.828 -4.609 -12.836 1 98 198 ARG B CA 1
ATOM 4006 C C . ARG B 1 198 ? 18.453 -5.285 -12.891 1 98 198 ARG B C 1
ATOM 4008 O O . ARG B 1 198 ? 17.953 -5.773 -11.875 1 98 198 ARG B O 1
ATOM 4015 N N . LEU B 1 199 ? 17.875 -5.223 -14.047 1 98.12 199 LEU B N 1
ATOM 4016 C CA . LEU B 1 199 ? 16.609 -5.859 -14.352 1 98.12 199 LEU B CA 1
ATOM 4017 C C . LEU B 1 199 ? 16.812 -7.277 -14.875 1 98.12 199 LEU B C 1
ATOM 4019 O O . LEU B 1 199 ? 17.484 -7.477 -15.891 1 98.12 199 LEU B O 1
ATOM 4023 N N . VAL B 1 200 ? 16.234 -8.266 -14.125 1 97.56 200 VAL B N 1
ATOM 4024 C CA . VAL B 1 200 ? 16.484 -9.664 -14.492 1 97.56 200 VAL B CA 1
ATOM 4025 C C . VAL B 1 200 ? 15.156 -10.406 -14.633 1 97.56 200 VAL B C 1
ATOM 4027 O O . VAL B 1 200 ? 14.273 -10.281 -13.773 1 97.56 200 VAL B O 1
ATOM 4030 N N . GLY B 1 201 ? 14.984 -11.18 -15.688 1 96.69 201 GLY B N 1
ATOM 4031 C CA . GLY B 1 201 ? 13.805 -11.992 -15.953 1 96.69 201 GLY B CA 1
ATOM 4032 C C . GLY B 1 201 ? 13.586 -12.258 -17.438 1 96.69 201 GLY B C 1
ATOM 4033 O O . GLY B 1 201 ? 14.234 -11.641 -18.281 1 96.69 201 GLY B O 1
ATOM 4034 N N . PRO B 1 202 ? 12.742 -13.133 -17.703 1 95.94 202 PRO B N 1
ATOM 4035 C CA . PRO B 1 202 ? 12.508 -13.477 -19.109 1 95.94 202 PRO B CA 1
ATOM 4036 C C . PRO B 1 202 ? 11.594 -12.484 -19.812 1 95.94 202 PRO B C 1
ATOM 4038 O O . PRO B 1 202 ? 10.891 -11.711 -19.156 1 95.94 202 PRO B O 1
ATOM 4041 N N . ARG B 1 203 ? 11.727 -12.531 -21.172 1 95.81 203 ARG B N 1
ATOM 4042 C CA . ARG B 1 203 ? 10.766 -11.828 -22.016 1 95.81 203 ARG B CA 1
ATOM 4043 C C . ARG B 1 203 ? 9.453 -12.594 -22.109 1 95.81 203 ARG B C 1
ATOM 4045 O O . ARG B 1 203 ? 9.391 -13.648 -22.75 1 95.81 203 ARG B O 1
ATOM 4052 N N . LEU B 1 204 ? 8.406 -12.078 -21.547 1 94.5 204 LEU B N 1
ATOM 4053 C CA . LEU B 1 204 ? 7.148 -12.812 -21.5 1 94.5 204 LEU B CA 1
ATOM 4054 C C . LEU B 1 204 ? 6.125 -12.18 -22.438 1 94.5 204 LEU B C 1
ATOM 4056 O O . LEU B 1 204 ? 5.133 -12.82 -22.797 1 94.5 204 LEU B O 1
ATOM 4060 N N . ASP B 1 205 ? 6.246 -10.914 -22.719 1 95.5 205 ASP B N 1
ATOM 4061 C CA . ASP B 1 205 ? 5.512 -10.164 -23.734 1 95.5 205 ASP B CA 1
ATOM 4062 C C . ASP B 1 205 ? 6.469 -9.422 -24.672 1 95.5 205 ASP B C 1
ATOM 4064 O O . ASP B 1 205 ? 7.055 -8.406 -24.297 1 95.5 205 ASP B O 1
ATOM 4068 N N . GLU B 1 206 ? 6.559 -9.953 -25.844 1 95.56 206 GLU B N 1
ATOM 4069 C CA . GLU B 1 206 ? 7.59 -9.484 -26.766 1 95.56 206 GLU B CA 1
ATOM 4070 C C . GLU B 1 206 ? 7.426 -8 -27.078 1 95.56 206 GLU B C 1
ATOM 4072 O O . GLU B 1 206 ? 8.406 -7.27 -27.172 1 95.56 206 GLU B O 1
ATOM 4077 N N . THR B 1 207 ? 6.188 -7.57 -27.312 1 97.06 207 THR B N 1
ATOM 4078 C CA . THR B 1 207 ? 5.93 -6.164 -27.594 1 97.06 207 THR B CA 1
ATOM 4079 C C . THR B 1 207 ? 6.34 -5.281 -26.422 1 97.06 207 THR B C 1
ATOM 4081 O O . THR B 1 207 ? 7.012 -4.266 -26.609 1 97.06 207 THR B O 1
ATOM 4084 N N . TYR B 1 208 ? 5.977 -5.715 -25.297 1 97.06 208 TYR B N 1
ATOM 4085 C CA . TYR B 1 208 ? 6.336 -4.965 -24.094 1 97.06 208 TYR B CA 1
ATOM 4086 C C . TYR B 1 208 ? 7.844 -4.984 -23.875 1 97.06 208 TYR B C 1
ATOM 4088 O O . TYR B 1 208 ? 8.445 -3.957 -23.547 1 97.06 208 TYR B O 1
ATOM 4096 N N . ALA B 1 209 ? 8.469 -6.102 -24.047 1 97.44 209 ALA B N 1
ATOM 4097 C CA . ALA B 1 209 ? 9.906 -6.25 -23.844 1 97.44 209 ALA B CA 1
ATOM 4098 C C . ALA B 1 209 ? 10.688 -5.328 -24.766 1 97.44 209 ALA B C 1
ATOM 4100 O O . ALA B 1 209 ? 11.656 -4.684 -24.344 1 97.44 209 ALA B O 1
ATOM 4101 N N . ALA B 1 210 ? 10.258 -5.293 -26 1 97.31 210 ALA B N 1
ATOM 4102 C CA . ALA B 1 210 ? 10.922 -4.422 -26.969 1 97.31 210 ALA B CA 1
ATOM 4103 C C . ALA B 1 210 ? 10.812 -2.959 -26.547 1 97.31 210 ALA B C 1
ATOM 4105 O O . ALA B 1 210 ? 11.789 -2.209 -26.641 1 97.31 210 ALA B O 1
ATOM 4106 N N . ALA B 1 211 ? 9.633 -2.613 -26.125 1 97.12 211 ALA B N 1
ATOM 4107 C CA . ALA B 1 211 ? 9.406 -1.242 -25.672 1 97.12 211 ALA B CA 1
ATOM 4108 C C . ALA B 1 211 ? 10.289 -0.907 -24.469 1 97.12 211 ALA B C 1
ATOM 4110 O O . ALA B 1 211 ? 10.812 0.204 -24.375 1 97.12 211 ALA B O 1
ATOM 4111 N N . VAL B 1 212 ? 10.383 -1.821 -23.562 1 97.69 212 VAL B N 1
ATOM 4112 C CA . VAL B 1 212 ? 11.211 -1.643 -22.375 1 97.69 212 VAL B CA 1
ATOM 4113 C C . VAL B 1 212 ? 12.672 -1.443 -22.781 1 97.69 212 VAL B C 1
ATOM 4115 O O . VAL B 1 212 ? 13.336 -0.512 -22.328 1 97.69 212 VAL B O 1
ATOM 4118 N N . GLU B 1 213 ? 13.188 -2.287 -23.609 1 96.5 213 GLU B N 1
ATOM 4119 C CA . GLU B 1 213 ? 14.578 -2.205 -24.047 1 96.5 213 GLU B CA 1
ATOM 4120 C C . GLU B 1 213 ? 14.844 -0.896 -24.781 1 96.5 213 GLU B C 1
ATOM 4122 O O . GLU B 1 213 ? 15.898 -0.284 -24.594 1 96.5 213 GLU B O 1
ATOM 4127 N N . ASP B 1 214 ? 13.883 -0.433 -25.578 1 96.38 214 ASP B N 1
ATOM 4128 C CA . ASP B 1 214 ? 14 0.85 -26.266 1 96.38 214 ASP B CA 1
ATOM 4129 C C . ASP B 1 214 ? 14.07 2.002 -25.266 1 96.38 214 ASP B C 1
ATOM 4131 O O . ASP B 1 214 ? 14.898 2.904 -25.406 1 96.38 214 ASP B O 1
ATOM 4135 N N . ALA B 1 215 ? 13.211 1.943 -24.328 1 96.19 215 ALA B N 1
ATOM 4136 C CA . ALA B 1 215 ? 13.164 2.998 -23.312 1 96.19 215 ALA B CA 1
ATOM 4137 C C . ALA B 1 215 ? 14.461 3.045 -22.516 1 96.19 215 ALA B C 1
ATOM 4139 O O . ALA B 1 215 ? 14.977 4.125 -22.203 1 96.19 215 ALA B O 1
ATOM 4140 N N . LEU B 1 216 ? 14.977 1.912 -22.141 1 95.19 216 LEU B N 1
ATOM 4141 C CA . LEU B 1 216 ? 16.203 1.841 -21.359 1 95.19 216 LEU B CA 1
ATOM 4142 C C . LEU B 1 216 ? 17.406 2.305 -22.188 1 95.19 216 LEU B C 1
ATOM 4144 O O . LEU B 1 216 ? 18.312 2.953 -21.672 1 95.19 216 LEU B O 1
ATOM 4148 N N . ALA B 1 217 ? 17.391 1.99 -23.469 1 92.75 217 ALA B N 1
ATOM 4149 C CA . ALA B 1 217 ? 18.469 2.391 -24.359 1 92.75 217 ALA B CA 1
ATOM 4150 C C . ALA B 1 217 ? 18.5 3.906 -24.547 1 92.75 217 ALA B C 1
ATOM 4152 O O . ALA B 1 217 ? 19.547 4.48 -24.844 1 92.75 217 ALA B O 1
ATOM 4153 N N . ALA B 1 218 ? 17.391 4.547 -24.359 1 91.81 218 ALA B N 1
ATOM 4154 C CA . ALA B 1 218 ? 17.266 5.988 -24.562 1 91.81 218 ALA B CA 1
ATOM 4155 C C . ALA B 1 218 ? 17.797 6.754 -23.344 1 91.81 218 ALA B C 1
ATOM 4157 O O . ALA B 1 218 ? 17.969 7.973 -23.406 1 91.81 218 ALA B O 1
ATOM 4158 N N . GLN B 1 219 ? 18 6.062 -22.312 1 88.19 219 GLN B N 1
ATOM 4159 C CA . GLN B 1 219 ? 18.531 6.715 -21.109 1 88.19 219 GLN B CA 1
ATOM 4160 C C . GLN B 1 219 ? 19.938 7.238 -21.359 1 88.19 219 GLN B C 1
ATOM 4162 O O . GLN B 1 219 ? 20.656 6.723 -22.219 1 88.19 219 GLN B O 1
ATOM 4167 N N . GLN B 1 220 ? 20.25 8.25 -20.531 1 84.44 220 GLN B N 1
ATOM 4168 C CA . GLN B 1 220 ? 21.609 8.773 -20.594 1 84.44 220 GLN B CA 1
ATOM 4169 C C . GLN B 1 220 ? 22.625 7.742 -20.094 1 84.44 220 GLN B C 1
ATOM 4171 O O . GLN B 1 220 ? 22.344 7.016 -19.141 1 84.44 220 GLN B O 1
ATOM 4176 N N . ARG B 1 221 ? 23.75 7.703 -20.75 1 78.56 221 ARG B N 1
ATOM 4177 C CA . ARG B 1 221 ? 24.828 6.809 -20.328 1 78.56 221 ARG B CA 1
ATOM 4178 C C . ARG B 1 221 ? 25.719 7.469 -19.281 1 78.56 221 ARG B C 1
ATOM 4180 O O . ARG B 1 221 ? 25.984 8.672 -19.359 1 78.56 221 ARG B O 1
ATOM 4187 N N . PRO B 1 222 ? 26.281 6.637 -18.391 1 78.5 222 PRO B N 1
ATOM 4188 C CA . PRO B 1 222 ? 25.953 5.227 -18.141 1 78.5 222 PRO B CA 1
ATOM 4189 C C . PRO B 1 222 ? 24.531 5.027 -17.641 1 78.5 222 PRO B C 1
ATOM 4191 O O . PRO B 1 222 ? 24 5.871 -16.906 1 78.5 222 PRO B O 1
ATOM 4194 N N . ARG B 1 223 ? 24.016 3.977 -17.984 1 87.69 223 ARG B N 1
ATOM 4195 C CA . ARG B 1 223 ? 22.609 3.738 -17.719 1 87.69 223 ARG B CA 1
ATOM 4196 C C . ARG B 1 223 ? 22.359 3.336 -16.281 1 87.69 223 ARG B C 1
ATOM 4198 O O . ARG B 1 223 ? 23.141 2.57 -15.703 1 87.69 223 ARG B O 1
ATOM 4205 N N . ALA B 1 224 ? 21.328 3.816 -15.719 1 89.75 224 ALA B N 1
ATOM 4206 C CA . ALA B 1 224 ? 20.938 3.49 -14.352 1 89.75 224 ALA B CA 1
ATOM 4207 C C . ALA B 1 224 ? 20.359 2.078 -14.273 1 89.75 224 ALA B C 1
ATOM 4209 O O . ALA B 1 224 ? 20.625 1.345 -13.32 1 89.75 224 ALA B O 1
ATOM 4210 N N . VAL B 1 225 ? 19.578 1.737 -15.297 1 95.88 225 VAL B N 1
ATOM 4211 C CA . VAL B 1 225 ? 18.875 0.454 -15.344 1 95.88 225 VAL B CA 1
ATOM 4212 C C . VAL B 1 225 ? 19.359 -0.349 -16.547 1 95.88 225 VAL B C 1
ATOM 4214 O O . VAL B 1 225 ? 19.312 0.134 -17.688 1 95.88 225 VAL B O 1
ATOM 4217 N N . VAL B 1 226 ? 19.797 -1.526 -16.297 1 96.12 226 VAL B N 1
ATOM 4218 C CA . VAL B 1 226 ? 20.266 -2.4 -17.359 1 96.12 226 VAL B CA 1
ATOM 4219 C C . VAL B 1 226 ? 19.516 -3.727 -17.328 1 96.12 226 VAL B C 1
ATOM 4221 O O . VAL B 1 226 ? 19.422 -4.359 -16.266 1 96.12 226 VAL B O 1
ATOM 4224 N N . TYR B 1 227 ? 18.969 -4.07 -18.453 1 97.12 227 TYR B N 1
ATOM 4225 C CA . TYR B 1 227 ? 18.328 -5.379 -18.578 1 97.12 227 TYR B CA 1
ATOM 4226 C C . TYR B 1 227 ? 19.375 -6.469 -18.812 1 97.12 227 TYR B C 1
ATOM 4228 O O . TYR B 1 227 ? 20.172 -6.387 -19.766 1 97.12 227 TYR B O 1
ATOM 4236 N N . CYS B 1 228 ? 19.344 -7.555 -17.969 1 96.38 228 CYS B N 1
ATOM 4237 C CA . CYS B 1 228 ? 20.406 -8.555 -18 1 96.38 228 CYS B CA 1
ATOM 4238 C C . CYS B 1 228 ? 19.875 -9.906 -18.453 1 96.38 228 CYS B C 1
ATOM 4240 O O . CYS B 1 228 ? 20.609 -10.891 -18.469 1 96.38 228 CYS B O 1
ATOM 4242 N N . GLY B 1 229 ? 18.562 -9.984 -18.859 1 95.12 229 GLY B N 1
ATOM 4243 C CA . GLY B 1 229 ? 18 -11.266 -19.25 1 95.12 229 GLY B CA 1
ATOM 4244 C C . GLY B 1 229 ? 17.641 -12.148 -18.078 1 95.12 229 GLY B C 1
ATOM 4245 O O . GLY B 1 229 ? 17.656 -11.695 -16.922 1 95.12 229 GLY B O 1
ATOM 4246 N N . PRO B 1 230 ? 17.25 -13.359 -18.344 1 94.94 230 PRO B N 1
ATOM 4247 C CA . PRO B 1 230 ? 16.844 -14.266 -17.281 1 94.94 230 PRO B CA 1
ATOM 4248 C C . PRO B 1 230 ? 18.031 -14.883 -16.531 1 94.94 230 PRO B C 1
ATOM 4250 O O . PRO B 1 230 ? 19.094 -15.086 -17.125 1 94.94 230 PRO B O 1
ATOM 4253 N N . LEU B 1 231 ? 17.906 -15.133 -15.266 1 93 231 LEU B N 1
ATOM 4254 C CA . LEU B 1 231 ? 18.812 -15.906 -14.43 1 93 231 LEU B CA 1
ATOM 4255 C C . LEU B 1 231 ? 18.141 -17.156 -13.898 1 93 231 LEU B C 1
ATOM 4257 O O . LEU B 1 231 ? 16.938 -17.141 -13.594 1 93 231 LEU B O 1
ATOM 4261 N N . GLY B 1 232 ? 18.891 -18.203 -13.844 1 91.19 232 GLY B N 1
ATOM 4262 C CA . GLY B 1 232 ? 18.375 -19.344 -13.109 1 91.19 232 GLY B CA 1
ATOM 4263 C C . GLY B 1 232 ? 18.125 -19.031 -11.641 1 91.19 232 GLY B C 1
ATOM 4264 O O . GLY B 1 232 ? 18.562 -18.016 -11.133 1 91.19 232 GLY B O 1
ATOM 4265 N N . GLN B 1 233 ? 17.422 -19.891 -11.055 1 92.38 233 GLN B N 1
ATOM 4266 C CA . GLN B 1 233 ? 17 -19.641 -9.68 1 92.38 233 GLN B CA 1
ATOM 4267 C C . GLN B 1 233 ? 18.188 -19.469 -8.758 1 92.38 233 GLN B C 1
ATOM 4269 O O . GLN B 1 233 ? 18.219 -18.547 -7.926 1 92.38 233 GLN B O 1
ATOM 4274 N N . ALA B 1 234 ? 19.172 -20.344 -8.875 1 92.69 234 ALA B N 1
ATOM 4275 C CA . ALA B 1 234 ? 20.375 -20.25 -8.031 1 92.69 234 ALA B CA 1
ATOM 4276 C C . ALA B 1 234 ? 21.125 -18.953 -8.266 1 92.69 234 ALA B C 1
ATOM 4278 O O . ALA B 1 234 ? 21.609 -18.328 -7.324 1 92.69 234 ALA B O 1
ATOM 4279 N N . GLU B 1 235 ? 21.25 -18.578 -9.508 1 94 235 GLU B N 1
ATOM 4280 C CA . GLU B 1 235 ? 21.906 -17.328 -9.852 1 94 235 GLU B CA 1
ATOM 4281 C C . GLU B 1 235 ? 21.125 -16.125 -9.328 1 94 235 GLU B C 1
ATOM 4283 O O . GLU B 1 235 ? 21.719 -15.148 -8.867 1 94 235 GLU B O 1
ATOM 4288 N N . LEU B 1 236 ? 19.844 -16.203 -9.43 1 95.62 236 LEU B N 1
ATOM 4289 C CA . LEU B 1 236 ? 19 -15.125 -8.922 1 95.62 236 LEU B CA 1
ATOM 4290 C C . LEU B 1 236 ? 19.188 -14.953 -7.422 1 95.62 236 LEU B C 1
ATOM 4292 O O . LEU B 1 236 ? 19.328 -13.828 -6.934 1 95.62 236 LEU B O 1
ATOM 4296 N N . HIS B 1 237 ? 19.219 -16.047 -6.711 1 96.88 237 HIS B N 1
ATOM 4297 C CA . HIS B 1 237 ? 19.391 -15.992 -5.262 1 96.88 237 HIS B CA 1
ATOM 4298 C C . HIS B 1 237 ? 20.75 -15.43 -4.891 1 96.88 237 HIS B C 1
ATOM 4300 O O . HIS B 1 237 ? 20.875 -14.664 -3.936 1 96.88 237 HIS B O 1
ATOM 4306 N N . GLU B 1 238 ? 21.734 -15.797 -5.629 1 95.62 238 GLU B N 1
ATOM 4307 C CA . GLU B 1 238 ? 23.062 -15.234 -5.379 1 95.62 238 GLU B CA 1
ATOM 4308 C C . GLU B 1 238 ? 23.078 -13.734 -5.668 1 95.62 238 GLU B C 1
ATOM 4310 O O . GLU B 1 238 ? 23.719 -12.969 -4.945 1 95.62 238 GLU B O 1
ATOM 4315 N N . ALA B 1 239 ? 22.438 -13.359 -6.742 1 96.31 239 ALA B N 1
ATOM 4316 C CA . ALA B 1 239 ? 22.312 -11.938 -7.055 1 96.31 239 ALA B CA 1
ATOM 4317 C C . ALA B 1 239 ? 21.609 -11.18 -5.922 1 96.31 239 ALA B C 1
ATOM 4319 O O . ALA B 1 239 ? 22 -10.055 -5.594 1 96.31 239 ALA B O 1
ATOM 4320 N N . MET B 1 240 ? 20.625 -11.797 -5.359 1 97.25 240 MET B N 1
ATOM 4321 C CA . MET B 1 240 ? 19.938 -11.188 -4.23 1 97.25 240 MET B CA 1
ATOM 4322 C C . MET B 1 240 ? 20.875 -11.023 -3.035 1 97.25 240 MET B C 1
ATOM 4324 O O . MET B 1 240 ? 20.844 -10 -2.352 1 97.25 240 MET B O 1
ATOM 4328 N N . ARG B 1 241 ? 21.703 -12.023 -2.785 1 95.25 241 ARG B N 1
ATOM 4329 C CA . ARG B 1 241 ? 22.656 -11.953 -1.688 1 95.25 241 ARG B CA 1
ATOM 4330 C C . ARG B 1 241 ? 23.656 -10.812 -1.897 1 95.25 241 ARG B C 1
ATOM 4332 O O . ARG B 1 241 ? 24.125 -10.203 -0.933 1 95.25 241 ARG B O 1
ATOM 4339 N N . LEU B 1 242 ? 23.906 -10.5 -3.162 1 93.5 242 LEU B N 1
ATOM 4340 C CA . LEU B 1 242 ? 24.859 -9.453 -3.514 1 93.5 242 LEU B CA 1
ATOM 4341 C C . LEU B 1 242 ? 24.203 -8.086 -3.473 1 93.5 242 LEU B C 1
ATOM 4343 O O . LEU B 1 242 ? 24.875 -7.066 -3.289 1 93.5 242 LEU B O 1
ATOM 4347 N N . ALA B 1 243 ? 22.953 -8 -3.65 1 96.69 243 ALA B N 1
ATOM 4348 C CA . ALA B 1 243 ? 22.234 -6.738 -3.822 1 96.69 243 ALA B CA 1
ATOM 4349 C C . ALA B 1 243 ? 22.078 -6.004 -2.494 1 96.69 243 ALA B C 1
ATOM 4351 O O . ALA B 1 243 ? 21.969 -6.629 -1.439 1 96.69 243 ALA B O 1
ATOM 4352 N N . ARG B 1 244 ? 22.062 -4.715 -2.59 1 97.25 244 ARG B N 1
ATOM 4353 C CA . ARG B 1 244 ? 21.797 -3.879 -1.427 1 97.25 244 ARG B CA 1
ATOM 4354 C C . ARG B 1 244 ? 20.297 -3.824 -1.139 1 97.25 244 ARG B C 1
ATOM 4356 O O . ARG B 1 244 ? 19.891 -3.604 0.003 1 97.25 244 ARG B O 1
ATOM 4363 N N . ALA B 1 245 ? 19.531 -4.039 -2.184 1 98.56 245 ALA B N 1
ATOM 4364 C CA . ALA B 1 245 ? 18.078 -4.098 -2.051 1 98.56 245 ALA B CA 1
ATOM 4365 C C . ALA B 1 245 ? 17.438 -4.762 -3.271 1 98.56 245 ALA B C 1
ATOM 4367 O O . ALA B 1 245 ? 18.016 -4.746 -4.363 1 98.56 245 ALA B O 1
ATOM 4368 N N . VAL B 1 246 ? 16.344 -5.352 -3.043 1 98.88 246 VAL B N 1
ATOM 4369 C CA . VAL B 1 246 ? 15.484 -5.859 -4.113 1 98.88 246 VAL B CA 1
ATOM 4370 C C . VAL B 1 246 ? 14.289 -4.93 -4.309 1 98.88 246 VAL B C 1
ATOM 4372 O O . VAL B 1 246 ? 13.641 -4.531 -3.342 1 98.88 246 VAL B O 1
ATOM 4375 N N . LEU B 1 247 ? 14.039 -4.59 -5.566 1 98.88 247 LEU B N 1
ATOM 4376 C CA . LEU B 1 247 ? 12.938 -3.701 -5.918 1 98.88 247 LEU B CA 1
ATOM 4377 C C . LEU B 1 247 ? 11.789 -4.484 -6.551 1 98.88 247 LEU B C 1
ATOM 4379 O O . LEU B 1 247 ? 12.016 -5.512 -7.191 1 98.88 247 LEU B O 1
ATOM 4383 N N . ASN B 1 248 ? 10.594 -4.02 -6.34 1 98.75 248 ASN B N 1
ATOM 4384 C CA . ASN B 1 248 ? 9.383 -4.5 -7 1 98.75 248 ASN B CA 1
ATOM 4385 C C . ASN B 1 248 ? 8.531 -3.344 -7.508 1 98.75 248 ASN B C 1
ATOM 4387 O O . ASN B 1 248 ? 8.172 -2.445 -6.742 1 98.75 248 ASN B O 1
ATOM 4391 N N . THR B 1 249 ? 8.203 -3.357 -8.828 1 98.5 249 THR B N 1
ATOM 4392 C CA . THR B 1 249 ? 7.496 -2.23 -9.438 1 98.5 249 THR B CA 1
ATOM 4393 C C . THR B 1 249 ? 6.148 -2.67 -9.992 1 98.5 249 THR B C 1
ATOM 4395 O O . THR B 1 249 ? 5.5 -1.924 -10.727 1 98.5 249 THR B O 1
ATOM 4398 N N . SER B 1 250 ? 5.684 -3.83 -9.602 1 97.38 250 SER B N 1
ATOM 4399 C CA . SER B 1 250 ? 4.484 -4.426 -10.18 1 97.38 250 SER B CA 1
ATOM 4400 C C . SER B 1 250 ? 3.244 -3.596 -9.859 1 97.38 250 SER B C 1
ATOM 4402 O O . SER B 1 250 ? 3.104 -3.08 -8.75 1 97.38 250 SER B O 1
ATOM 4404 N N . VAL B 1 251 ? 2.367 -3.553 -10.883 1 94.38 251 VAL B N 1
ATOM 4405 C CA . VAL B 1 251 ? 1.063 -2.928 -10.695 1 94.38 251 VAL B CA 1
ATOM 4406 C C . VAL B 1 251 ? 0.221 -3.775 -9.742 1 94.38 251 VAL B C 1
ATOM 4408 O O . VAL B 1 251 ? -0.483 -3.24 -8.883 1 94.38 251 VAL B O 1
ATOM 4411 N N . SER B 1 252 ? 0.366 -5.043 -9.891 1 92.38 252 SER B N 1
ATOM 4412 C CA . SER B 1 252 ? -0.443 -6.004 -9.148 1 92.38 252 SER B CA 1
ATOM 4413 C C . SER B 1 252 ? 0.335 -7.281 -8.867 1 92.38 252 SER B C 1
ATOM 4415 O O . SER B 1 252 ? 1.088 -7.758 -9.719 1 92.38 252 SER B O 1
ATOM 4417 N N . GLU B 1 253 ? 0.04 -7.789 -7.629 1 93.94 253 GLU B N 1
ATOM 4418 C CA . GLU B 1 253 ? 0.653 -9.047 -7.215 1 93.94 253 GLU B CA 1
ATOM 4419 C C . GLU B 1 253 ? -0.347 -9.93 -6.48 1 93.94 253 GLU B C 1
ATOM 4421 O O . GLU B 1 253 ? -1.276 -9.43 -5.844 1 93.94 253 GLU B O 1
ATOM 4426 N N . GLY B 1 254 ? -0.244 -11.273 -6.676 1 93.69 254 GLY B N 1
ATOM 4427 C CA . GLY B 1 254 ? -0.847 -12.203 -5.73 1 93.69 254 GLY B CA 1
ATOM 4428 C C . GLY B 1 254 ? -0.03 -12.375 -4.465 1 93.69 254 GLY B C 1
ATOM 4429 O O . GLY B 1 254 ? -0.254 -11.68 -3.473 1 93.69 254 GLY B O 1
ATOM 4430 N N . MET B 1 255 ? 0.894 -13.156 -4.516 1 95.75 255 MET B N 1
ATOM 4431 C CA . MET B 1 255 ? 1.969 -13.273 -3.533 1 95.75 255 MET B CA 1
ATOM 4432 C C . MET B 1 255 ? 3.318 -13.438 -4.223 1 95.75 255 MET B C 1
ATOM 4434 O O . MET B 1 255 ? 3.621 -14.508 -4.754 1 95.75 255 MET B O 1
ATOM 4438 N N . 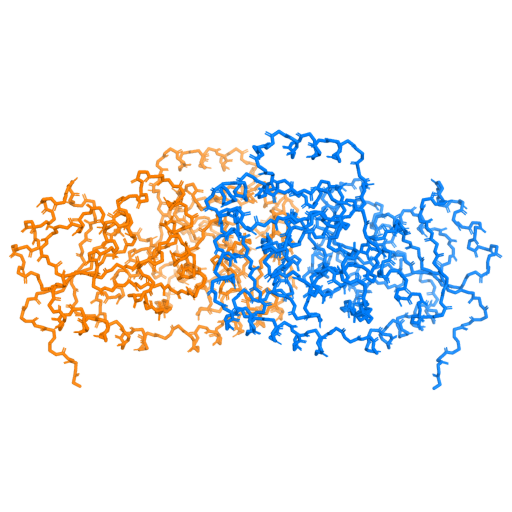CYS B 1 256 ? 4.07 -12.43 -4.18 1 96.62 256 CYS B N 1
ATOM 4439 C CA . CYS B 1 256 ? 5.258 -12.328 -5.023 1 96.62 256 CYS B CA 1
ATOM 4440 C C . CYS B 1 256 ? 6.375 -13.227 -4.504 1 96.62 256 CYS B C 1
ATOM 4442 O O . CYS B 1 256 ? 6.887 -13.016 -3.404 1 96.62 256 CYS B O 1
ATOM 4444 N N . ASN B 1 257 ? 6.816 -14.148 -5.371 1 96.81 257 ASN B N 1
ATOM 4445 C CA . ASN B 1 257 ? 7.883 -15.078 -5.016 1 96.81 257 ASN B CA 1
ATOM 4446 C C . ASN B 1 257 ? 9.203 -14.352 -4.766 1 96.81 257 ASN B C 1
ATOM 4448 O O . ASN B 1 257 ? 9.922 -14.68 -3.82 1 96.81 257 ASN B O 1
ATOM 4452 N N . SER B 1 258 ? 9.531 -13.398 -5.598 1 97.62 258 SER B N 1
ATOM 4453 C CA . SER B 1 258 ? 10.82 -12.727 -5.477 1 97.62 258 SER B CA 1
ATOM 4454 C C . SER B 1 258 ? 10.922 -11.953 -4.168 1 97.62 258 SER B C 1
ATOM 4456 O O . SER B 1 258 ? 12.008 -11.844 -3.586 1 97.62 258 SER B O 1
ATOM 4458 N N . ILE B 1 259 ? 9.82 -11.438 -3.695 1 98.56 259 ILE B N 1
ATOM 4459 C CA . ILE B 1 259 ? 9.828 -10.758 -2.4 1 98.56 259 ILE B CA 1
ATOM 4460 C C . ILE B 1 259 ? 10.055 -11.781 -1.289 1 98.56 259 ILE B C 1
ATOM 4462 O O . ILE B 1 259 ? 10.875 -11.562 -0.396 1 98.56 259 ILE B O 1
ATOM 4466 N N . LEU B 1 260 ? 9.367 -12.891 -1.352 1 98.5 260 LEU B N 1
ATOM 4467 C CA . LEU B 1 260 ? 9.562 -13.953 -0.366 1 98.5 260 LEU B CA 1
ATOM 4468 C C . LEU B 1 260 ? 11.008 -14.438 -0.36 1 98.5 260 LEU B C 1
ATOM 4470 O O . LEU B 1 260 ? 11.586 -14.656 0.705 1 98.5 260 LEU B O 1
ATOM 4474 N N . GLU B 1 261 ? 11.531 -14.609 -1.541 1 98.38 261 GLU B N 1
ATOM 4475 C CA . GLU B 1 261 ? 12.922 -15.055 -1.672 1 98.38 261 GLU B CA 1
ATOM 4476 C C . GLU B 1 261 ? 13.883 -14.031 -1.074 1 98.38 261 GLU B C 1
ATOM 4478 O O . GLU B 1 261 ? 14.805 -14.391 -0.339 1 98.38 261 GLU B O 1
ATOM 4483 N N . ALA B 1 262 ? 13.695 -12.789 -1.332 1 98.69 262 ALA B N 1
ATOM 4484 C CA . ALA B 1 262 ? 14.516 -11.727 -0.759 1 98.69 262 ALA B CA 1
ATOM 4485 C C . ALA B 1 262 ? 14.438 -11.734 0.764 1 98.69 262 ALA B C 1
ATOM 4487 O O . ALA B 1 262 ? 15.445 -11.57 1.448 1 98.69 262 ALA B O 1
ATOM 4488 N N . PHE B 1 263 ? 13.203 -11.883 1.278 1 98.69 263 PHE B N 1
ATOM 4489 C CA . PHE B 1 263 ? 13 -11.977 2.719 1 98.69 263 PHE B CA 1
ATOM 4490 C C . PHE B 1 263 ? 13.836 -13.109 3.311 1 98.69 263 PHE B C 1
ATOM 4492 O O . PHE B 1 263 ? 14.555 -12.906 4.293 1 98.69 263 PHE B O 1
ATOM 4499 N N . LEU B 1 264 ? 13.727 -14.273 2.693 1 98.25 264 LEU B N 1
ATOM 4500 C CA . LEU B 1 264 ? 14.43 -15.461 3.176 1 98.25 264 LEU B CA 1
ATOM 4501 C C . LEU B 1 264 ? 15.938 -15.242 3.148 1 98.25 264 LEU B C 1
ATOM 4503 O O . LEU B 1 264 ? 16.656 -15.711 4.039 1 98.25 264 LEU B O 1
ATOM 4507 N N . LEU B 1 265 ? 16.422 -14.539 2.182 1 98 265 LEU B N 1
ATOM 4508 C CA . LEU B 1 265 ? 17.859 -14.336 1.971 1 98 265 LEU B CA 1
ATOM 4509 C C . LEU B 1 265 ? 18.344 -13.102 2.717 1 98 265 LEU B C 1
ATOM 4511 O O . LEU B 1 265 ? 19.516 -12.719 2.594 1 98 265 LEU B O 1
ATOM 4515 N N . GLU B 1 266 ? 17.453 -12.406 3.395 1 98.06 266 GLU B N 1
ATOM 4516 C CA . GLU B 1 266 ? 17.734 -11.25 4.242 1 98.06 266 GLU B CA 1
ATOM 4517 C C . GLU B 1 266 ? 18.25 -10.078 3.414 1 98.06 266 GLU B C 1
ATOM 4519 O O . GLU B 1 266 ? 19.219 -9.422 3.797 1 98.06 266 GLU B O 1
ATOM 4524 N N . THR B 1 267 ? 17.719 -9.898 2.289 1 98.44 267 THR B N 1
ATOM 4525 C CA . THR B 1 267 ? 17.953 -8.719 1.466 1 98.44 267 THR B CA 1
ATOM 4526 C C . THR B 1 267 ? 16.812 -7.723 1.605 1 98.44 267 THR B C 1
ATOM 4528 O O . THR B 1 267 ? 15.641 -8.07 1.4 1 98.44 267 THR B O 1
ATOM 4531 N N . PRO B 1 268 ? 17.078 -6.438 1.919 1 98.62 268 PRO B N 1
ATOM 4532 C CA . PRO B 1 268 ? 16.016 -5.445 2.066 1 98.62 268 PRO B CA 1
ATOM 4533 C C . PRO B 1 268 ? 15.156 -5.312 0.811 1 98.62 268 PRO B C 1
ATOM 4535 O O . PRO B 1 268 ? 15.656 -5.445 -0.306 1 98.62 268 PRO B O 1
ATOM 4538 N N . VAL B 1 269 ? 13.852 -5 1.049 1 98.81 269 VAL B N 1
ATOM 4539 C CA . VAL B 1 269 ? 12.922 -4.922 -0.073 1 98.81 269 VAL B CA 1
ATOM 4540 C C . VAL B 1 269 ? 12.227 -3.564 -0.073 1 98.81 269 VAL B C 1
ATOM 4542 O O . VAL B 1 269 ? 11.797 -3.078 0.977 1 98.81 269 VAL B O 1
ATOM 4545 N N . VAL B 1 270 ? 12.148 -2.92 -1.216 1 98.69 270 VAL B N 1
ATOM 4546 C CA . VAL B 1 270 ? 11.297 -1.771 -1.489 1 98.69 270 VAL B CA 1
ATOM 4547 C C . VAL B 1 270 ? 10.352 -2.09 -2.648 1 98.69 270 VAL B C 1
ATOM 4549 O O . VAL B 1 270 ? 10.805 -2.342 -3.77 1 98.69 270 VAL B O 1
ATOM 4552 N N . ALA B 1 271 ? 9.086 -2.062 -2.355 1 98.69 271 ALA B N 1
ATOM 4553 C CA . ALA B 1 271 ? 8.109 -2.494 -3.359 1 98.69 271 ALA B CA 1
ATOM 4554 C C . ALA B 1 271 ? 7.062 -1.416 -3.605 1 98.69 271 ALA B C 1
ATOM 4556 O O . ALA B 1 271 ? 6.77 -0.61 -2.719 1 98.69 271 ALA B O 1
ATOM 4557 N N . ARG B 1 272 ? 6.543 -1.395 -4.84 1 97.31 272 ARG B N 1
ATOM 4558 C CA . ARG B 1 272 ? 5.41 -0.531 -5.164 1 97.31 272 ARG B CA 1
ATOM 4559 C C . ARG B 1 272 ? 4.184 -0.897 -4.336 1 97.31 272 ARG B C 1
ATOM 4561 O O . ARG B 1 272 ? 3.885 -2.078 -4.152 1 97.31 272 ARG B O 1
ATOM 4568 N N . CYS B 1 273 ? 3.455 0.104 -3.975 1 94.81 273 CYS B N 1
ATOM 4569 C CA . CYS B 1 273 ? 2.227 -0.1 -3.215 1 94.81 273 CYS B CA 1
ATOM 4570 C C . CYS B 1 273 ? 1.169 -0.795 -4.066 1 94.81 273 CYS B C 1
ATOM 4572 O O . CYS B 1 273 ? 0.751 -0.267 -5.098 1 94.81 273 CYS B O 1
ATOM 4574 N N . ASN B 1 274 ? 0.753 -1.907 -3.617 1 93.56 274 ASN B N 1
ATOM 4575 C CA . ASN B 1 274 ? -0.415 -2.635 -4.102 1 93.56 274 ASN B CA 1
ATOM 4576 C C . ASN B 1 274 ? -0.903 -3.656 -3.078 1 93.56 274 ASN B C 1
ATOM 4578 O O . ASN B 1 274 ? -0.238 -3.898 -2.07 1 93.56 274 ASN B O 1
ATOM 4582 N N . SER B 1 275 ? -2.018 -4.211 -3.291 1 90.69 275 SER B N 1
ATOM 4583 C CA . SER B 1 275 ? -2.639 -5.031 -2.258 1 90.69 275 SER B CA 1
ATOM 4584 C C . SER B 1 275 ? -1.864 -6.328 -2.045 1 90.69 275 SER B C 1
ATOM 4586 O O . SER B 1 275 ? -1.773 -6.828 -0.92 1 90.69 275 SER B O 1
ATOM 4588 N N . GLY B 1 276 ? -1.34 -6.898 -3.096 1 94.19 276 GLY B N 1
ATOM 4589 C CA . GLY B 1 276 ? -0.546 -8.109 -2.967 1 94.19 276 GLY B CA 1
ATOM 4590 C C . GLY B 1 276 ? 0.731 -7.902 -2.174 1 94.19 276 GLY B C 1
ATOM 4591 O O . GLY B 1 276 ? 1 -8.633 -1.219 1 94.19 276 GLY B O 1
ATOM 4592 N N . ASN B 1 277 ? 1.486 -6.867 -2.539 1 97.12 277 ASN B N 1
ATOM 4593 C CA . ASN B 1 277 ? 2.719 -6.562 -1.822 1 97.12 277 ASN B CA 1
ATOM 4594 C C . ASN B 1 277 ? 2.445 -6.199 -0.365 1 97.12 277 ASN B C 1
ATOM 4596 O O . ASN B 1 277 ? 3.254 -6.496 0.516 1 97.12 277 ASN B O 1
ATOM 4600 N N . ALA B 1 278 ? 1.292 -5.633 -0.135 1 95.44 278 ALA B N 1
ATOM 4601 C CA . ALA B 1 278 ? 0.932 -5.191 1.21 1 95.44 278 ALA B CA 1
ATOM 4602 C C . ALA B 1 278 ? 0.626 -6.383 2.113 1 95.44 278 ALA B C 1
ATOM 4604 O O . ALA B 1 278 ? 0.605 -6.25 3.34 1 95.44 278 ALA B O 1
ATOM 4605 N N . THR B 1 279 ? 0.369 -7.52 1.582 1 94.88 279 THR B N 1
ATOM 4606 C CA . THR B 1 279 ? 0.144 -8.703 2.404 1 94.88 279 THR B CA 1
ATOM 4607 C C . THR B 1 279 ? 1.462 -9.234 2.963 1 94.88 279 THR B C 1
ATOM 4609 O O . THR B 1 279 ? 1.472 -9.977 3.947 1 94.88 279 THR B O 1
ATOM 4612 N N . LEU B 1 280 ? 2.549 -8.859 2.318 1 97.25 280 LEU B N 1
ATOM 4613 C CA . LEU B 1 280 ? 3.857 -9.359 2.727 1 97.25 280 LEU B CA 1
ATOM 4614 C C . LEU B 1 280 ? 4.633 -8.289 3.492 1 97.25 280 LEU B C 1
ATOM 4616 O O . LEU B 1 280 ? 5.398 -8.609 4.406 1 97.25 280 LEU B O 1
ATOM 4620 N N . ILE B 1 281 ? 4.414 -7.082 3.061 1 97.62 281 ILE B N 1
ATOM 4621 C CA . ILE B 1 281 ? 5.27 -6.016 3.564 1 97.62 281 ILE B CA 1
ATOM 4622 C C . ILE B 1 281 ? 4.492 -5.164 4.566 1 97.62 281 ILE B C 1
ATOM 4624 O O . ILE B 1 281 ? 3.48 -4.551 4.219 1 97.62 281 ILE B O 1
ATOM 4628 N N . ASN B 1 282 ? 4.93 -5.215 5.777 1 95.31 282 ASN B N 1
ATOM 4629 C CA . ASN B 1 282 ? 4.551 -4.211 6.77 1 95.31 282 ASN B CA 1
ATOM 4630 C C . ASN B 1 282 ? 5.465 -2.994 6.715 1 95.31 282 ASN B C 1
ATOM 4632 O O . ASN B 1 282 ? 6.602 -3.043 7.188 1 95.31 282 ASN B O 1
ATOM 4636 N N . HIS B 1 283 ? 4.914 -1.956 6.152 1 94.62 283 HIS B N 1
ATOM 4637 C CA . HIS B 1 283 ? 5.691 -0.781 5.773 1 94.62 283 HIS B CA 1
ATOM 4638 C C . HIS B 1 283 ? 6.504 -0.255 6.949 1 94.62 283 HIS B C 1
ATOM 4640 O O . HIS B 1 283 ? 5.945 0.049 8.008 1 94.62 283 HIS B O 1
ATOM 4646 N N . GLY B 1 284 ? 7.852 -0.263 6.797 1 93 284 GLY B N 1
ATOM 4647 C CA . GLY B 1 284 ? 8.75 0.265 7.809 1 93 284 GLY B CA 1
ATOM 4648 C C . GLY B 1 284 ? 9.18 -0.772 8.828 1 93 284 GLY B C 1
ATOM 4649 O O . GLY B 1 284 ? 10.016 -0.497 9.695 1 93 284 GLY B O 1
ATOM 4650 N N . VAL B 1 285 ? 8.625 -1.916 8.703 1 94.44 285 VAL B N 1
ATOM 4651 C CA . VAL B 1 285 ? 8.914 -2.955 9.68 1 94.44 285 VAL B CA 1
ATOM 4652 C C . VAL B 1 285 ? 9.75 -4.059 9.031 1 94.44 285 VAL B C 1
ATOM 4654 O O . VAL B 1 285 ? 10.82 -4.406 9.523 1 94.44 285 VAL B O 1
ATOM 4657 N N . ASN B 1 286 ? 9.297 -4.59 7.898 1 97.81 286 ASN B N 1
ATOM 4658 C CA . ASN B 1 286 ? 10.031 -5.676 7.254 1 97.81 286 ASN B CA 1
ATOM 4659 C C . ASN B 1 286 ? 10.312 -5.363 5.785 1 97.81 286 ASN B C 1
ATOM 4661 O O . ASN B 1 286 ? 10.719 -6.242 5.027 1 97.81 286 ASN B O 1
ATOM 4665 N N . GLY B 1 287 ? 10.047 -4.145 5.438 1 98 287 GLY B N 1
ATOM 4666 C CA . GLY B 1 287 ? 10.242 -3.607 4.102 1 98 287 GLY B CA 1
ATOM 4667 C C . GLY B 1 287 ? 9.539 -2.279 3.885 1 98 287 GLY B C 1
ATOM 4668 O O . GLY B 1 287 ? 8.938 -1.731 4.809 1 98 287 GLY B O 1
ATOM 4669 N N . PHE B 1 288 ? 9.695 -1.766 2.66 1 97.88 288 PHE B N 1
ATOM 4670 C CA . PHE B 1 288 ? 9.047 -0.491 2.363 1 97.88 288 PHE B CA 1
ATOM 4671 C C . PHE B 1 288 ? 8.086 -0.631 1.192 1 97.88 288 PHE B C 1
ATOM 4673 O O . PHE B 1 288 ? 8.359 -1.36 0.237 1 97.88 288 PHE B O 1
ATOM 4680 N N . LEU B 1 289 ? 6.988 0.056 1.309 1 97.38 289 LEU B N 1
ATOM 4681 C CA . LEU B 1 289 ? 6.023 0.248 0.229 1 97.38 289 LEU B CA 1
ATOM 4682 C C . LEU B 1 289 ? 6.066 1.682 -0.289 1 97.38 289 LEU B C 1
ATOM 4684 O O . LEU B 1 289 ? 5.906 2.631 0.483 1 97.38 289 LEU B O 1
ATOM 4688 N N . ALA B 1 290 ? 6.289 1.83 -1.592 1 96.19 290 ALA B N 1
ATOM 4689 C CA . ALA B 1 290 ? 6.398 3.15 -2.207 1 96.19 290 ALA B CA 1
ATOM 4690 C C . ALA B 1 290 ? 5.16 3.469 -3.041 1 96.19 290 ALA B C 1
ATOM 4692 O O . ALA B 1 290 ? 4.758 2.676 -3.895 1 96.19 290 ALA B O 1
ATOM 4693 N N . GLY B 1 291 ? 4.586 4.578 -2.861 1 92.38 291 GLY B N 1
ATOM 4694 C CA . GLY B 1 291 ? 3.404 4.992 -3.602 1 92.38 291 GLY B CA 1
ATOM 4695 C C . GLY B 1 291 ? 3.732 5.707 -4.898 1 92.38 291 GLY B C 1
ATOM 4696 O O . GLY B 1 291 ? 2.863 5.883 -5.754 1 92.38 291 GLY B O 1
ATOM 4697 N N . SER B 1 292 ? 4.988 6.145 -5.008 1 91.56 292 SER B N 1
ATOM 4698 C CA . SER B 1 292 ? 5.438 6.832 -6.215 1 91.56 292 SER B CA 1
ATOM 4699 C C . SER B 1 292 ? 6.875 6.461 -6.559 1 91.56 292 SER B C 1
ATOM 4701 O O . SER B 1 292 ? 7.605 5.934 -5.719 1 91.56 292 SER B O 1
ATOM 4703 N N . PRO B 1 293 ? 7.23 6.711 -7.84 1 95.19 293 PRO B N 1
ATOM 4704 C CA . PRO B 1 293 ? 8.617 6.461 -8.242 1 95.19 293 PRO B CA 1
ATOM 4705 C C . PRO B 1 293 ? 9.625 7.215 -7.379 1 95.19 293 PRO B C 1
ATOM 4707 O O . PRO B 1 293 ? 10.656 6.656 -6.992 1 95.19 293 PRO B O 1
ATOM 4710 N N . GLU B 1 294 ? 9.359 8.477 -7.047 1 91.69 294 GLU B N 1
ATOM 4711 C CA . GLU B 1 294 ? 10.25 9.305 -6.234 1 91.69 294 GLU B CA 1
ATOM 4712 C C . GLU B 1 294 ? 10.406 8.727 -4.828 1 91.69 294 GLU B C 1
ATOM 4714 O O . GLU B 1 294 ? 11.508 8.672 -4.289 1 91.69 294 GLU B O 1
ATOM 4719 N N . GLU B 1 295 ? 9.266 8.281 -4.332 1 91.94 295 GLU B N 1
ATOM 4720 C CA . GLU B 1 295 ? 9.305 7.656 -3.012 1 91.94 295 GLU B CA 1
ATOM 4721 C C . GLU B 1 295 ? 10.141 6.383 -3.023 1 91.94 295 GLU B C 1
ATOM 4723 O O . GLU B 1 295 ? 10.844 6.086 -2.055 1 91.94 295 GLU B O 1
ATOM 4728 N N . LEU B 1 296 ? 9.984 5.629 -4.074 1 96.56 296 LEU B N 1
ATOM 4729 C CA . LEU B 1 296 ? 10.781 4.41 -4.195 1 96.56 296 LEU B CA 1
ATOM 4730 C C . LEU B 1 296 ? 12.266 4.723 -4.102 1 96.56 296 LEU B C 1
ATOM 4732 O O . LEU B 1 296 ? 13 4.043 -3.381 1 96.56 296 LEU B O 1
ATOM 4736 N N . VAL B 1 297 ? 12.688 5.762 -4.805 1 95.38 297 VAL B N 1
ATOM 4737 C CA . VAL B 1 297 ? 14.086 6.164 -4.828 1 95.38 297 VAL B CA 1
ATOM 4738 C C . VAL B 1 297 ? 14.508 6.641 -3.439 1 95.38 297 VAL B C 1
ATOM 4740 O O . VAL B 1 297 ? 15.547 6.227 -2.924 1 95.38 297 VAL B O 1
ATOM 4743 N N . GLU B 1 298 ? 13.727 7.438 -2.797 1 92.25 298 GLU B N 1
ATOM 4744 C CA . GLU B 1 298 ? 14.07 8.016 -1.499 1 92.25 298 GLU B CA 1
ATOM 4745 C C . GLU B 1 298 ? 14.188 6.934 -0.429 1 92.25 298 GLU B C 1
ATOM 4747 O O . GLU B 1 298 ? 15.125 6.938 0.369 1 92.25 298 GLU B O 1
ATOM 4752 N N . LEU B 1 299 ? 13.227 6.027 -0.447 1 94.88 299 LEU B N 1
ATOM 4753 C CA . LEU B 1 299 ? 13.242 4.941 0.528 1 94.88 299 LEU B CA 1
ATOM 4754 C C . LEU B 1 299 ? 14.43 4.012 0.29 1 94.88 299 LEU B C 1
ATOM 4756 O O . LEU B 1 299 ? 15.07 3.564 1.241 1 94.88 299 LEU B O 1
ATOM 4760 N N . THR B 1 300 ? 14.672 3.76 -0.963 1 97.31 300 THR B N 1
ATOM 4761 C CA . THR B 1 300 ? 15.828 2.922 -1.281 1 97.31 300 THR B CA 1
ATOM 4762 C C . THR B 1 300 ? 17.125 3.607 -0.865 1 97.31 300 THR B C 1
ATOM 4764 O O . THR B 1 300 ? 18.016 2.971 -0.299 1 97.31 300 THR B O 1
ATOM 4767 N N . ALA B 1 301 ? 17.234 4.887 -1.121 1 95.25 301 ALA B N 1
ATOM 4768 C CA . ALA B 1 301 ? 18.406 5.656 -0.74 1 95.25 301 ALA B CA 1
ATOM 4769 C C . ALA B 1 301 ? 18.641 5.605 0.768 1 95.25 301 ALA B C 1
ATOM 4771 O O . ALA B 1 301 ? 19.781 5.516 1.229 1 95.25 301 ALA B O 1
ATOM 4772 N N . SER B 1 302 ? 17.609 5.637 1.482 1 93.38 302 SER B N 1
ATOM 4773 C CA . SER B 1 302 ? 17.719 5.57 2.936 1 93.38 302 SER B CA 1
ATOM 4774 C C . SER B 1 302 ? 18.312 4.242 3.381 1 93.38 302 SER B C 1
ATOM 4776 O O . SER B 1 302 ? 19.094 4.191 4.344 1 93.38 302 SER B O 1
ATOM 4778 N N . LEU B 1 303 ? 17.922 3.193 2.717 1 95.75 303 LEU B N 1
ATOM 4779 C CA . LEU B 1 303 ? 18.469 1.877 3.033 1 95.75 303 LEU B CA 1
ATOM 4780 C C . LEU B 1 303 ? 19.969 1.82 2.732 1 95.75 303 LEU B C 1
ATOM 4782 O O . LEU B 1 303 ? 20.719 1.164 3.451 1 95.75 303 LEU B O 1
ATOM 4786 N N . LEU B 1 304 ? 20.391 2.48 1.69 1 95 304 LEU B N 1
ATOM 4787 C CA . LEU B 1 304 ? 21.797 2.502 1.318 1 95 304 LEU B CA 1
ATOM 4788 C C . LEU B 1 304 ? 22.609 3.328 2.311 1 95 304 LEU B C 1
ATOM 4790 O O . LEU B 1 304 ? 23.766 3.023 2.572 1 95 304 LEU B O 1
ATOM 4794 N N . ALA B 1 305 ? 22 4.293 2.906 1 92.19 305 ALA B N 1
ATOM 4795 C CA . ALA B 1 305 ? 22.688 5.234 3.781 1 92.19 305 ALA B CA 1
ATOM 4796 C C . ALA B 1 305 ? 22.734 4.715 5.215 1 92.19 305 ALA B C 1
ATOM 4798 O O . ALA B 1 305 ? 23.625 5.082 5.984 1 92.19 305 ALA B O 1
ATOM 4799 N N . ASP B 1 306 ? 21.844 3.879 5.535 1 93.5 306 ASP B N 1
ATOM 4800 C CA . ASP B 1 306 ? 21.719 3.4 6.906 1 93.5 306 ASP B CA 1
ATOM 4801 C C . ASP B 1 306 ? 21.75 1.875 6.961 1 93.5 306 ASP B C 1
ATOM 4803 O O . ASP B 1 306 ? 20.703 1.229 6.938 1 93.5 306 ASP B O 1
ATOM 4807 N N . GLY B 1 307 ? 22.891 1.364 7.176 1 95.31 307 GLY B N 1
ATOM 4808 C CA . GLY B 1 307 ? 23.062 -0.079 7.215 1 95.31 307 GLY B CA 1
ATOM 4809 C C . GLY B 1 307 ? 22.297 -0.745 8.344 1 95.31 307 GLY B C 1
ATOM 4810 O O . GLY B 1 307 ? 21.844 -1.88 8.203 1 95.31 307 GLY B O 1
ATOM 4811 N N . GLU B 1 308 ? 22.172 -0.09 9.43 1 96.06 308 GLU B N 1
ATOM 4812 C CA . GLU B 1 308 ? 21.422 -0.638 10.555 1 96.06 308 GLU B CA 1
ATOM 4813 C C . GLU B 1 308 ? 19.938 -0.758 10.227 1 96.06 308 GLU B C 1
ATOM 4815 O O . GLU B 1 308 ? 19.297 -1.757 10.57 1 96.06 308 GLU B O 1
ATOM 4820 N N . LEU B 1 309 ? 19.438 0.285 9.602 1 95.31 309 LEU B N 1
ATOM 4821 C CA . LEU B 1 309 ? 18.047 0.234 9.156 1 95.31 309 LEU B CA 1
ATOM 4822 C C . LEU B 1 309 ? 17.828 -0.938 8.203 1 95.31 309 LEU B C 1
ATOM 4824 O O . LEU B 1 309 ? 16.875 -1.699 8.359 1 95.31 309 LEU B O 1
ATOM 4828 N N . ALA B 1 310 ? 18.703 -1.085 7.289 1 97.56 310 ALA B N 1
ATOM 4829 C CA . ALA B 1 310 ? 18.609 -2.162 6.305 1 97.56 310 ALA B CA 1
ATOM 4830 C C . ALA B 1 310 ? 18.625 -3.527 6.984 1 97.56 310 ALA B C 1
ATOM 4832 O O . ALA B 1 310 ? 17.797 -4.391 6.676 1 97.56 310 ALA B O 1
ATOM 4833 N N . ALA B 1 311 ? 19.5 -3.67 7.945 1 97.88 311 ALA B N 1
ATOM 4834 C CA . ALA B 1 311 ? 19.641 -4.938 8.656 1 97.88 311 ALA B CA 1
ATOM 4835 C C . ALA B 1 311 ? 18.406 -5.242 9.492 1 97.88 311 ALA B C 1
ATOM 4837 O O . ALA B 1 311 ? 17.953 -6.391 9.555 1 97.88 311 ALA B O 1
ATOM 4838 N N . ARG B 1 312 ? 17.875 -4.289 10.094 1 97.38 312 ARG B N 1
ATOM 4839 C CA . ARG B 1 312 ? 16.688 -4.461 10.922 1 97.38 312 ARG B CA 1
ATOM 4840 C C . ARG B 1 312 ? 15.5 -4.902 10.086 1 97.38 312 ARG B C 1
ATOM 4842 O O . ARG B 1 312 ? 14.781 -5.828 10.469 1 97.38 312 ARG B O 1
ATOM 4849 N N . LEU B 1 313 ? 15.312 -4.195 8.969 1 97.56 313 LEU B N 1
ATOM 4850 C CA . LEU B 1 313 ? 14.211 -4.57 8.094 1 97.56 313 LEU B CA 1
ATOM 4851 C C . LEU B 1 313 ? 14.391 -5.988 7.562 1 97.56 313 LEU B C 1
ATOM 4853 O O . LEU B 1 313 ? 13.438 -6.77 7.531 1 97.56 313 LEU B O 1
ATOM 4857 N N . ALA B 1 314 ? 15.602 -6.312 7.18 1 98.31 314 ALA B N 1
ATOM 4858 C CA . ALA B 1 314 ? 15.898 -7.633 6.629 1 98.31 314 ALA B CA 1
ATOM 4859 C C . ALA B 1 314 ? 15.656 -8.727 7.664 1 98.31 314 ALA B C 1
ATOM 4861 O O . ALA B 1 314 ? 15.086 -9.773 7.348 1 98.31 314 ALA B O 1
ATOM 4862 N N . ARG B 1 315 ? 16.031 -8.508 8.883 1 98.19 315 ARG B N 1
ATOM 4863 C CA . ARG B 1 315 ? 15.836 -9.484 9.953 1 98.19 315 ARG B CA 1
ATOM 4864 C C . ARG B 1 315 ? 14.352 -9.695 10.227 1 98.19 315 ARG B C 1
ATOM 4866 O O . ARG B 1 315 ? 13.906 -10.828 10.422 1 98.19 315 ARG B O 1
ATOM 4873 N N . SER B 1 316 ? 13.648 -8.617 10.281 1 98.06 316 SER B N 1
ATOM 4874 C CA . SER B 1 316 ? 12.203 -8.703 10.492 1 98.06 316 SER B CA 1
ATOM 4875 C C . SER B 1 316 ? 11.523 -9.477 9.359 1 98.06 316 SER B C 1
ATOM 4877 O O . SER B 1 316 ? 10.602 -10.258 9.602 1 98.06 316 SER B O 1
ATOM 4879 N N . ALA B 1 317 ? 11.961 -9.211 8.18 1 98.44 317 ALA B N 1
ATOM 4880 C CA . ALA B 1 317 ? 11.414 -9.906 7.02 1 98.44 317 ALA B CA 1
ATOM 4881 C C . ALA B 1 317 ? 11.695 -11.406 7.094 1 98.44 317 ALA B C 1
ATOM 4883 O O . ALA B 1 317 ? 10.82 -12.227 6.809 1 98.44 317 ALA B O 1
ATOM 4884 N N . LYS B 1 318 ? 12.906 -11.734 7.473 1 98.19 318 LYS B N 1
ATOM 4885 C CA . LYS B 1 318 ? 13.297 -13.133 7.633 1 98.19 318 LYS B CA 1
ATOM 4886 C C . LYS B 1 318 ? 12.438 -13.82 8.688 1 98.19 318 LYS B C 1
ATOM 4888 O O . LYS B 1 318 ? 11.977 -14.945 8.484 1 98.19 318 LYS B O 1
ATOM 4893 N N . GLU B 1 319 ? 12.203 -13.18 9.781 1 97.88 319 GLU B N 1
ATOM 4894 C CA . GLU B 1 319 ? 11.352 -13.719 10.836 1 97.88 319 GLU B CA 1
ATOM 4895 C C . GLU B 1 319 ? 9.945 -13.992 10.32 1 97.88 319 GLU B C 1
ATOM 4897 O O . GLU B 1 319 ? 9.336 -15.008 10.664 1 97.88 319 GLU B O 1
ATOM 4902 N N . HIS B 1 320 ? 9.484 -13.125 9.523 1 97.38 320 HIS B N 1
ATOM 4903 C CA . HIS B 1 320 ? 8.148 -13.273 8.953 1 97.38 320 HIS B CA 1
ATOM 4904 C C . HIS B 1 320 ? 8.055 -14.539 8.094 1 97.38 320 HIS B C 1
ATOM 4906 O O . HIS B 1 320 ? 7.109 -15.312 8.234 1 97.38 320 HIS B O 1
ATOM 4912 N N . VAL B 1 321 ? 8.984 -14.75 7.203 1 97.5 321 VAL B N 1
ATOM 4913 C CA . VAL B 1 321 ? 8.914 -15.898 6.297 1 97.5 321 VAL B CA 1
ATOM 4914 C C . VAL B 1 321 ? 9.148 -17.188 7.074 1 97.5 321 VAL B C 1
ATOM 4916 O O . VAL B 1 321 ? 8.547 -18.219 6.77 1 97.5 321 VAL B O 1
ATOM 4919 N N . ASP B 1 322 ? 9.992 -17.141 8.094 1 97 322 ASP B N 1
ATOM 4920 C CA . ASP B 1 322 ? 10.234 -18.312 8.914 1 97 322 ASP B CA 1
ATOM 4921 C C . ASP B 1 322 ? 8.969 -18.734 9.656 1 97 322 ASP B C 1
ATOM 4923 O O . ASP B 1 322 ? 8.734 -19.922 9.859 1 97 322 ASP B O 1
ATOM 4927 N N . THR B 1 323 ? 8.188 -17.828 9.953 1 96.62 323 THR B N 1
ATOM 4928 C CA . THR B 1 323 ? 7 -18.078 10.766 1 96.62 323 THR B CA 1
ATOM 4929 C C . THR B 1 323 ? 5.816 -18.453 9.883 1 96.62 323 THR B C 1
ATOM 4931 O O . THR B 1 323 ? 5.016 -19.328 10.242 1 96.62 323 THR B O 1
ATOM 4934 N N . HIS B 1 324 ? 5.73 -17.891 8.695 1 96.75 324 HIS B N 1
ATOM 4935 C CA . HIS B 1 324 ? 4.441 -17.969 8.016 1 96.75 324 HIS B CA 1
ATOM 4936 C C . HIS B 1 324 ? 4.566 -18.656 6.664 1 96.75 324 HIS B C 1
ATOM 4938 O O . HIS B 1 324 ? 3.559 -18.969 6.031 1 96.75 324 HIS B O 1
ATOM 4944 N N . HIS B 1 325 ? 5.73 -18.906 6.227 1 97.94 325 HIS B N 1
ATOM 4945 C CA . HIS B 1 325 ? 5.914 -19.406 4.867 1 97.94 325 HIS B CA 1
ATOM 4946 C C . HIS B 1 325 ? 6.816 -20.641 4.844 1 97.94 325 HIS B C 1
ATOM 4948 O O . HIS B 1 325 ? 7.734 -20.719 4.023 1 97.94 325 HIS B O 1
ATOM 4954 N N . SER B 1 326 ? 6.461 -21.562 5.633 1 95.81 326 SER B N 1
ATOM 4955 C CA . SER B 1 326 ? 7.238 -22.797 5.797 1 95.81 326 SER B CA 1
ATOM 4956 C C . SER B 1 326 ? 6.91 -23.797 4.707 1 95.81 326 SER B C 1
ATOM 4958 O O . SER B 1 326 ? 5.746 -23.984 4.34 1 95.81 326 SER B O 1
ATOM 4960 N N . VAL B 1 327 ? 7.938 -24.484 4.289 1 96.69 327 VAL B N 1
ATOM 4961 C CA . VAL B 1 327 ? 7.797 -25.531 3.279 1 96.69 327 VAL B CA 1
ATOM 4962 C C . VAL B 1 327 ? 7.016 -26.703 3.857 1 96.69 327 VAL B C 1
ATOM 4964 O O . VAL B 1 327 ? 6.109 -27.234 3.209 1 96.69 327 VAL B O 1
ATOM 4967 N N . ALA B 1 328 ? 7.312 -27.094 5.051 1 97 328 ALA B N 1
ATOM 4968 C CA . ALA B 1 328 ? 6.664 -28.234 5.699 1 97 328 ALA B CA 1
ATOM 4969 C C . ALA B 1 328 ? 5.168 -27.984 5.875 1 97 328 ALA B C 1
ATOM 4971 O O . ALA B 1 328 ? 4.352 -28.875 5.598 1 97 328 ALA B O 1
ATOM 4972 N N . ARG B 1 329 ? 4.836 -26.844 6.281 1 97 329 ARG B N 1
ATOM 4973 C CA . ARG B 1 329 ? 3.432 -26.516 6.5 1 97 329 ARG B CA 1
ATOM 4974 C C . ARG B 1 329 ? 2.67 -26.453 5.18 1 97 329 ARG B C 1
ATOM 4976 O O . ARG B 1 329 ? 1.537 -26.938 5.094 1 97 329 ARG B O 1
ATOM 4983 N N . GLU B 1 330 ? 3.27 -25.844 4.219 1 97.94 330 GLU B N 1
ATOM 4984 C CA . GLU B 1 330 ? 2.629 -25.812 2.906 1 97.94 330 GLU B CA 1
ATOM 4985 C C . GLU B 1 330 ? 2.373 -27.219 2.381 1 97.94 330 GLU B C 1
ATOM 4987 O O . GLU B 1 330 ? 1.289 -27.516 1.874 1 97.94 330 GLU B O 1
ATOM 4992 N N . ALA B 1 331 ? 3.373 -28.062 2.52 1 97.88 331 ALA B N 1
ATOM 4993 C CA . ALA B 1 331 ? 3.256 -29.453 2.059 1 97.88 331 ALA B CA 1
ATOM 4994 C C . ALA B 1 331 ? 2.1 -30.156 2.754 1 97.88 331 ALA B C 1
ATOM 4996 O O . ALA B 1 331 ? 1.304 -30.844 2.104 1 97.88 331 ALA B O 1
ATOM 4997 N N . GLU B 1 332 ? 2.027 -29.969 4.016 1 98.06 332 GLU B N 1
ATOM 4998 C CA . GLU B 1 332 ? 0.957 -30.578 4.797 1 98.06 332 GLU B CA 1
ATOM 4999 C C . GLU B 1 332 ? -0.413 -30.094 4.336 1 98.06 332 GLU B C 1
ATOM 5001 O O . GLU B 1 332 ? -1.347 -30.891 4.195 1 98.06 332 GLU B O 1
ATOM 5006 N N . MET B 1 333 ? -0.503 -28.875 4.074 1 98 333 MET B N 1
ATOM 5007 C CA . MET B 1 333 ? -1.785 -28.297 3.691 1 98 333 MET B CA 1
ATOM 5008 C C . MET B 1 333 ? -2.209 -28.766 2.305 1 98 333 MET B C 1
ATOM 5010 O O . MET B 1 333 ? -3.379 -29.078 2.082 1 98 333 MET B O 1
ATOM 5014 N N . TYR B 1 334 ? -1.281 -28.828 1.388 1 98.12 334 TYR B N 1
ATOM 5015 C CA . TYR B 1 334 ? -1.624 -29.297 0.05 1 98.12 334 TYR B CA 1
ATOM 5016 C C . TYR B 1 334 ? -1.977 -30.781 0.067 1 98.12 334 TYR B C 1
ATOM 5018 O O . TYR B 1 334 ? -2.83 -31.219 -0.701 1 98.12 334 TYR B O 1
ATOM 5026 N N . ALA B 1 335 ? -1.309 -31.562 0.914 1 97.44 335 ALA B N 1
ATOM 5027 C CA . ALA B 1 335 ? -1.668 -32.969 1.072 1 97.44 335 ALA B CA 1
ATOM 5028 C C . ALA B 1 335 ? -3.109 -33.125 1.552 1 97.44 335 ALA B C 1
ATOM 5030 O O . ALA B 1 335 ? -3.852 -33.969 1.057 1 97.44 335 ALA B O 1
ATOM 5031 N N . GLN B 1 336 ? -3.486 -32.25 2.43 1 97.25 336 GLN B N 1
ATOM 5032 C CA . GLN B 1 336 ? -4.848 -32.281 2.957 1 97.25 336 GLN B CA 1
ATOM 5033 C C . GLN B 1 336 ? -5.859 -31.906 1.88 1 97.25 336 GLN B C 1
ATOM 5035 O O . GLN B 1 336 ? -6.926 -32.531 1.778 1 97.25 336 GLN B O 1
ATOM 5040 N N . VAL B 1 337 ? -5.52 -30.938 1.129 1 97.38 337 VAL B N 1
ATOM 5041 C CA . VAL B 1 337 ? -6.41 -30.5 0.056 1 97.38 337 VAL B CA 1
ATOM 5042 C C . VAL B 1 337 ? -6.555 -31.609 -0.979 1 97.38 337 VAL B C 1
ATOM 5044 O O . VAL B 1 337 ? -7.648 -31.859 -1.489 1 97.38 337 VAL B O 1
ATOM 5047 N N . ALA B 1 338 ? -5.465 -32.281 -1.291 1 96.38 338 ALA B N 1
ATOM 5048 C CA . ALA B 1 338 ? -5.488 -33.375 -2.24 1 96.38 338 ALA B CA 1
ATOM 5049 C C . ALA B 1 338 ? -6.383 -34.531 -1.741 1 96.38 338 ALA B C 1
ATOM 5051 O O . ALA B 1 338 ? -7.199 -35.062 -2.496 1 96.38 338 ALA B O 1
ATOM 5052 N N . GLU B 1 339 ? -6.254 -34.844 -0.486 1 95.12 339 GLU B N 1
ATOM 5053 C CA . GLU B 1 339 ? -7.078 -35.875 0.112 1 95.12 339 GLU B CA 1
ATOM 5054 C C . GLU B 1 339 ? -8.562 -35.531 0.05 1 95.12 339 GLU B C 1
ATOM 5056 O O . GLU B 1 339 ? -9.391 -36.375 -0.294 1 95.12 339 GLU B O 1
ATOM 5061 N N . PHE B 1 340 ? -8.812 -34.344 0.321 1 94.25 340 PHE B N 1
ATOM 5062 C CA . PHE B 1 340 ? -10.188 -33.875 0.288 1 94.25 340 PHE B CA 1
ATOM 5063 C C . PHE B 1 340 ? -10.75 -33.938 -1.127 1 94.25 340 PHE B C 1
ATOM 5065 O O . PHE B 1 340 ? -11.883 -34.375 -1.332 1 94.25 340 PHE B O 1
ATOM 5072 N N . ALA B 1 341 ? -10 -33.5 -2.043 1 95.06 341 ALA B N 1
ATOM 5073 C CA . ALA B 1 341 ? -10.445 -33.406 -3.434 1 95.06 341 ALA B CA 1
ATOM 5074 C C . ALA B 1 341 ? -10.711 -34.781 -4.008 1 95.06 341 ALA B C 1
ATOM 5076 O O . ALA B 1 341 ? -11.57 -34.969 -4.875 1 95.06 341 ALA B O 1
ATOM 5077 N N . LEU B 1 342 ? -10.039 -35.781 -3.49 1 92.62 342 LEU B N 1
ATOM 5078 C CA . LEU B 1 342 ? -10.172 -37.156 -3.988 1 92.62 342 LEU B CA 1
ATOM 5079 C C . LEU B 1 342 ? -11.328 -37.875 -3.303 1 92.62 342 LEU B C 1
ATOM 5081 O O . LEU B 1 342 ? -11.867 -38.844 -3.84 1 92.62 342 LEU B O 1
ATOM 5085 N N . SER B 1 343 ? -11.703 -37.531 -2.092 1 87.19 343 SER B N 1
ATOM 5086 C CA . SER B 1 343 ? -12.727 -38.219 -1.32 1 87.19 343 SER B CA 1
ATOM 5087 C C . SER B 1 343 ? -14.125 -37.812 -1.745 1 87.19 343 SER B C 1
ATOM 5089 O O . SER B 1 343 ? -15.094 -38.562 -1.576 1 87.19 343 SER B O 1
ATOM 5091 N N . ARG B 1 344 ? -14.414 -36.656 -2.119 1 67.94 344 ARG B N 1
ATOM 5092 C CA . ARG B 1 344 ? -15.766 -36.156 -2.371 1 67.94 344 ARG B CA 1
ATOM 5093 C C . ARG B 1 344 ? -16.203 -36.5 -3.791 1 67.94 344 ARG B C 1
ATOM 5095 O O . ARG B 1 344 ? -15.492 -36.219 -4.754 1 67.94 344 ARG B O 1
ATOM 5102 N N . PRO B 1 345 ? -17.359 -37.375 -3.891 1 59.03 345 PRO B N 1
ATOM 5103 C CA . PRO B 1 345 ? -17.906 -37.562 -5.238 1 59.03 345 PRO B CA 1
ATOM 5104 C C . PRO B 1 345 ? -18.328 -36.25 -5.906 1 59.03 345 PRO B C 1
ATOM 5106 O O . PRO B 1 345 ? -18.594 -35.25 -5.223 1 59.03 345 PRO B O 1
ATOM 5109 N N . LYS B 1 346 ? -17.938 -35.938 -7.219 1 52.25 346 LYS B N 1
ATOM 5110 C CA . LYS B 1 346 ? -18.406 -34.781 -7.973 1 52.25 346 LYS B CA 1
ATOM 5111 C C . LYS B 1 346 ? -19.859 -34.469 -7.637 1 52.25 346 LYS B C 1
ATOM 5113 O O . LYS B 1 346 ? -20.719 -35.344 -7.645 1 52.25 346 LYS B O 1
ATOM 5118 N N . GLU B 1 347 ? -20.203 -33.469 -6.809 1 44.84 347 GLU B N 1
ATOM 5119 C CA . GLU B 1 347 ? -21.625 -33.125 -6.734 1 44.84 347 GLU B CA 1
ATOM 5120 C C . GLU B 1 347 ? -22.188 -32.781 -8.109 1 44.84 347 GLU B C 1
ATOM 5122 O O . GLU B 1 347 ? -21.484 -32.219 -8.945 1 44.84 347 GLU B O 1
#